Protein AF-A0A0C4WKM5-F1 (afdb_monomer_lite)

pLDDT: mean 71.56, std 21.21, range [22.45, 91.19]

Structure (mmCIF, N/CA/C/O backbone):
data_AF-A0A0C4WKM5-F1
#
_entry.id   AF-A0A0C4WKM5-F1
#
loop_
_atom_site.group_PDB
_atom_site.id
_atom_site.type_symbol
_atom_site.label_atom_id
_atom_site.label_alt_id
_atom_site.label_comp_id
_atom_site.label_asym_id
_atom_site.label_entity_id
_atom_site.label_seq_id
_atom_site.pdbx_PDB_ins_code
_atom_site.Cartn_x
_atom_site.Cartn_y
_atom_site.Cartn_z
_atom_site.occupancy
_atom_site.B_iso_or_equiv
_atom_site.auth_seq_id
_atom_site.auth_comp_id
_atom_site.auth_asym_id
_atom_site.auth_atom_id
_atom_site.pdbx_PDB_model_num
ATOM 1 N N . MET A 1 1 ? 6.259 -16.535 16.739 1.00 43.22 1 MET A N 1
ATOM 2 C CA . MET A 1 1 ? 6.650 -16.629 15.315 1.00 43.22 1 MET A CA 1
ATOM 3 C C . MET A 1 1 ? 5.533 -16.035 14.476 1.00 43.22 1 MET A C 1
ATOM 5 O O . MET A 1 1 ? 4.386 -16.295 14.822 1.00 43.22 1 MET A O 1
ATOM 9 N N . PRO A 1 2 ? 5.825 -15.222 13.447 1.00 55.59 2 PRO A N 1
ATOM 10 C CA . PRO A 1 2 ? 4.783 -14.664 12.586 1.00 55.59 2 PRO A CA 1
ATOM 11 C C . PRO A 1 2 ? 3.968 -15.802 11.952 1.00 55.59 2 PRO A C 1
ATOM 13 O O . PRO A 1 2 ? 4.537 -16.761 11.431 1.00 55.59 2 PRO A O 1
ATOM 16 N N . GLY A 1 3 ? 2.640 -15.733 12.070 1.00 69.12 3 GLY A N 1
ATOM 17 C CA . GLY A 1 3 ? 1.724 -16.774 11.598 1.00 69.12 3 GLY A CA 1
ATOM 18 C C . GLY A 1 3 ? 1.672 -16.887 10.070 1.00 69.12 3 GLY A C 1
ATOM 19 O O . GLY A 1 3 ? 2.142 -16.012 9.343 1.00 69.12 3 GLY A O 1
ATOM 20 N N . ARG A 1 4 ? 1.041 -17.956 9.561 1.00 62.34 4 ARG A N 1
ATOM 21 C CA . ARG A 1 4 ? 0.904 -18.250 8.115 1.00 62.34 4 ARG A CA 1
ATOM 22 C C . ARG A 1 4 ? 0.235 -17.133 7.290 1.00 62.34 4 ARG A C 1
ATOM 24 O O . ARG A 1 4 ? 0.400 -17.107 6.075 1.00 62.34 4 ARG A O 1
ATOM 31 N N . HIS A 1 5 ? -0.487 -16.210 7.929 1.00 66.88 5 HIS A N 1
ATOM 32 C CA . HIS A 1 5 ? -1.155 -15.070 7.284 1.00 66.88 5 HIS A CA 1
ATOM 33 C C . HIS A 1 5 ? -0.556 -13.712 7.659 1.00 66.88 5 HIS A C 1
ATOM 35 O O . HIS A 1 5 ? -1.217 -12.687 7.508 1.00 66.88 5 HIS A O 1
ATOM 41 N N . SER A 1 6 ? 0.697 -13.702 8.117 1.00 82.62 6 SER A N 1
ATOM 42 C CA . SER A 1 6 ? 1.334 -12.480 8.582 1.00 82.62 6 SER A CA 1
ATOM 43 C C . SER A 1 6 ? 1.462 -11.429 7.478 1.00 82.62 6 SER A C 1
ATOM 45 O O . SER A 1 6 ? 2.020 -11.672 6.400 1.00 82.62 6 SER A O 1
ATOM 47 N N . LEU A 1 7 ? 0.972 -10.230 7.773 1.00 84.12 7 LEU A N 1
ATOM 48 C CA . LEU A 1 7 ? 1.109 -9.023 6.972 1.00 84.12 7 LEU A CA 1
ATOM 49 C C . LEU A 1 7 ? 2.581 -8.713 6.713 1.00 84.12 7 LEU A C 1
ATOM 51 O O . LEU A 1 7 ? 2.908 -8.255 5.623 1.00 84.12 7 LEU A O 1
ATOM 55 N N . PHE A 1 8 ? 3.475 -9.052 7.647 1.00 84.25 8 PHE A N 1
ATOM 56 C CA . PHE A 1 8 ? 4.918 -8.927 7.458 1.00 84.25 8 PHE A CA 1
ATOM 57 C C . PHE A 1 8 ? 5.405 -9.696 6.226 1.00 84.25 8 PHE A C 1
ATOM 59 O O . PHE A 1 8 ? 6.053 -9.111 5.364 1.00 84.25 8 PHE A O 1
ATOM 66 N N . TRP A 1 9 ? 5.056 -10.980 6.094 1.00 85.31 9 TRP A N 1
ATOM 67 C CA . TRP A 1 9 ? 5.493 -11.794 4.953 1.00 85.31 9 TRP A CA 1
ATOM 68 C C . TRP A 1 9 ? 4.874 -11.329 3.638 1.00 85.31 9 TRP A C 1
ATOM 70 O O . TRP A 1 9 ? 5.554 -11.324 2.614 1.00 85.31 9 TRP A O 1
ATOM 80 N N . ARG A 1 10 ? 3.614 -10.878 3.659 1.00 85.88 10 ARG A N 1
ATOM 81 C CA . ARG A 1 10 ? 2.981 -10.270 2.480 1.00 85.88 10 ARG A CA 1
ATOM 82 C C . ARG A 1 10 ? 3.701 -8.995 2.054 1.00 85.88 10 ARG A C 1
ATOM 84 O O . ARG A 1 10 ? 3.981 -8.841 0.871 1.00 85.88 10 ARG A O 1
ATOM 91 N N . LEU A 1 11 ? 4.033 -8.112 2.994 1.00 87.69 11 LEU A N 1
ATOM 92 C CA . LEU A 1 11 ? 4.773 -6.883 2.708 1.00 87.69 11 LEU A CA 1
ATOM 93 C C . LEU A 1 11 ? 6.205 -7.155 2.259 1.00 87.69 11 LEU A C 1
ATOM 95 O O . LEU A 1 11 ? 6.661 -6.521 1.316 1.00 87.69 11 LEU A O 1
ATOM 99 N N . ALA A 1 12 ? 6.898 -8.100 2.892 1.00 87.38 12 ALA A N 1
ATOM 100 C CA . ALA A 1 12 ? 8.246 -8.496 2.509 1.00 87.38 12 ALA A CA 1
ATOM 101 C C . ALA A 1 12 ? 8.258 -9.080 1.091 1.00 87.38 12 ALA A C 1
ATOM 103 O O . ALA A 1 12 ? 9.070 -8.666 0.269 1.00 87.38 12 ALA A O 1
ATOM 104 N N . ALA A 1 13 ? 7.314 -9.969 0.766 1.00 88.62 13 ALA A N 1
ATOM 105 C CA . ALA A 1 13 ? 7.159 -10.495 -0.586 1.00 88.62 13 ALA A CA 1
ATOM 106 C C . ALA A 1 13 ? 6.837 -9.383 -1.596 1.00 88.62 13 ALA A C 1
ATOM 108 O O . ALA A 1 13 ? 7.428 -9.353 -2.674 1.00 88.62 13 ALA A O 1
ATOM 109 N N . LEU A 1 14 ? 5.955 -8.439 -1.246 1.00 89.38 14 LEU A N 1
ATOM 110 C CA . LEU A 1 14 ? 5.605 -7.297 -2.097 1.00 89.38 14 LEU A CA 1
ATOM 111 C C . LEU A 1 14 ? 6.823 -6.390 -2.326 1.00 89.38 14 LEU A C 1
ATOM 113 O O . LEU A 1 14 ? 7.091 -6.020 -3.464 1.00 89.38 14 LEU A O 1
ATOM 117 N N . LEU A 1 15 ? 7.605 -6.102 -1.282 1.00 89.00 15 LEU A N 1
ATOM 118 C CA . LEU A 1 15 ? 8.838 -5.318 -1.358 1.00 89.00 15 LEU A CA 1
ATOM 119 C C . LEU A 1 15 ? 9.900 -6.011 -2.213 1.00 89.00 15 LEU A C 1
ATOM 121 O O . LEU A 1 15 ? 10.475 -5.381 -3.091 1.00 89.00 15 LEU A O 1
ATOM 125 N N . VAL A 1 16 ? 10.146 -7.305 -1.998 1.00 91.19 16 VAL A N 1
ATOM 126 C CA . VAL A 1 16 ? 11.119 -8.070 -2.792 1.00 91.19 16 VAL A CA 1
ATOM 127 C C . VAL A 1 16 ? 10.690 -8.119 -4.254 1.00 91.19 16 VAL A C 1
ATOM 129 O O . VAL A 1 16 ? 11.499 -7.839 -5.133 1.00 91.19 16 VAL A O 1
ATOM 132 N N . THR A 1 17 ? 9.413 -8.398 -4.522 1.00 91.06 17 THR A N 1
ATOM 133 C CA . THR A 1 17 ? 8.866 -8.405 -5.887 1.00 91.06 17 THR A CA 1
ATOM 134 C C . THR A 1 17 ? 8.995 -7.027 -6.532 1.00 91.06 17 THR A C 1
ATOM 136 O O . THR A 1 17 ? 9.400 -6.928 -7.685 1.00 91.06 17 THR A O 1
ATOM 139 N N . PHE A 1 18 ? 8.716 -5.958 -5.784 1.00 90.88 18 PHE A N 1
ATOM 140 C CA . PHE A 1 18 ? 8.884 -4.582 -6.238 1.00 90.88 18 PHE A CA 1
ATOM 141 C C . PHE A 1 18 ? 10.348 -4.257 -6.562 1.00 90.88 18 PHE A C 1
ATOM 143 O O . PHE A 1 18 ? 10.632 -3.761 -7.649 1.00 90.88 18 PHE A O 1
ATOM 150 N N . CYS A 1 19 ? 11.287 -4.591 -5.675 1.00 87.56 19 CYS A N 1
ATOM 151 C CA . CYS A 1 19 ? 12.718 -4.388 -5.902 1.00 87.56 19 CYS A CA 1
ATOM 152 C C . CYS A 1 19 ? 13.210 -5.164 -7.129 1.00 87.56 19 CYS A C 1
ATOM 154 O O . CYS A 1 19 ? 13.899 -4.599 -7.977 1.00 87.56 19 CYS A O 1
ATOM 156 N N . LEU A 1 20 ? 12.820 -6.436 -7.261 1.00 90.56 20 LEU A N 1
ATOM 157 C CA . LEU A 1 20 ? 13.152 -7.259 -8.426 1.00 90.56 20 LEU A CA 1
ATOM 158 C C . LEU A 1 20 ? 12.563 -6.675 -9.711 1.00 90.56 20 LEU A C 1
ATOM 160 O O . LEU A 1 20 ? 13.254 -6.638 -10.726 1.00 90.56 20 LEU A O 1
ATOM 164 N N . LEU A 1 21 ? 11.326 -6.174 -9.665 1.00 87.88 21 LEU A N 1
ATOM 165 C CA . LEU A 1 21 ? 10.684 -5.525 -10.802 1.00 87.88 21 LEU A CA 1
ATOM 166 C C . LEU A 1 21 ? 11.424 -4.246 -11.190 1.00 87.88 21 LEU A C 1
ATOM 168 O O . LEU A 1 21 ? 11.733 -4.082 -12.361 1.00 87.88 21 LEU A O 1
ATOM 172 N N . VAL A 1 22 ? 11.774 -3.374 -10.241 1.00 86.88 22 VAL A N 1
ATOM 173 C CA . VAL A 1 22 ? 12.530 -2.140 -10.523 1.00 86.88 22 VAL A CA 1
ATOM 174 C C . VAL A 1 22 ? 13.902 -2.452 -11.122 1.00 86.88 22 VAL A C 1
ATOM 176 O O . VAL A 1 22 ? 14.280 -1.840 -12.120 1.00 86.88 22 VAL A O 1
ATOM 179 N N . ILE A 1 23 ? 14.635 -3.418 -10.561 1.00 85.12 23 ILE A N 1
ATOM 180 C CA . ILE A 1 23 ? 15.949 -3.837 -11.075 1.00 85.12 23 ILE A CA 1
ATOM 181 C C . ILE A 1 23 ? 15.812 -4.427 -12.485 1.00 85.12 23 ILE A C 1
ATOM 183 O O . ILE A 1 23 ? 16.554 -4.043 -13.391 1.00 85.12 23 ILE A O 1
ATOM 187 N N . SER A 1 24 ? 14.844 -5.326 -12.684 1.00 85.31 24 SER A N 1
ATOM 188 C CA . SER A 1 24 ? 14.581 -5.967 -13.974 1.00 85.31 24 SER A CA 1
ATOM 189 C C . SER A 1 24 ? 14.177 -4.948 -15.037 1.00 85.31 24 SER A C 1
ATOM 191 O O . SER A 1 24 ? 14.743 -4.951 -16.129 1.00 85.31 24 SER A O 1
ATOM 193 N N . LEU A 1 25 ? 13.259 -4.035 -14.707 1.00 82.56 25 LEU A N 1
ATOM 194 C CA . LEU A 1 25 ? 12.780 -3.004 -15.621 1.00 82.56 25 LEU A CA 1
ATOM 195 C C . LEU A 1 25 ? 13.912 -2.035 -15.975 1.00 82.56 25 LEU A C 1
ATOM 197 O O . LEU A 1 25 ? 14.130 -1.770 -17.148 1.00 82.56 25 LEU A O 1
ATOM 201 N N . SER A 1 26 ? 14.683 -1.571 -14.988 1.00 79.69 26 SER A N 1
ATOM 202 C CA . SER A 1 26 ? 15.831 -0.683 -15.205 1.00 79.69 26 SER A CA 1
ATOM 203 C C . SER A 1 26 ? 16.875 -1.305 -16.143 1.00 79.69 26 SER A C 1
ATOM 205 O O . SER A 1 26 ? 17.282 -0.686 -17.131 1.00 79.69 26 SER A O 1
ATOM 207 N N . GLY A 1 27 ? 17.251 -2.567 -15.899 1.00 76.88 27 GLY A N 1
ATOM 208 C CA . GLY A 1 27 ? 18.200 -3.291 -16.747 1.00 76.88 27 GLY A CA 1
ATOM 209 C C . GLY A 1 27 ? 17.659 -3.555 -18.154 1.00 76.88 27 GLY A C 1
ATOM 210 O O . GLY A 1 27 ? 18.321 -3.245 -19.145 1.00 76.88 27 GLY A O 1
ATOM 211 N N . SER A 1 28 ? 16.431 -4.072 -18.247 1.00 80.06 28 SER A N 1
ATOM 212 C CA . SER A 1 28 ? 15.769 -4.381 -19.520 1.00 80.06 28 SER A CA 1
ATOM 213 C C . SER A 1 28 ? 15.627 -3.138 -20.396 1.00 80.06 28 SER A C 1
ATOM 215 O O . SER A 1 28 ? 15.920 -3.176 -21.592 1.00 80.06 28 SER A O 1
ATOM 217 N N . TRP A 1 29 ? 15.250 -2.008 -19.801 1.00 76.00 29 TRP A N 1
ATOM 218 C CA . TRP A 1 29 ? 15.015 -0.776 -20.539 1.00 76.00 29 TRP A CA 1
ATOM 219 C C . TRP A 1 29 ? 16.315 -0.114 -20.998 1.00 76.00 29 TRP A C 1
ATOM 221 O O . TRP A 1 29 ? 16.389 0.366 -22.128 1.00 76.00 29 TRP A O 1
ATOM 231 N N . GLY A 1 30 ? 17.376 -0.181 -20.187 1.00 72.62 30 GLY A N 1
ATOM 232 C CA . GLY A 1 30 ? 18.718 0.231 -20.599 1.00 72.62 30 GLY A CA 1
ATOM 233 C C . GLY A 1 30 ? 19.214 -0.537 -21.829 1.00 72.62 30 GLY A C 1
ATOM 234 O O . GLY A 1 30 ? 19.680 0.079 -22.793 1.00 72.62 30 GLY A O 1
ATOM 235 N N . SER A 1 31 ? 19.052 -1.864 -21.835 1.00 71.38 31 SER A N 1
ATOM 236 C CA . SER A 1 31 ? 19.404 -2.722 -22.976 1.00 71.38 31 SER A CA 1
ATOM 237 C C . SER A 1 31 ? 18.503 -2.493 -24.192 1.00 71.38 31 SER A C 1
ATOM 239 O O . SER A 1 31 ? 18.983 -2.487 -25.325 1.00 71.38 31 SER A O 1
ATOM 241 N N . TRP A 1 32 ? 17.207 -2.262 -23.981 1.00 74.19 32 TRP A N 1
ATOM 242 C CA . TRP A 1 32 ? 16.256 -2.002 -25.060 1.00 74.19 32 TRP A CA 1
ATOM 243 C C . TRP A 1 32 ? 16.530 -0.668 -25.763 1.00 74.19 32 TRP A C 1
ATOM 245 O O . TRP A 1 32 ? 16.598 -0.623 -26.993 1.00 74.19 32 TRP A O 1
ATOM 255 N N . ILE A 1 33 ? 16.777 0.401 -24.992 1.00 71.06 33 ILE A N 1
ATOM 256 C CA . ILE A 1 33 ? 17.215 1.693 -25.532 1.00 71.06 33 ILE A CA 1
ATOM 257 C C . ILE A 1 33 ? 18.532 1.507 -26.286 1.00 71.06 33 ILE A C 1
ATOM 259 O O . ILE A 1 33 ? 18.680 2.061 -27.371 1.00 71.06 33 ILE A O 1
ATOM 263 N N . ASP A 1 34 ? 19.479 0.716 -25.768 1.00 68.38 34 ASP A N 1
ATOM 264 C CA . ASP A 1 34 ? 20.749 0.458 -26.456 1.00 68.38 34 ASP A CA 1
ATOM 265 C C . ASP A 1 34 ? 20.539 -0.151 -27.846 1.00 68.38 34 ASP A C 1
ATOM 267 O O . ASP A 1 34 ? 21.033 0.385 -28.836 1.00 68.38 34 ASP A O 1
ATOM 271 N N . LEU A 1 35 ? 19.730 -1.209 -27.934 1.00 69.44 35 LEU A N 1
ATOM 272 C CA . LEU A 1 35 ? 19.425 -1.887 -29.192 1.00 69.44 35 LEU A CA 1
ATOM 273 C C . LEU A 1 35 ? 18.731 -0.956 -30.185 1.00 69.44 35 LEU A C 1
ATOM 275 O O . LEU A 1 35 ? 19.224 -0.786 -31.298 1.00 69.44 35 LEU A O 1
ATOM 279 N N . GLN A 1 36 ? 17.635 -0.314 -29.773 1.00 67.94 36 GLN A N 1
ATOM 280 C CA . GLN A 1 36 ? 16.828 0.562 -30.633 1.00 67.94 36 GLN A CA 1
ATOM 281 C C . GLN A 1 36 ? 17.634 1.723 -31.184 1.00 67.94 36 GLN A C 1
ATOM 283 O O . GLN A 1 36 ? 17.512 2.113 -32.342 1.00 67.94 36 GLN A O 1
ATOM 288 N N . THR A 1 37 ? 18.481 2.283 -30.335 1.00 67.75 37 THR A N 1
ATOM 289 C CA . THR A 1 37 ? 19.197 3.473 -30.713 1.00 67.75 37 THR A CA 1
ATOM 290 C C . THR A 1 37 ? 20.495 3.099 -31.447 1.00 67.75 37 THR A C 1
ATOM 292 O O . THR A 1 37 ? 20.931 3.839 -32.312 1.00 67.75 37 THR A O 1
ATOM 295 N N . SER A 1 38 ? 21.131 1.946 -31.230 1.00 71.62 38 SER A N 1
ATOM 296 C CA . SER A 1 38 ? 22.409 1.583 -31.885 1.00 71.62 38 SER A CA 1
ATOM 297 C C . SER A 1 38 ? 22.450 1.663 -33.427 1.00 71.62 38 SER A C 1
ATOM 299 O O . SER A 1 38 ? 23.544 1.747 -33.984 1.00 71.62 38 SER A O 1
ATOM 301 N N . TYR A 1 39 ? 21.310 1.711 -34.115 1.00 78.81 39 TYR A N 1
ATOM 302 C CA . TYR A 1 39 ? 21.212 1.856 -35.569 1.00 78.81 39 TYR A CA 1
ATOM 303 C C . TYR A 1 39 ? 21.228 3.322 -36.041 1.00 78.81 39 TYR A C 1
ATOM 305 O O . TYR A 1 39 ? 20.840 4.242 -35.316 1.00 78.81 39 TYR A O 1
ATOM 313 N N . LEU A 1 40 ? 21.675 3.553 -37.282 1.00 79.00 40 LEU A N 1
ATOM 314 C CA . LEU A 1 40 ? 21.488 4.849 -37.943 1.00 79.00 40 LEU A CA 1
ATOM 315 C C . LEU A 1 40 ? 19.996 5.120 -38.182 1.00 79.00 40 LEU A C 1
ATOM 317 O O . LEU A 1 40 ? 19.230 4.202 -38.476 1.00 79.00 40 LEU A O 1
ATOM 321 N N . SER A 1 41 ? 19.592 6.391 -38.121 1.00 81.19 41 SER A N 1
ATOM 322 C CA . SER A 1 41 ? 18.237 6.789 -38.508 1.00 81.19 41 SER A CA 1
ATOM 323 C C . SER A 1 41 ? 17.987 6.512 -39.998 1.00 81.19 41 SER A C 1
ATOM 325 O O . SER A 1 41 ? 18.903 6.568 -40.821 1.00 81.19 41 SER A O 1
ATOM 327 N N . GLY A 1 42 ? 16.730 6.251 -40.372 1.00 82.38 42 GLY A N 1
ATOM 328 C CA . GLY A 1 42 ? 16.361 6.014 -41.775 1.00 82.38 42 GLY A CA 1
ATOM 329 C C . GLY A 1 42 ? 16.644 7.209 -42.696 1.00 82.38 42 GLY A C 1
ATOM 330 O O . GLY A 1 42 ? 16.863 7.038 -43.891 1.00 82.38 42 GLY A O 1
ATOM 331 N N . GLU A 1 43 ? 16.678 8.426 -42.154 1.00 84.38 43 GLU A N 1
ATOM 332 C CA . GLU A 1 43 ? 17.112 9.625 -42.877 1.00 84.38 43 GLU A CA 1
ATOM 333 C C . GLU A 1 43 ? 18.619 9.611 -43.156 1.00 84.38 43 GLU A C 1
ATOM 335 O O . GLU A 1 43 ? 19.021 9.759 -44.307 1.00 84.38 43 GLU A O 1
ATOM 340 N N . ALA A 1 44 ? 19.448 9.331 -42.143 1.00 84.56 44 ALA A N 1
ATOM 341 C CA . ALA A 1 44 ? 20.895 9.219 -42.315 1.00 84.56 44 ALA A CA 1
ATOM 342 C C . ALA A 1 44 ? 21.257 8.112 -43.314 1.00 84.56 44 ALA A C 1
ATOM 344 O O . ALA A 1 44 ? 22.125 8.299 -44.162 1.00 84.56 44 ALA A O 1
ATOM 345 N N . ARG A 1 45 ? 20.548 6.976 -43.251 1.00 86.50 45 ARG A N 1
ATOM 346 C CA . ARG A 1 45 ? 20.717 5.866 -44.194 1.00 86.50 45 ARG A CA 1
ATOM 347 C C . ARG A 1 45 ? 20.458 6.304 -45.638 1.00 86.50 45 ARG A C 1
ATOM 349 O O . ARG A 1 45 ? 21.278 6.008 -46.498 1.00 86.50 45 ARG A O 1
ATOM 356 N N . ARG A 1 46 ? 19.360 7.028 -45.884 1.00 87.88 46 ARG A N 1
ATOM 357 C CA . ARG A 1 46 ? 18.994 7.526 -47.221 1.00 87.88 46 ARG A CA 1
ATOM 358 C C . ARG A 1 46 ? 20.004 8.530 -47.769 1.00 87.88 46 ARG A C 1
ATOM 360 O O . ARG A 1 46 ? 20.387 8.414 -48.923 1.00 87.88 46 ARG A O 1
ATOM 367 N N . VAL A 1 47 ? 20.459 9.477 -46.948 1.00 88.88 47 VAL A N 1
ATOM 368 C CA . VAL A 1 47 ? 21.457 10.477 -47.370 1.00 88.88 47 VAL A CA 1
ATOM 369 C C . VAL A 1 47 ? 22.786 9.809 -47.725 1.00 88.88 47 VAL A C 1
ATOM 371 O O . VAL A 1 47 ? 23.344 10.065 -48.786 1.00 88.88 47 VAL A O 1
ATOM 374 N N . LEU A 1 48 ? 23.262 8.896 -46.873 1.00 88.62 48 LEU A N 1
ATOM 375 C CA . LEU A 1 48 ? 24.506 8.162 -47.108 1.00 88.62 48 LEU A CA 1
ATOM 376 C C . LEU A 1 48 ? 24.426 7.248 -48.342 1.00 88.62 48 LEU A C 1
ATOM 378 O O . LEU A 1 48 ? 25.404 7.135 -49.077 1.00 88.62 48 LEU A O 1
ATOM 382 N N . GLN A 1 49 ? 23.271 6.624 -48.589 1.00 89.12 49 GLN A N 1
ATOM 383 C CA . GLN A 1 49 ? 23.020 5.876 -49.825 1.00 89.12 49 GLN A CA 1
ATOM 384 C C . GLN A 1 49 ? 23.034 6.792 -51.053 1.00 89.12 49 GLN A C 1
ATOM 386 O O . GLN A 1 49 ? 23.703 6.462 -52.022 1.00 89.12 49 GLN A O 1
ATOM 391 N N . GLY A 1 50 ? 22.420 7.977 -50.977 1.00 90.06 50 GLY A N 1
ATOM 392 C CA . GLY A 1 50 ? 22.455 8.957 -52.066 1.00 90.06 50 GLY A CA 1
ATOM 393 C C . GLY A 1 50 ? 23.876 9.373 -52.465 1.00 90.06 50 GLY A C 1
ATOM 394 O O . GLY A 1 50 ? 24.165 9.486 -53.654 1.00 90.06 50 GLY A O 1
ATOM 395 N N . TYR A 1 51 ? 24.794 9.516 -51.501 1.00 90.06 51 TYR A N 1
ATOM 396 C CA . TYR A 1 51 ? 26.210 9.763 -51.807 1.00 90.06 51 TYR A CA 1
ATOM 397 C C . TYR A 1 51 ? 26.891 8.575 -52.496 1.00 90.06 51 TYR A C 1
ATOM 399 O O . TYR A 1 51 ? 27.737 8.780 -53.361 1.00 90.06 51 TYR A O 1
ATOM 407 N N . ALA A 1 52 ? 26.538 7.338 -52.135 1.00 89.31 52 ALA A N 1
ATOM 408 C CA . ALA A 1 52 ? 27.068 6.145 -52.796 1.00 89.31 52 ALA A CA 1
ATOM 409 C C . ALA A 1 52 ? 26.525 5.979 -54.224 1.00 89.31 52 ALA A C 1
ATOM 411 O O . ALA A 1 52 ? 27.262 5.542 -55.106 1.00 89.31 52 ALA A O 1
ATOM 412 N N . ASP A 1 53 ? 25.275 6.377 -54.465 1.00 89.81 53 ASP A N 1
ATOM 413 C CA . ASP A 1 53 ? 24.671 6.393 -55.799 1.00 89.81 53 ASP A CA 1
ATOM 414 C C . ASP A 1 53 ? 25.330 7.453 -56.697 1.00 89.81 53 ASP A C 1
ATOM 416 O O . ASP A 1 53 ? 25.610 7.205 -57.871 1.00 89.81 53 ASP A O 1
ATOM 420 N N . GLU A 1 54 ? 25.637 8.631 -56.143 1.00 89.81 54 GLU A N 1
ATOM 421 C CA . GLU A 1 54 ? 26.397 9.673 -56.839 1.00 89.81 54 GLU A CA 1
ATOM 422 C C . GLU A 1 54 ? 27.827 9.216 -57.147 1.00 89.81 54 GLU A C 1
ATOM 424 O O . GLU A 1 54 ? 28.255 9.297 -58.299 1.00 89.81 54 GLU A O 1
ATOM 429 N N . ALA A 1 55 ? 28.508 8.631 -56.157 1.00 88.06 55 ALA A N 1
ATOM 430 C CA . ALA A 1 55 ? 29.830 8.036 -56.316 1.00 88.06 55 ALA A CA 1
ATOM 431 C C . ALA A 1 55 ? 29.843 6.938 -57.393 1.00 88.06 55 ALA A C 1
ATOM 433 O O . ALA A 1 55 ? 30.795 6.854 -58.162 1.00 88.06 55 ALA A O 1
ATOM 434 N N . GLY A 1 56 ? 28.789 6.114 -57.478 1.00 86.94 56 GLY A N 1
ATOM 435 C CA . GLY A 1 56 ? 28.676 4.999 -58.431 1.00 86.94 56 GLY A CA 1
ATOM 436 C C . GLY A 1 56 ? 28.765 5.427 -59.887 1.00 86.94 56 GLY A C 1
ATOM 437 O O . GLY A 1 56 ? 29.354 4.717 -60.698 1.00 86.94 56 GLY A O 1
ATOM 438 N N . ARG A 1 57 ? 28.233 6.612 -60.200 1.00 87.06 57 ARG A N 1
ATOM 439 C CA . ARG A 1 57 ? 28.256 7.174 -61.556 1.00 87.06 57 ARG A CA 1
ATOM 440 C C . ARG A 1 57 ? 29.653 7.637 -61.967 1.00 87.06 57 ARG A C 1
ATOM 442 O O . ARG A 1 57 ? 30.030 7.448 -63.112 1.00 87.06 57 ARG A O 1
ATOM 449 N N . ILE A 1 58 ? 30.415 8.184 -61.020 1.00 87.44 58 ILE A N 1
ATOM 450 C CA . ILE A 1 58 ? 31.711 8.836 -61.272 1.00 87.44 58 ILE A CA 1
ATOM 451 C C . ILE A 1 58 ? 32.891 7.863 -61.080 1.00 87.44 58 ILE A C 1
ATOM 453 O O . ILE A 1 58 ? 33.959 8.050 -61.657 1.00 87.44 58 ILE A O 1
ATOM 457 N N . ALA A 1 59 ? 32.704 6.787 -60.305 1.00 82.88 59 ALA A N 1
ATOM 458 C CA . ALA A 1 59 ? 33.758 5.857 -59.880 1.00 82.88 59 ALA A CA 1
ATOM 459 C C . ALA A 1 59 ? 34.619 5.275 -61.017 1.00 82.88 59 ALA A C 1
ATOM 461 O O . ALA A 1 59 ? 35.774 4.925 -60.780 1.00 82.88 59 ALA A O 1
ATOM 462 N N . TRP A 1 60 ? 34.069 5.174 -62.231 1.00 83.31 60 TRP A N 1
ATOM 463 C CA . TRP A 1 60 ? 34.723 4.560 -63.392 1.00 83.31 60 TRP A CA 1
ATOM 464 C C . TRP A 1 60 ? 35.046 5.546 -64.522 1.00 83.31 60 TRP A C 1
ATOM 466 O O . TRP A 1 60 ? 35.505 5.123 -65.580 1.00 83.31 60 TRP A O 1
ATOM 476 N N . GLU A 1 61 ? 34.841 6.848 -64.309 1.00 86.12 61 GLU A N 1
ATOM 477 C CA . GLU A 1 61 ? 35.174 7.898 -65.286 1.00 86.12 61 GLU A CA 1
ATOM 478 C C . GLU A 1 61 ? 36.673 8.258 -65.276 1.00 86.12 61 GLU A C 1
ATOM 480 O O . GLU A 1 61 ? 37.174 8.875 -66.214 1.00 86.12 61 GLU A O 1
ATOM 485 N N . GLY A 1 62 ? 37.406 7.830 -64.240 1.00 85.25 62 GLY A N 1
ATOM 486 C CA . GLY A 1 62 ? 38.854 7.998 -64.099 1.00 85.25 62 GLY A CA 1
ATOM 487 C C . GLY A 1 62 ? 39.270 8.552 -62.728 1.00 85.25 62 GLY A C 1
ATOM 488 O O . GLY A 1 62 ? 38.437 9.073 -61.983 1.00 85.25 62 GLY A O 1
ATOM 489 N N . PRO A 1 63 ? 40.566 8.473 -62.375 1.00 86.81 63 PRO A N 1
ATOM 490 C CA . PRO A 1 63 ? 41.055 8.849 -61.045 1.00 86.81 63 PRO A CA 1
ATOM 491 C C . PRO A 1 63 ? 40.918 10.352 -60.745 1.00 86.81 63 PRO A C 1
ATOM 493 O O . PRO A 1 63 ? 40.682 10.724 -59.596 1.00 86.81 63 PRO A O 1
ATOM 496 N N . GLU A 1 64 ? 40.987 11.215 -61.764 1.00 87.94 64 GLU A N 1
ATOM 497 C CA . GLU A 1 64 ? 40.778 12.664 -61.616 1.00 87.94 64 GLU A CA 1
ATOM 498 C C . GLU A 1 64 ? 39.318 13.013 -61.289 1.00 87.94 64 GLU A C 1
ATOM 500 O O . GLU A 1 64 ? 39.059 13.880 -60.454 1.00 87.94 64 GLU A O 1
ATOM 505 N N . ALA A 1 65 ? 38.358 12.301 -61.890 1.00 87.62 65 ALA A N 1
ATOM 506 C CA . ALA A 1 65 ? 36.932 12.482 -61.621 1.00 87.62 65 ALA A CA 1
ATOM 507 C C . ALA A 1 65 ? 36.572 12.030 -60.194 1.00 87.62 65 ALA A C 1
ATOM 509 O O . ALA A 1 65 ? 35.831 12.711 -59.481 1.00 87.62 65 ALA A O 1
ATOM 510 N N . VAL A 1 66 ? 37.174 10.924 -59.739 1.00 88.06 66 VAL A N 1
ATOM 511 C CA . VAL A 1 66 ? 37.062 10.441 -58.355 1.00 88.06 66 VAL A CA 1
ATOM 512 C C . VAL A 1 66 ? 37.655 11.443 -57.363 1.00 88.06 66 VAL A C 1
ATOM 514 O O . VAL A 1 66 ? 37.052 11.698 -56.319 1.00 88.06 66 VAL A O 1
ATOM 517 N N . ASP A 1 67 ? 38.810 12.036 -57.677 1.00 88.94 67 ASP A N 1
ATOM 518 C CA . ASP A 1 67 ? 39.432 13.056 -56.832 1.00 88.94 67 ASP A CA 1
ATOM 519 C C . ASP A 1 67 ? 38.563 14.326 -56.737 1.00 88.94 67 ASP A C 1
ATOM 521 O O . ASP A 1 67 ? 38.348 14.828 -55.633 1.00 88.94 67 ASP A O 1
ATOM 525 N N . ALA A 1 68 ? 37.987 14.790 -57.853 1.00 89.44 68 ALA A N 1
ATOM 526 C CA . ALA A 1 68 ? 37.087 15.947 -57.883 1.00 89.44 68 ALA A CA 1
ATOM 527 C C . ALA A 1 68 ? 35.792 15.714 -57.083 1.00 89.44 68 ALA A C 1
ATOM 529 O O . ALA A 1 68 ? 35.381 16.575 -56.302 1.00 89.44 68 ALA A O 1
ATOM 530 N N . PHE A 1 69 ? 35.174 14.534 -57.220 1.00 89.75 69 PHE A N 1
ATOM 531 C CA . PHE A 1 69 ? 34.011 14.150 -56.412 1.00 89.75 69 PHE A CA 1
ATOM 532 C C . PHE A 1 69 ? 34.353 14.088 -54.921 1.00 89.75 69 PHE A C 1
ATOM 534 O O . PHE A 1 69 ? 33.585 14.562 -54.081 1.00 89.75 69 PHE A O 1
ATOM 541 N N . ARG A 1 70 ? 35.521 13.529 -54.574 1.00 89.75 70 ARG A N 1
ATOM 542 C CA . ARG A 1 70 ? 35.982 13.469 -53.182 1.00 89.75 70 ARG A CA 1
ATOM 543 C C . ARG A 1 70 ? 36.107 14.870 -52.590 1.00 89.75 70 ARG A C 1
ATOM 545 O O . ARG A 1 70 ? 35.683 15.076 -51.455 1.00 89.75 70 ARG A O 1
ATOM 552 N N . ASP A 1 71 ? 36.670 15.814 -53.339 1.00 89.44 71 ASP A N 1
ATOM 553 C CA . ASP A 1 71 ? 36.850 17.192 -52.884 1.00 89.44 71 ASP A CA 1
ATOM 554 C C . ASP A 1 71 ? 35.507 17.930 -52.718 1.00 89.44 71 ASP A C 1
ATOM 556 O O . ASP A 1 71 ? 35.320 18.600 -51.699 1.00 89.44 71 ASP A O 1
ATOM 560 N N . ASP A 1 72 ? 34.540 17.752 -53.630 1.00 90.75 72 ASP A N 1
ATOM 561 C CA . ASP A 1 72 ? 33.171 18.290 -53.486 1.00 90.75 72 ASP A CA 1
ATOM 562 C C . ASP A 1 72 ? 32.450 17.695 -52.265 1.00 90.75 72 ASP A C 1
ATOM 564 O O . ASP A 1 72 ? 31.928 18.424 -51.413 1.00 90.75 72 ASP A O 1
ATOM 568 N N . LEU A 1 73 ? 32.483 16.370 -52.102 1.00 87.50 73 LEU A N 1
ATOM 569 C CA . LEU A 1 73 ? 31.810 15.716 -50.983 1.00 87.50 73 LEU A CA 1
ATOM 570 C C . LEU A 1 73 ? 32.477 16.053 -49.641 1.00 87.50 73 LEU A C 1
ATOM 572 O O . LEU A 1 73 ? 31.780 16.183 -48.637 1.00 87.50 73 LEU A O 1
ATOM 576 N N . LYS A 1 74 ? 33.795 16.284 -49.609 1.00 87.88 74 LYS A N 1
ATOM 577 C CA . LYS A 1 74 ? 34.522 16.729 -48.409 1.00 87.88 74 LYS A CA 1
ATOM 578 C C . LYS A 1 74 ? 34.157 18.155 -47.983 1.00 87.88 74 LYS A C 1
ATOM 580 O O . LYS A 1 74 ? 34.232 18.455 -46.791 1.00 87.88 74 LYS A O 1
ATOM 585 N N . GLN A 1 75 ? 33.738 19.022 -48.912 1.00 88.00 75 GLN A N 1
ATOM 586 C CA . GLN A 1 75 ? 33.190 20.344 -48.571 1.00 88.00 75 GLN A CA 1
ATOM 587 C C . GLN A 1 75 ? 31.820 20.236 -47.888 1.00 88.00 75 GLN A C 1
ATOM 589 O O . GLN A 1 75 ? 31.522 21.016 -46.984 1.00 88.00 75 GLN A O 1
ATOM 594 N N . ARG A 1 76 ? 30.998 19.257 -48.289 1.00 86.81 76 ARG A N 1
ATOM 595 C CA . ARG A 1 76 ? 29.671 18.999 -47.698 1.00 86.81 76 ARG A CA 1
ATOM 596 C C . ARG A 1 76 ? 29.772 18.236 -46.372 1.00 86.81 76 ARG A C 1
ATOM 598 O O . ARG A 1 76 ? 29.099 18.577 -45.400 1.00 86.81 76 ARG A O 1
ATOM 605 N N . GLU A 1 77 ? 30.642 17.230 -46.326 1.00 86.00 77 GLU A N 1
ATOM 606 C CA . GLU A 1 77 ? 30.867 16.321 -45.201 1.00 86.00 77 GLU A CA 1
ATOM 607 C C . GLU A 1 77 ? 32.345 16.318 -44.780 1.00 86.00 77 GLU A C 1
ATOM 609 O O . GLU A 1 77 ? 33.144 15.535 -45.304 1.00 86.00 77 GLU A O 1
ATOM 614 N N . PRO A 1 78 ? 32.744 17.144 -43.798 1.00 79.81 78 PRO A N 1
ATOM 615 C CA . PRO A 1 78 ? 34.113 17.130 -43.304 1.00 79.81 78 PRO A CA 1
ATOM 616 C C . PRO A 1 78 ? 34.405 15.800 -42.590 1.00 79.81 78 PRO A C 1
ATOM 618 O O . PRO A 1 78 ? 33.899 15.527 -41.500 1.00 79.81 78 PRO A O 1
ATOM 621 N N . GLY A 1 79 ? 35.230 14.954 -43.207 1.00 83.69 79 GLY A N 1
ATOM 622 C CA . GLY A 1 79 ? 35.599 13.642 -42.677 1.00 83.69 79 GLY A CA 1
ATOM 623 C C . GLY A 1 79 ? 36.531 12.866 -43.605 1.00 83.69 79 GLY A C 1
ATOM 624 O O . GLY A 1 79 ? 36.857 13.312 -44.704 1.00 83.69 79 GLY A O 1
ATOM 625 N N . ALA A 1 80 ? 36.991 11.700 -43.147 1.00 84.25 80 ALA A N 1
ATOM 626 C CA . ALA A 1 80 ? 37.747 10.782 -43.995 1.00 84.25 80 ALA A CA 1
ATOM 627 C C . ALA A 1 80 ? 36.807 10.099 -45.006 1.00 84.25 80 ALA A C 1
ATOM 629 O O . ALA A 1 80 ? 35.807 9.500 -44.602 1.00 84.25 80 ALA A O 1
ATOM 630 N N . LEU A 1 81 ? 37.140 10.191 -46.294 1.00 89.00 81 LEU A N 1
ATOM 631 C CA . LEU A 1 81 ? 36.319 9.725 -47.410 1.00 89.00 81 LEU A CA 1
ATOM 632 C C . LEU A 1 81 ? 37.211 9.092 -48.480 1.00 89.00 81 LEU A C 1
ATOM 634 O O . LEU A 1 81 ? 38.196 9.707 -48.881 1.00 89.00 81 LEU A O 1
ATOM 638 N N . ASP A 1 82 ? 36.856 7.908 -48.969 1.00 89.12 82 ASP A N 1
ATOM 639 C CA . ASP A 1 82 ? 37.543 7.277 -50.098 1.00 89.12 82 ASP A CA 1
ATOM 640 C C . ASP A 1 82 ? 36.584 6.422 -50.936 1.00 89.12 82 ASP A C 1
ATOM 642 O O . ASP A 1 82 ? 35.619 5.861 -50.409 1.00 89.12 82 ASP A O 1
ATOM 646 N N . LEU A 1 83 ? 36.856 6.323 -52.237 1.00 89.75 83 LEU A N 1
ATOM 647 C CA . LEU A 1 83 ? 36.152 5.418 -53.146 1.00 89.75 83 LEU A CA 1
ATOM 648 C C . LEU A 1 83 ? 37.057 4.226 -53.400 1.00 89.75 83 LEU A C 1
ATOM 650 O O . LEU A 1 83 ? 38.203 4.399 -53.811 1.00 89.75 83 LEU A O 1
ATOM 654 N N . LEU A 1 84 ? 36.539 3.030 -53.150 1.00 90.25 84 LEU A N 1
ATOM 655 C CA . LEU A 1 84 ? 37.314 1.803 -53.186 1.00 90.25 84 LEU A CA 1
ATOM 656 C C . LEU A 1 84 ? 36.768 0.831 -54.219 1.00 90.25 84 LEU A C 1
ATOM 658 O O . LEU A 1 84 ? 35.555 0.734 -54.409 1.00 90.25 84 LEU A O 1
ATOM 662 N N . ASP A 1 85 ? 37.658 0.059 -54.822 1.00 87.25 85 ASP A N 1
ATOM 663 C CA . ASP A 1 85 ? 37.297 -1.079 -55.659 1.00 87.25 85 ASP A CA 1
ATOM 664 C C . ASP A 1 85 ? 36.888 -2.314 -54.820 1.00 87.25 85 ASP A C 1
ATOM 666 O O . ASP A 1 85 ? 36.793 -2.282 -53.585 1.00 87.25 85 ASP A O 1
ATOM 670 N N . ALA A 1 86 ? 36.647 -3.442 -55.493 1.00 85.50 86 ALA A N 1
ATOM 671 C CA . ALA A 1 86 ? 36.329 -4.715 -54.843 1.00 85.50 86 ALA A CA 1
ATOM 672 C C . ALA A 1 86 ? 37.468 -5.272 -53.954 1.00 85.50 86 ALA A C 1
ATOM 674 O O . ALA A 1 86 ? 37.205 -6.099 -53.077 1.00 85.50 86 ALA A O 1
ATOM 675 N N . HIS A 1 87 ? 38.709 -4.818 -54.151 1.00 85.31 87 HIS A N 1
ATOM 676 C CA . HIS A 1 87 ? 39.909 -5.217 -53.412 1.00 85.31 87 HIS A CA 1
ATOM 677 C C . HIS A 1 87 ? 40.305 -4.216 -52.312 1.00 85.31 87 HIS A C 1
ATOM 679 O O . HIS A 1 87 ? 41.377 -4.356 -51.716 1.00 85.31 87 HIS A O 1
ATOM 685 N N . LEU A 1 88 ? 39.436 -3.243 -52.004 1.00 83.56 88 LEU A N 1
ATOM 686 C CA . LEU A 1 88 ? 39.669 -2.171 -51.030 1.00 83.56 88 LEU A CA 1
ATOM 687 C C . LEU A 1 88 ? 40.850 -1.252 -51.394 1.00 83.56 88 LEU A C 1
ATOM 689 O O . LEU A 1 88 ? 41.463 -0.662 -50.504 1.00 83.56 88 LEU A O 1
ATOM 693 N N . GLN A 1 89 ? 41.168 -1.123 -52.682 1.00 85.94 89 GLN A N 1
ATOM 694 C CA . GLN A 1 89 ? 42.140 -0.157 -53.195 1.00 85.94 89 GLN A CA 1
ATOM 695 C C . GLN A 1 89 ? 41.436 1.142 -53.584 1.00 85.94 89 GLN A C 1
ATOM 697 O O . GLN A 1 89 ? 40.314 1.107 -54.087 1.00 85.94 89 GLN A O 1
ATOM 702 N N . SER A 1 90 ? 42.081 2.289 -53.347 1.00 87.81 90 SER A N 1
ATOM 703 C CA . SER A 1 90 ? 41.525 3.592 -53.734 1.00 87.81 90 SER A CA 1
ATOM 704 C C . SER A 1 90 ? 41.451 3.714 -55.257 1.00 87.81 90 SER A C 1
ATOM 706 O O . SER A 1 90 ? 42.426 3.441 -55.953 1.00 87.81 90 SER A O 1
ATOM 708 N N . LEU A 1 91 ? 40.288 4.129 -55.759 1.00 86.00 91 LEU A N 1
ATOM 709 C CA . LEU A 1 91 ? 40.035 4.400 -57.179 1.00 86.00 91 LEU A CA 1
ATOM 710 C C . LEU A 1 91 ? 40.561 5.776 -57.621 1.00 86.00 91 LEU A C 1
ATOM 712 O O . LEU A 1 91 ? 40.642 6.048 -58.816 1.00 86.00 91 LEU A O 1
ATOM 716 N N . GLY A 1 92 ? 40.895 6.653 -56.671 1.00 84.69 92 GLY A N 1
ATOM 717 C CA . GLY A 1 92 ? 41.462 7.967 -56.962 1.00 84.69 92 GLY A CA 1
ATOM 718 C C . GLY A 1 92 ? 42.986 7.981 -56.892 1.00 84.69 92 GLY A C 1
ATOM 719 O O . GLY A 1 92 ? 43.624 7.053 -56.399 1.00 84.69 92 GLY A O 1
ATOM 720 N N . SER A 1 93 ? 43.584 9.082 -57.339 1.00 82.81 93 SER A N 1
ATOM 721 C CA . SER A 1 93 ? 45.046 9.230 -57.408 1.00 82.81 93 SER A CA 1
ATOM 722 C C . SER A 1 93 ? 45.700 9.382 -56.028 1.00 82.81 93 SER A C 1
ATOM 724 O O . SER A 1 93 ? 46.915 9.241 -55.889 1.00 82.81 93 SER A O 1
ATOM 726 N N . ARG A 1 94 ? 44.908 9.731 -55.004 1.00 82.69 94 ARG A N 1
ATOM 727 C CA . ARG A 1 94 ? 45.370 10.043 -53.645 1.00 82.69 94 ARG A CA 1
ATOM 728 C C . ARG A 1 94 ? 44.563 9.251 -52.608 1.00 82.69 94 ARG A C 1
ATOM 730 O O . ARG A 1 94 ? 43.438 9.654 -52.307 1.00 82.69 94 ARG A O 1
ATOM 737 N N . PRO A 1 95 ? 45.116 8.173 -52.019 1.00 81.88 95 PRO A N 1
ATOM 738 C CA . PRO A 1 95 ? 44.422 7.436 -50.968 1.00 81.88 95 PRO A CA 1
ATOM 739 C C . PRO A 1 95 ? 44.237 8.337 -49.743 1.00 81.88 95 PRO A C 1
ATOM 741 O O . PRO A 1 95 ? 45.192 8.933 -49.243 1.00 81.88 95 PRO A O 1
ATOM 744 N N . SER A 1 96 ? 43.000 8.451 -49.257 1.00 80.19 96 SER A N 1
ATOM 745 C CA . SER A 1 96 ? 42.671 9.345 -48.137 1.00 80.19 96 SER A CA 1
ATOM 746 C C . SER A 1 96 ? 42.534 8.605 -46.806 1.00 80.19 96 SER A C 1
ATOM 748 O O . SER A 1 96 ? 42.463 9.250 -45.753 1.00 80.19 96 SER A O 1
ATOM 750 N N . ILE A 1 97 ? 42.443 7.274 -46.827 1.00 83.56 97 ILE A N 1
ATOM 751 C CA . ILE A 1 97 ? 42.194 6.453 -45.642 1.00 83.56 97 ILE A CA 1
ATOM 752 C C . ILE A 1 97 ? 43.289 5.397 -45.484 1.00 83.56 97 ILE A C 1
ATOM 754 O O . ILE A 1 97 ? 43.561 4.615 -46.386 1.00 83.56 97 ILE A O 1
ATOM 758 N N . GLU A 1 98 ? 43.862 5.333 -44.281 1.00 84.06 98 GLU A N 1
ATOM 759 C CA . GLU A 1 98 ? 44.863 4.333 -43.906 1.00 84.06 98 GLU A CA 1
ATOM 760 C C . GLU A 1 98 ? 44.325 2.890 -44.064 1.00 84.06 98 GLU A C 1
ATOM 762 O O . GLU A 1 98 ? 43.241 2.596 -43.535 1.00 84.06 98 GLU A O 1
ATOM 767 N N . PRO A 1 99 ? 45.085 1.945 -44.655 1.00 82.31 99 PRO A N 1
ATOM 768 C CA . PRO A 1 99 ? 44.654 0.554 -44.845 1.00 82.31 99 PRO A CA 1
ATOM 769 C C . PRO A 1 99 ? 44.162 -0.145 -43.564 1.00 82.31 99 PRO A C 1
ATOM 771 O O . PRO A 1 99 ? 43.190 -0.902 -43.580 1.00 82.31 99 PRO A O 1
ATOM 774 N N . SER A 1 100 ? 44.761 0.172 -42.410 1.00 83.38 100 SER A N 1
ATOM 775 C CA . SER A 1 100 ? 44.366 -0.363 -41.093 1.00 83.38 100 SER A CA 1
ATOM 776 C C . SER A 1 100 ? 42.979 0.096 -40.605 1.00 83.38 100 SER A C 1
ATOM 778 O O . SER A 1 100 ? 42.404 -0.477 -39.670 1.00 83.38 100 SER A O 1
ATOM 780 N N . ARG A 1 101 ? 42.425 1.160 -41.199 1.00 81.25 101 ARG A N 1
ATOM 781 C CA . ARG A 1 101 ? 41.051 1.621 -40.957 1.00 81.25 101 ARG A CA 1
ATOM 782 C C . ARG A 1 101 ? 40.063 0.976 -41.924 1.00 81.25 101 ARG A C 1
ATOM 784 O O . ARG A 1 101 ? 38.907 0.809 -41.537 1.00 81.25 101 ARG A O 1
ATOM 791 N N . LEU A 1 102 ? 40.515 0.568 -43.113 1.00 82.00 102 LEU A N 1
ATOM 792 C CA . LEU A 1 102 ? 39.686 -0.106 -44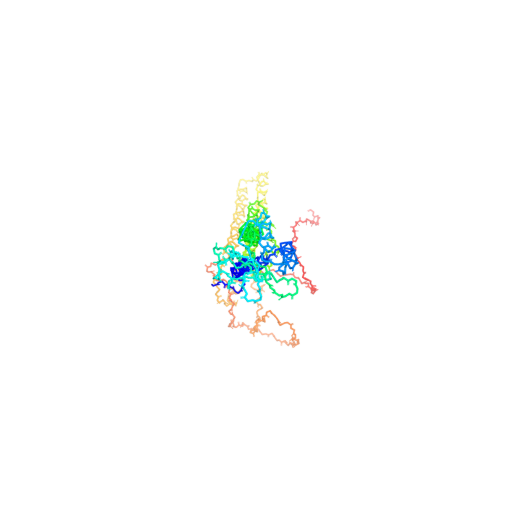.116 1.00 82.00 102 LEU A CA 1
ATOM 793 C C . LEU A 1 102 ? 39.195 -1.475 -43.623 1.00 82.00 102 LEU A C 1
ATOM 795 O O . LEU A 1 102 ? 38.030 -1.823 -43.784 1.00 82.00 102 LEU A O 1
ATOM 799 N N . THR A 1 103 ? 40.041 -2.211 -42.901 1.00 81.31 103 THR A N 1
ATOM 800 C CA . THR A 1 103 ? 39.678 -3.506 -42.292 1.00 81.31 103 THR A CA 1
ATOM 801 C C . THR A 1 103 ? 38.630 -3.396 -41.181 1.00 81.31 103 THR A C 1
ATOM 803 O O . THR A 1 103 ? 37.970 -4.378 -40.849 1.00 81.31 103 THR A O 1
ATOM 806 N N . ARG A 1 104 ? 38.452 -2.201 -40.602 1.00 80.62 104 ARG A N 1
ATOM 807 C CA . ARG A 1 104 ? 37.476 -1.911 -39.536 1.00 80.62 104 ARG A CA 1
ATOM 808 C C . ARG A 1 104 ? 36.240 -1.173 -40.045 1.00 80.62 104 ARG A C 1
ATOM 810 O O . ARG A 1 104 ? 35.493 -0.610 -39.239 1.00 80.62 104 ARG A O 1
ATOM 817 N N . MET A 1 105 ? 36.021 -1.162 -41.359 1.00 83.25 105 MET A N 1
ATOM 818 C CA . MET A 1 105 ? 34.796 -0.627 -41.931 1.00 83.25 105 MET A CA 1
ATOM 819 C C . MET A 1 105 ? 33.576 -1.371 -41.421 1.00 83.25 105 MET A C 1
ATOM 821 O O . MET A 1 105 ? 33.568 -2.590 -41.248 1.00 83.25 105 MET A O 1
ATOM 825 N N . ARG A 1 106 ? 32.513 -0.609 -41.215 1.00 83.69 106 ARG A N 1
ATOM 826 C CA . ARG A 1 106 ? 31.237 -1.123 -40.763 1.00 83.69 106 ARG A CA 1
ATOM 827 C C . ARG A 1 106 ? 30.204 -0.931 -41.855 1.00 83.69 106 ARG A C 1
ATOM 829 O O . ARG A 1 106 ? 30.088 0.152 -42.411 1.00 83.69 106 ARG A O 1
ATOM 836 N N . ARG A 1 107 ? 29.417 -1.963 -42.137 1.00 84.31 107 ARG A N 1
ATOM 837 C CA . ARG A 1 107 ? 28.297 -1.817 -43.068 1.00 84.31 107 ARG A CA 1
ATOM 838 C C . ARG A 1 107 ? 27.229 -0.912 -42.460 1.00 84.31 107 ARG A C 1
ATOM 840 O O . ARG A 1 107 ? 27.029 -0.911 -41.245 1.00 84.31 107 ARG A O 1
ATOM 847 N N . LEU A 1 108 ? 26.499 -0.219 -43.327 1.00 80.25 108 LEU A N 1
ATOM 848 C CA . LEU A 1 108 ? 25.426 0.715 -42.970 1.00 80.25 108 LEU A CA 1
ATOM 849 C C . LEU A 1 108 ? 24.316 0.101 -42.087 1.00 80.25 108 LEU A C 1
ATOM 851 O O . LEU A 1 108 ? 23.644 0.814 -41.350 1.00 80.25 108 LEU A O 1
ATOM 855 N N . GLU A 1 109 ? 24.131 -1.220 -42.146 1.00 78.56 109 GLU A N 1
ATOM 856 C CA . GLU A 1 109 ? 23.088 -1.955 -41.411 1.00 78.56 109 GLU A CA 1
ATOM 857 C C . GLU A 1 109 ? 23.506 -2.407 -40.007 1.00 78.56 109 GLU A C 1
ATOM 859 O O . GLU A 1 109 ? 22.678 -2.870 -39.226 1.00 78.56 109 GLU A O 1
ATOM 864 N N . TRP A 1 110 ? 24.794 -2.316 -39.678 1.00 79.00 110 TRP A N 1
ATOM 865 C CA . TRP A 1 110 ? 25.309 -2.856 -38.425 1.00 79.00 110 TRP A CA 1
ATOM 866 C C . TRP A 1 110 ? 25.156 -1.849 -37.278 1.00 79.00 110 TRP A C 1
ATOM 868 O O . TRP A 1 110 ? 25.342 -0.650 -37.484 1.00 79.00 110 TRP A O 1
ATOM 878 N N . PRO A 1 111 ? 24.922 -2.319 -36.038 1.00 76.06 111 PRO A N 1
ATOM 879 C CA . PRO A 1 111 ? 24.775 -1.437 -34.884 1.00 76.06 111 PRO A CA 1
ATOM 880 C C . PRO A 1 111 ? 26.085 -0.696 -34.607 1.00 76.06 111 PRO A C 1
ATOM 882 O O . PRO A 1 111 ? 27.136 -1.321 -34.499 1.00 76.06 111 PRO A O 1
ATOM 885 N N . MET A 1 112 ? 26.052 0.623 -34.449 1.00 77.69 112 MET A N 1
ATOM 886 C CA . MET A 1 112 ? 27.219 1.450 -34.135 1.00 77.69 112 MET A CA 1
ATOM 887 C C . MET A 1 112 ? 27.759 1.115 -32.733 1.00 77.69 112 MET A C 1
ATOM 889 O O . MET A 1 112 ? 27.166 1.479 -31.718 1.00 77.69 112 MET A O 1
ATOM 893 N N . SER A 1 113 ? 28.902 0.417 -32.668 1.00 64.81 113 SER A N 1
ATOM 894 C CA . SER A 1 113 ? 29.547 0.035 -31.400 1.00 64.81 113 SER A CA 1
ATOM 895 C C . SER A 1 113 ? 29.984 1.254 -30.592 1.00 64.81 113 SER A C 1
ATOM 897 O O . SER A 1 113 ? 30.655 2.146 -31.108 1.00 64.81 113 SER A O 1
ATOM 899 N N . ARG A 1 114 ? 29.679 1.222 -29.291 1.00 57.22 114 ARG A N 1
ATOM 900 C CA . ARG A 1 114 ? 30.054 2.242 -28.301 1.00 57.22 114 ARG A CA 1
ATOM 901 C C . ARG A 1 114 ? 31.523 2.203 -27.866 1.00 57.22 114 ARG A C 1
ATOM 903 O O . ARG A 1 114 ? 31.979 3.130 -27.212 1.00 57.22 114 ARG A O 1
ATOM 910 N N . ARG A 1 115 ? 32.254 1.119 -28.155 1.00 58.00 115 ARG A N 1
ATOM 911 C CA . ARG A 1 115 ? 33.617 0.905 -27.625 1.00 58.00 115 ARG A CA 1
ATOM 912 C C . ARG A 1 115 ? 34.722 1.611 -28.419 1.00 58.00 115 ARG A C 1
ATOM 914 O O . ARG A 1 115 ? 35.862 1.623 -27.969 1.00 58.00 115 ARG A O 1
ATOM 921 N N . SER A 1 116 ? 34.411 2.181 -29.585 1.00 60.38 116 SER A N 1
ATOM 922 C CA . SER A 1 116 ? 35.404 2.876 -30.411 1.00 60.38 116 SER A CA 1
ATOM 923 C C . SER A 1 116 ? 35.503 4.347 -30.012 1.00 60.38 116 SER A C 1
ATOM 925 O O . SER A 1 116 ? 34.509 5.065 -30.069 1.00 60.38 116 SER A O 1
ATOM 927 N N . GLN A 1 117 ? 36.704 4.801 -29.649 1.00 59.31 117 GLN A N 1
ATOM 928 C CA . GLN A 1 117 ? 36.988 6.216 -29.362 1.00 59.31 117 GLN A CA 1
ATOM 929 C C . GLN A 1 117 ? 36.969 7.089 -30.631 1.00 59.31 117 GLN A C 1
ATOM 931 O O . GLN A 1 117 ? 36.827 8.305 -30.546 1.00 59.31 117 GLN A O 1
ATOM 936 N N . THR A 1 118 ? 37.076 6.479 -31.815 1.00 68.44 118 THR A N 1
ATOM 937 C CA . THR A 1 118 ? 37.038 7.163 -33.113 1.00 68.44 118 THR A CA 1
ATOM 938 C C . THR A 1 118 ? 35.715 6.918 -33.834 1.00 68.44 118 THR A C 1
ATOM 940 O O . THR A 1 118 ? 35.117 5.843 -33.699 1.00 68.44 118 THR A O 1
ATOM 943 N N . LEU A 1 119 ? 35.265 7.906 -34.624 1.00 74.62 119 LEU A N 1
ATOM 944 C CA . LEU A 1 119 ? 34.066 7.745 -35.450 1.00 74.62 119 LEU A CA 1
ATOM 945 C C . LEU A 1 119 ? 34.257 6.564 -36.416 1.00 74.62 119 LEU A C 1
ATOM 947 O O . LEU A 1 119 ? 35.293 6.500 -37.092 1.00 74.62 119 LEU A O 1
ATOM 951 N N . PRO A 1 120 ? 33.283 5.640 -36.478 1.00 81.81 120 PRO A N 1
ATOM 952 C CA . PRO A 1 120 ? 33.380 4.462 -37.321 1.00 81.81 120 PRO A CA 1
ATOM 953 C C . PRO A 1 120 ? 33.411 4.867 -38.793 1.00 81.81 120 PRO A C 1
ATOM 955 O O . PRO A 1 120 ? 32.726 5.801 -39.216 1.00 81.81 120 PRO A O 1
ATOM 958 N N . LEU A 1 121 ? 34.215 4.135 -39.556 1.00 85.25 121 LEU A N 1
ATOM 959 C CA . LEU A 1 121 ? 34.228 4.225 -41.005 1.00 85.25 121 LEU A CA 1
ATOM 960 C C . LEU A 1 121 ? 33.119 3.326 -41.548 1.00 85.25 121 LEU A C 1
ATOM 962 O O . LEU A 1 121 ? 33.041 2.159 -41.161 1.00 85.25 121 LEU A O 1
ATOM 966 N N . ILE A 1 122 ? 32.247 3.868 -42.389 1.00 88.75 122 ILE A N 1
ATOM 967 C CA . ILE A 1 122 ? 31.108 3.147 -42.949 1.00 88.75 122 ILE A CA 1
ATOM 968 C C . ILE A 1 122 ? 31.446 2.739 -44.373 1.00 88.75 122 ILE A C 1
ATOM 970 O O . ILE A 1 122 ? 31.850 3.590 -45.160 1.00 88.75 122 ILE A O 1
ATOM 974 N N . SER A 1 123 ? 31.259 1.460 -44.694 1.00 88.69 123 SER A N 1
ATOM 975 C CA . SER A 1 123 ? 31.271 0.979 -46.072 1.00 88.69 123 SER A CA 1
ATOM 976 C C . SER A 1 123 ? 29.853 0.927 -46.624 1.00 88.69 123 SER A C 1
ATOM 978 O O . SER A 1 123 ? 28.942 0.338 -46.024 1.00 88.69 123 SER A O 1
ATOM 980 N N . ILE A 1 124 ? 29.672 1.550 -47.782 1.00 90.50 124 ILE A N 1
ATOM 981 C CA . ILE A 1 124 ? 28.413 1.583 -48.518 1.00 90.50 124 ILE A CA 1
ATOM 982 C C . ILE A 1 124 ? 28.709 1.027 -49.914 1.00 90.50 124 ILE A C 1
ATOM 984 O O . ILE A 1 124 ? 29.590 1.558 -50.584 1.00 90.50 124 ILE A O 1
ATOM 988 N N . PRO A 1 125 ? 28.064 -0.066 -50.348 1.00 89.62 125 PRO A N 1
ATOM 989 C CA . PRO A 1 125 ? 28.306 -0.614 -51.681 1.00 89.62 125 PRO A CA 1
ATOM 990 C C . PRO A 1 125 ? 27.841 0.383 -52.751 1.00 89.62 125 PRO A C 1
ATOM 992 O O . PRO A 1 125 ? 26.773 0.975 -52.598 1.00 89.62 125 PRO A O 1
ATOM 995 N N . LEU A 1 126 ? 28.627 0.561 -53.817 1.00 88.12 126 LEU A N 1
ATOM 996 C CA . LEU A 1 126 ? 28.197 1.360 -54.970 1.00 88.12 126 LEU A CA 1
ATOM 997 C C . LEU A 1 126 ? 27.168 0.573 -55.794 1.00 88.12 126 LEU A C 1
ATOM 999 O O . LEU A 1 126 ? 27.123 -0.664 -55.758 1.00 88.12 126 LEU A O 1
ATOM 1003 N N . VAL A 1 127 ? 26.361 1.301 -56.565 1.00 75.06 127 VAL A N 1
ATOM 1004 C CA . VAL A 1 127 ? 25.459 0.727 -57.572 1.00 75.06 127 VAL A CA 1
ATOM 1005 C C . VAL A 1 127 ? 26.288 -0.165 -58.509 1.00 75.06 127 VAL A C 1
ATOM 1007 O O . VAL A 1 127 ? 27.404 0.191 -58.874 1.00 75.06 127 VAL A O 1
ATOM 1010 N N . GLU A 1 128 ? 25.777 -1.360 -58.828 1.00 71.50 128 GLU A N 1
ATOM 1011 C CA . GLU A 1 128 ? 26.457 -2.442 -59.580 1.00 71.50 128 GLU A CA 1
ATOM 1012 C C . GLU A 1 128 ? 27.478 -3.303 -58.809 1.00 71.50 128 GLU A C 1
ATOM 1014 O O . GLU A 1 128 ? 27.987 -4.280 -59.357 1.00 71.50 128 GLU A O 1
ATOM 1019 N N . GLY A 1 129 ? 27.760 -3.014 -57.533 1.00 69.69 129 GLY A N 1
ATOM 1020 C CA . GLY A 1 129 ? 28.543 -3.905 -56.662 1.00 69.69 129 GLY A CA 1
ATOM 1021 C C . GLY A 1 129 ? 30.039 -4.003 -56.986 1.00 69.69 129 GLY A C 1
ATOM 1022 O O . GLY A 1 129 ? 30.720 -4.886 -56.468 1.00 69.69 129 GLY A O 1
ATOM 1023 N N . ARG A 1 130 ? 30.566 -3.100 -57.821 1.00 79.25 130 ARG A N 1
ATOM 1024 C CA . ARG A 1 130 ? 31.975 -3.096 -58.257 1.00 79.25 130 ARG A CA 1
ATOM 1025 C C . ARG A 1 130 ? 32.933 -2.355 -57.307 1.00 79.25 130 ARG A C 1
ATOM 1027 O O . ARG A 1 130 ? 34.115 -2.240 -57.610 1.00 79.25 130 ARG A O 1
ATOM 1034 N N . GLY A 1 131 ? 32.454 -1.882 -56.155 1.00 86.62 131 GLY A N 1
ATOM 1035 C CA . GLY A 1 131 ? 33.271 -1.163 -55.177 1.00 86.62 131 GLY A CA 1
ATOM 1036 C C . GLY A 1 131 ? 32.510 -0.732 -53.922 1.00 86.62 131 GLY A C 1
ATOM 1037 O O . GLY A 1 131 ? 31.319 -1.029 -53.764 1.00 86.62 131 GLY A O 1
ATOM 1038 N N . TYR A 1 132 ? 33.194 0.013 -53.049 1.00 89.25 132 TYR A N 1
ATOM 1039 C CA . TYR A 1 132 ? 32.650 0.559 -51.802 1.00 89.25 132 TYR A CA 1
ATOM 1040 C C . TYR A 1 132 ? 32.970 2.049 -51.629 1.00 89.25 132 TYR A C 1
ATOM 1042 O O . TYR A 1 132 ? 34.111 2.473 -51.786 1.00 89.25 132 TYR A O 1
ATOM 1050 N N . LEU A 1 133 ? 31.973 2.840 -51.232 1.00 89.94 133 LEU A N 1
ATOM 1051 C CA . LEU A 1 133 ? 32.177 4.181 -50.702 1.00 89.94 133 LEU A CA 1
ATOM 1052 C C . LEU A 1 133 ? 32.498 4.056 -49.214 1.00 89.94 133 LEU A C 1
ATOM 1054 O O . LEU A 1 133 ? 31.689 3.550 -48.429 1.00 89.94 133 LEU A O 1
ATOM 1058 N N . ALA A 1 134 ? 33.684 4.513 -48.835 1.00 89.94 134 ALA A N 1
ATOM 1059 C CA . ALA A 1 134 ? 34.150 4.532 -47.465 1.00 89.94 134 ALA A CA 1
ATOM 1060 C C . ALA A 1 134 ? 34.029 5.946 -46.905 1.00 89.94 134 ALA A C 1
ATOM 1062 O O . ALA A 1 134 ? 34.793 6.825 -47.284 1.00 89.94 134 ALA A O 1
ATOM 1063 N N . ILE A 1 135 ? 33.091 6.169 -45.986 1.00 88.56 135 ILE A N 1
ATOM 1064 C CA . ILE A 1 135 ? 32.842 7.492 -45.400 1.00 88.56 135 ILE A CA 1
ATOM 1065 C C . ILE A 1 135 ? 32.858 7.434 -43.876 1.00 88.56 135 ILE A C 1
ATOM 1067 O O . ILE A 1 135 ? 32.257 6.558 -43.248 1.00 88.56 135 ILE A O 1
ATOM 1071 N N . GLN A 1 136 ? 33.577 8.357 -43.246 1.00 87.88 136 GLN A N 1
ATOM 1072 C CA . GLN A 1 136 ? 33.547 8.517 -41.798 1.00 87.88 136 GLN A CA 1
ATOM 1073 C C . GLN A 1 136 ? 32.189 9.083 -41.382 1.00 87.88 136 GLN A C 1
ATOM 1075 O O . GLN A 1 136 ? 31.760 10.100 -41.916 1.00 87.88 136 GLN A O 1
ATOM 1080 N N . LEU A 1 137 ? 31.515 8.436 -40.423 1.00 85.00 137 LEU A N 1
ATOM 1081 C CA . LEU A 1 137 ? 30.175 8.852 -39.997 1.00 85.00 137 LEU A CA 1
ATOM 1082 C C . LEU A 1 137 ? 30.158 10.343 -39.587 1.00 85.00 137 LEU A C 1
ATOM 1084 O O . LEU A 1 137 ? 30.855 10.682 -38.633 1.00 85.00 137 LEU A O 1
ATOM 1088 N N . PRO A 1 138 ? 29.341 11.211 -40.212 1.00 81.75 138 PRO A N 1
ATOM 1089 C CA . PRO A 1 138 ? 29.245 12.619 -39.824 1.00 81.75 138 PRO A CA 1
ATOM 1090 C C . PRO A 1 138 ? 28.724 12.809 -38.391 1.00 81.75 138 PRO A C 1
ATOM 1092 O O . PRO A 1 138 ? 27.828 12.087 -37.938 1.00 81.75 138 PRO A O 1
ATOM 1095 N N . GLU A 1 139 ? 29.223 13.821 -37.670 1.00 75.94 139 GLU A N 1
ATOM 1096 C CA . GLU A 1 139 ? 28.866 14.043 -36.257 1.00 75.94 139 GLU A CA 1
ATOM 1097 C C . GLU A 1 139 ? 27.372 14.303 -36.028 1.00 75.94 139 GLU A C 1
ATOM 1099 O O . GLU A 1 139 ? 26.822 13.891 -35.005 1.00 75.94 139 GLU A O 1
ATOM 1104 N N . ARG A 1 140 ? 26.689 14.918 -37.000 1.00 76.38 140 ARG A N 1
ATOM 1105 C CA . ARG A 1 140 ? 25.243 15.195 -36.941 1.00 76.38 140 ARG A CA 1
ATOM 1106 C C . ARG A 1 140 ? 24.381 13.933 -36.898 1.00 76.38 140 ARG A C 1
ATOM 1108 O O . ARG A 1 140 ? 23.303 13.951 -36.312 1.00 76.38 140 ARG A O 1
ATOM 1115 N N . TYR A 1 141 ? 24.873 12.832 -37.464 1.00 75.62 141 TYR A N 1
ATOM 1116 C CA . TYR A 1 141 ? 24.193 11.539 -37.454 1.00 75.62 141 TYR A CA 1
ATOM 1117 C C . TYR A 1 141 ? 24.617 10.669 -36.275 1.00 75.62 141 TYR A C 1
ATOM 1119 O O . TYR A 1 141 ? 24.250 9.495 -36.230 1.00 75.62 141 TYR A O 1
ATOM 1127 N N . ARG A 1 142 ? 25.364 11.217 -35.298 1.00 71.31 142 ARG A N 1
ATOM 1128 C CA . ARG A 1 142 ? 25.682 10.497 -34.065 1.00 71.31 142 ARG A CA 1
ATOM 1129 C C . ARG A 1 142 ? 24.394 10.192 -33.330 1.00 71.31 142 ARG A C 1
ATOM 1131 O O . ARG A 1 142 ? 23.785 11.081 -32.727 1.00 71.31 142 ARG A O 1
ATOM 1138 N N . PRO A 1 143 ? 24.007 8.917 -33.272 1.00 66.19 143 PRO A N 1
ATOM 1139 C CA . PRO A 1 143 ? 22.676 8.615 -32.816 1.00 66.19 143 PRO A CA 1
ATOM 1140 C C . PRO A 1 143 ? 22.645 8.700 -31.261 1.00 66.19 143 PRO A C 1
ATOM 1142 O O . PRO A 1 143 ? 21.566 8.722 -30.672 1.00 66.19 143 PRO A O 1
ATOM 1145 N N . TRP A 1 144 ? 23.811 8.830 -30.591 1.00 66.50 144 TRP A N 1
ATOM 1146 C CA . TRP A 1 144 ? 24.018 8.945 -29.134 1.00 66.50 144 TRP A CA 1
ATOM 1147 C C . TRP A 1 144 ? 23.729 10.323 -28.499 1.00 66.50 144 TRP A C 1
ATOM 1149 O O . TRP A 1 144 ? 23.715 10.402 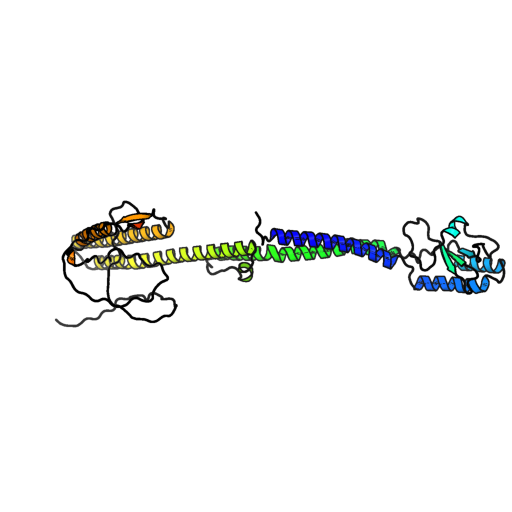-27.272 1.00 66.50 144 TRP A O 1
ATOM 1159 N N . ARG A 1 145 ? 23.466 11.396 -29.266 1.00 68.44 145 ARG A N 1
ATOM 1160 C CA . ARG A 1 145 ? 23.440 12.783 -28.734 1.00 68.44 145 ARG A CA 1
ATOM 1161 C C . ARG A 1 145 ? 22.437 13.024 -27.594 1.00 68.44 145 ARG A C 1
ATOM 1163 O O . ARG A 1 145 ? 22.793 13.638 -26.598 1.00 68.44 145 ARG A O 1
ATOM 1170 N N . TYR A 1 146 ? 21.213 12.509 -27.708 1.00 67.62 146 TYR A N 1
ATOM 1171 C CA . TYR A 1 146 ? 20.167 12.667 -26.681 1.00 67.62 146 TYR A CA 1
ATOM 1172 C C . TYR A 1 146 ? 20.023 11.450 -25.759 1.00 67.62 146 TYR A C 1
ATOM 1174 O O . TYR A 1 146 ? 19.177 11.430 -24.867 1.00 67.62 146 TYR A O 1
ATOM 1182 N N . ARG A 1 147 ? 20.843 10.411 -25.951 1.00 68.25 147 ARG A N 1
ATOM 1183 C CA . ARG A 1 147 ? 20.674 9.142 -25.233 1.00 68.25 147 ARG A CA 1
ATOM 1184 C C . ARG A 1 147 ? 21.131 9.177 -23.800 1.00 68.25 147 ARG A C 1
ATOM 1186 O O . ARG A 1 147 ? 20.497 8.517 -22.997 1.00 68.25 147 ARG A O 1
ATOM 1193 N N . ALA A 1 148 ? 22.191 9.917 -23.476 1.00 71.19 148 ALA A N 1
ATOM 1194 C CA . ALA A 1 148 ? 22.619 10.055 -22.086 1.00 71.19 148 ALA A CA 1
ATOM 1195 C C . ALA A 1 148 ? 21.493 10.668 -21.239 1.00 71.19 148 ALA A C 1
ATOM 1197 O O . ALA A 1 148 ? 21.201 10.181 -20.152 1.00 71.19 148 ALA A O 1
ATOM 1198 N N . LEU A 1 149 ? 20.791 11.662 -21.796 1.00 75.06 149 LEU A N 1
ATOM 1199 C CA . LEU A 1 149 ? 19.620 12.269 -21.170 1.00 75.06 149 LEU A CA 1
ATOM 1200 C C . LEU A 1 149 ? 18.445 11.286 -21.086 1.00 75.06 149 LEU A C 1
ATOM 1202 O O . LEU A 1 149 ? 17.898 11.102 -20.006 1.00 75.06 149 LEU A O 1
ATOM 1206 N N . LEU A 1 150 ? 18.077 10.617 -22.186 1.00 74.25 150 LEU A N 1
ATOM 1207 C CA . LEU A 1 150 ? 16.981 9.636 -22.183 1.00 74.25 150 LEU A CA 1
ATOM 1208 C C . LEU A 1 150 ? 17.258 8.446 -21.251 1.00 74.25 150 LEU A C 1
ATOM 1210 O O . LEU A 1 150 ? 16.348 7.988 -20.572 1.00 74.25 150 LEU A O 1
ATOM 1214 N N . GLN A 1 151 ? 18.505 7.973 -21.175 1.00 73.50 151 GLN A N 1
ATOM 1215 C CA . GLN A 1 151 ? 18.933 6.922 -20.249 1.00 73.50 151 GLN A CA 1
ATOM 1216 C C . GLN A 1 151 ? 18.901 7.404 -18.805 1.00 73.50 151 GLN A C 1
ATOM 1218 O O . GLN A 1 151 ? 18.408 6.671 -17.959 1.00 73.50 151 GLN A O 1
ATOM 1223 N N . ALA A 1 152 ? 19.363 8.623 -18.516 1.00 76.69 152 ALA A N 1
ATOM 1224 C CA . ALA A 1 152 ? 19.260 9.193 -17.178 1.00 76.69 152 ALA A CA 1
ATOM 1225 C C . ALA A 1 152 ? 17.788 9.338 -16.759 1.00 76.69 152 ALA A C 1
ATOM 1227 O O . ALA A 1 152 ? 17.396 8.857 -15.702 1.00 76.69 152 ALA A O 1
ATOM 1228 N N . VAL A 1 153 ? 16.938 9.914 -17.613 1.00 79.31 153 VAL A N 1
ATOM 1229 C CA . VAL A 1 153 ? 15.499 10.034 -17.336 1.00 79.31 153 VAL A CA 1
ATOM 1230 C C . VAL A 1 153 ? 14.876 8.656 -17.120 1.00 79.31 153 VAL A C 1
ATOM 1232 O O . VAL A 1 153 ? 14.179 8.459 -16.134 1.00 79.31 153 VAL A O 1
ATOM 1235 N N . ALA A 1 154 ? 15.165 7.678 -17.975 1.00 78.69 154 ALA A N 1
ATOM 1236 C CA . ALA A 1 154 ? 14.649 6.324 -17.824 1.00 78.69 154 ALA A CA 1
ATOM 1237 C C . ALA A 1 154 ? 15.124 5.640 -16.526 1.00 78.69 154 ALA A C 1
ATOM 1239 O O . ALA A 1 154 ? 14.332 4.994 -15.841 1.00 78.69 154 ALA A O 1
ATOM 1240 N N . LEU A 1 155 ? 16.398 5.817 -16.169 1.00 79.50 155 LEU A N 1
ATOM 1241 C CA . LEU A 1 155 ? 17.033 5.216 -14.997 1.00 79.50 155 LEU A CA 1
ATOM 1242 C C . LEU A 1 155 ? 16.572 5.848 -13.680 1.00 79.50 155 LEU A C 1
ATOM 1244 O O . LEU A 1 155 ? 16.531 5.160 -12.666 1.00 79.50 155 LEU A O 1
ATOM 1248 N N . TYR A 1 156 ? 16.231 7.137 -13.674 1.00 82.50 156 TYR A N 1
ATOM 1249 C CA . TYR A 1 156 ? 15.861 7.846 -12.448 1.00 82.50 156 TYR A CA 1
ATOM 1250 C C . TYR A 1 156 ? 14.352 8.073 -12.324 1.00 82.50 156 TYR A C 1
ATOM 1252 O O . TYR A 1 156 ? 13.783 7.814 -11.265 1.00 82.50 156 TYR A O 1
ATOM 1260 N N . LEU A 1 157 ? 13.674 8.509 -13.390 1.00 84.25 157 LEU A N 1
ATOM 1261 C CA . LEU A 1 157 ? 12.267 8.916 -13.332 1.00 84.25 157 LEU A CA 1
ATOM 1262 C C . LEU A 1 157 ? 11.323 7.724 -13.146 1.00 84.25 157 LEU A C 1
ATOM 1264 O O . LEU A 1 157 ? 10.394 7.802 -12.343 1.00 84.25 157 LEU A O 1
ATOM 1268 N N . ILE A 1 158 ? 11.561 6.612 -13.850 1.00 81.88 158 ILE A N 1
ATOM 1269 C CA . ILE A 1 158 ? 10.704 5.426 -13.726 1.00 81.88 158 ILE A CA 1
ATOM 1270 C C . ILE A 1 158 ? 10.829 4.767 -12.352 1.00 81.88 158 ILE A C 1
ATOM 1272 O O . ILE A 1 158 ? 9.791 4.560 -11.718 1.00 81.88 158 ILE A O 1
ATOM 1276 N N . PRO A 1 159 ? 12.038 4.482 -11.834 1.00 84.88 159 PRO A N 1
ATOM 1277 C CA . PRO A 1 159 ? 12.174 3.958 -10.480 1.00 84.88 159 PRO A CA 1
ATOM 1278 C C . PRO A 1 159 ? 11.620 4.909 -9.421 1.00 84.88 159 PRO A C 1
ATOM 1280 O O . PRO A 1 159 ? 10.969 4.446 -8.485 1.00 84.88 159 PRO A O 1
ATOM 1283 N N . ALA A 1 160 ? 11.795 6.227 -9.583 1.00 86.06 160 ALA A N 1
ATOM 1284 C CA . ALA A 1 160 ? 11.202 7.211 -8.680 1.00 86.06 160 ALA A CA 1
ATOM 1285 C C . ALA A 1 160 ? 9.664 7.144 -8.687 1.00 86.06 160 ALA A C 1
ATOM 1287 O O . ALA A 1 160 ? 9.050 7.069 -7.622 1.00 86.06 160 ALA A O 1
ATOM 1288 N N . GLY A 1 161 ? 9.037 7.095 -9.867 1.00 88.69 161 GLY A N 1
ATOM 1289 C CA . GLY A 1 161 ? 7.582 6.970 -10.000 1.00 88.69 161 GLY A CA 1
ATOM 1290 C C . GLY A 1 161 ? 7.038 5.656 -9.431 1.00 88.69 161 GLY A C 1
ATOM 1291 O O . GLY A 1 161 ? 6.049 5.656 -8.698 1.00 88.69 161 GLY A O 1
ATOM 1292 N N . LEU A 1 162 ? 7.719 4.540 -9.699 1.00 87.19 162 LEU A N 1
ATOM 1293 C CA . LEU A 1 162 ? 7.393 3.226 -9.137 1.00 87.19 162 LEU A CA 1
ATOM 1294 C C . LEU A 1 162 ? 7.503 3.221 -7.608 1.00 87.19 162 LEU A C 1
ATOM 1296 O O . LEU A 1 162 ? 6.614 2.707 -6.930 1.00 87.19 162 LEU A O 1
ATOM 1300 N N . THR A 1 163 ? 8.556 3.831 -7.060 1.00 89.31 163 THR A N 1
ATOM 1301 C CA . THR A 1 163 ? 8.769 3.925 -5.607 1.00 89.31 163 THR A CA 1
ATOM 1302 C C . THR A 1 163 ? 7.684 4.770 -4.957 1.00 89.31 163 THR A C 1
ATOM 1304 O O . THR A 1 163 ? 7.130 4.379 -3.933 1.00 89.31 163 THR A O 1
ATOM 1307 N N . LEU A 1 164 ? 7.309 5.888 -5.583 1.00 91.19 164 LEU A N 1
ATOM 1308 C CA . LEU A 1 164 ? 6.201 6.715 -5.116 1.00 91.19 164 LEU A CA 1
ATOM 1309 C C . LEU A 1 164 ? 4.884 5.922 -5.090 1.00 91.19 164 LEU A C 1
ATOM 1311 O O . LEU A 1 164 ? 4.175 5.950 -4.084 1.00 91.19 164 LEU A O 1
ATOM 1315 N N . LEU A 1 165 ? 4.582 5.169 -6.152 1.00 90.12 165 LEU A N 1
ATOM 1316 C CA . LEU A 1 165 ? 3.382 4.330 -6.224 1.00 90.12 165 LEU A CA 1
ATOM 1317 C C . LEU A 1 165 ? 3.378 3.240 -5.141 1.00 90.12 165 LEU A C 1
ATOM 1319 O O . LEU A 1 165 ? 2.358 3.026 -4.482 1.00 90.12 165 LEU A O 1
ATOM 1323 N N . PHE A 1 166 ? 4.522 2.589 -4.917 1.00 90.31 166 PHE A N 1
ATOM 1324 C CA . PHE A 1 166 ? 4.697 1.598 -3.858 1.00 90.31 166 PHE A CA 1
ATOM 1325 C C . PHE A 1 166 ? 4.468 2.208 -2.468 1.00 90.31 166 PHE A C 1
ATOM 1327 O O . PHE A 1 166 ? 3.703 1.656 -1.677 1.00 90.31 166 PHE A O 1
ATOM 1334 N N . CYS A 1 167 ? 5.048 3.379 -2.188 1.00 89.62 167 CYS A N 1
ATOM 1335 C CA . CYS A 1 167 ? 4.845 4.104 -0.932 1.00 89.62 167 CYS A CA 1
ATOM 1336 C C . CYS A 1 167 ? 3.374 4.489 -0.710 1.00 89.62 167 CYS A C 1
ATOM 1338 O O . CYS A 1 167 ? 2.856 4.315 0.393 1.00 89.62 167 CYS A O 1
ATOM 1340 N N . ILE A 1 168 ? 2.675 4.956 -1.750 1.00 90.94 168 ILE A N 1
ATOM 1341 C CA . ILE A 1 168 ? 1.237 5.269 -1.681 1.00 90.94 168 ILE A CA 1
ATOM 1342 C C . ILE A 1 168 ? 0.420 4.002 -1.382 1.00 90.94 168 ILE A C 1
ATOM 1344 O O . ILE A 1 168 ? -0.480 4.028 -0.536 1.00 90.94 168 ILE A O 1
ATOM 1348 N N . GLY A 1 169 ? 0.743 2.883 -2.036 1.00 89.00 169 GLY A N 1
ATOM 1349 C CA . GLY A 1 169 ? 0.123 1.586 -1.766 1.00 89.00 169 GLY A CA 1
ATOM 1350 C C . GLY A 1 169 ? 0.336 1.138 -0.319 1.00 89.00 169 GLY A C 1
ATOM 1351 O O . GLY A 1 169 ? -0.623 0.786 0.370 1.00 89.00 169 GLY A O 1
ATOM 1352 N N . LEU A 1 170 ? 1.570 1.235 0.180 1.00 88.50 170 LEU A N 1
ATOM 1353 C CA . LEU A 1 170 ? 1.922 0.883 1.555 1.00 88.50 170 LEU A CA 1
ATOM 1354 C C . LEU A 1 170 ? 1.178 1.758 2.574 1.00 88.50 170 LEU A C 1
ATOM 1356 O O . LEU A 1 170 ? 0.597 1.243 3.530 1.00 88.50 170 LEU A O 1
ATOM 1360 N N . TYR A 1 171 ? 1.113 3.069 2.327 1.00 88.50 171 TYR A N 1
ATOM 1361 C CA . TYR A 1 171 ? 0.352 4.013 3.145 1.00 88.50 171 TYR A CA 1
ATOM 1362 C C . TYR A 1 171 ? -1.131 3.626 3.225 1.00 88.50 171 TYR A C 1
ATOM 1364 O O . TYR A 1 171 ? -1.716 3.585 4.309 1.00 88.50 171 TYR A O 1
ATOM 1372 N N . ARG A 1 172 ? -1.750 3.283 2.089 1.00 87.19 172 ARG A N 1
ATOM 1373 C CA . ARG A 1 172 ? -3.158 2.855 2.032 1.00 87.19 172 ARG A CA 1
ATOM 1374 C C . ARG A 1 172 ? -3.405 1.540 2.776 1.00 87.19 172 ARG A C 1
ATOM 1376 O O . ARG A 1 172 ? -4.471 1.383 3.365 1.00 87.19 172 ARG A O 1
ATOM 1383 N N . VAL A 1 173 ? -2.452 0.608 2.753 1.00 85.06 173 VAL A N 1
ATOM 1384 C CA . VAL A 1 173 ? -2.606 -0.720 3.369 1.00 85.06 173 VAL A CA 1
ATOM 1385 C C . VAL A 1 173 ? -2.353 -0.704 4.879 1.00 85.06 173 VAL A C 1
ATOM 1387 O O . VAL A 1 173 ? -3.046 -1.438 5.589 1.00 85.06 173 VAL A O 1
ATOM 1390 N N . LEU A 1 174 ? -1.400 0.108 5.361 1.00 85.50 174 LEU A N 1
ATOM 1391 C CA . LEU A 1 174 ? -0.971 0.144 6.768 1.00 85.50 174 LEU A CA 1
ATOM 1392 C C . LEU A 1 174 ? -1.478 1.374 7.518 1.00 85.50 174 LEU A C 1
ATOM 1394 O O . LEU A 1 174 ? -2.096 1.244 8.571 1.00 85.50 174 LEU A O 1
ATOM 1398 N N . ILE A 1 175 ? -1.210 2.568 6.992 1.00 87.50 175 ILE A N 1
ATOM 1399 C CA . ILE A 1 175 ? -1.412 3.815 7.737 1.00 87.50 175 ILE A CA 1
ATOM 1400 C C . ILE A 1 175 ? -2.892 4.197 7.762 1.00 87.50 175 ILE A C 1
ATOM 1402 O O . ILE A 1 175 ? -3.395 4.593 8.809 1.00 87.50 175 ILE A O 1
ATOM 1406 N N . ALA A 1 176 ? -3.623 4.027 6.656 1.00 85.31 176 ALA A N 1
ATOM 1407 C CA . ALA A 1 176 ? -5.043 4.385 6.616 1.00 85.31 176 ALA A CA 1
ATOM 1408 C C . ALA A 1 176 ? -5.919 3.576 7.605 1.00 85.31 176 ALA A C 1
ATOM 1410 O O . ALA A 1 176 ? -6.727 4.195 8.300 1.00 85.31 176 ALA A O 1
ATOM 1411 N N . PRO A 1 177 ? -5.777 2.240 7.747 1.00 83.56 177 PRO A N 1
ATOM 1412 C CA . PRO A 1 177 ? -6.502 1.489 8.777 1.00 83.56 177 PRO A CA 1
ATOM 1413 C C . PRO A 1 177 ? -6.109 1.881 10.205 1.00 83.56 177 PRO A C 1
ATOM 1415 O O . PRO A 1 177 ? -6.982 1.990 11.061 1.00 83.56 177 PRO A O 1
ATOM 1418 N N . LEU A 1 178 ? -4.821 2.138 10.459 1.00 87.06 178 LEU A N 1
ATOM 1419 C CA . LEU A 1 178 ? -4.347 2.582 11.774 1.00 87.06 178 LEU A CA 1
ATOM 1420 C C . LEU A 1 178 ? -4.885 3.969 12.141 1.00 87.06 178 LEU A C 1
ATOM 1422 O O . LEU A 1 178 ? -5.304 4.182 13.275 1.00 87.06 178 LEU A O 1
ATOM 1426 N N . ALA A 1 179 ? -4.927 4.898 11.184 1.00 86.62 179 ALA A N 1
ATOM 1427 C CA . ALA A 1 179 ? -5.504 6.223 11.388 1.00 86.62 179 ALA A CA 1
ATOM 1428 C C . ALA A 1 179 ? -6.991 6.138 11.762 1.00 86.62 179 ALA A C 1
ATOM 1430 O O . ALA A 1 179 ? -7.413 6.802 12.704 1.00 86.62 179 ALA A O 1
ATOM 1431 N N . ARG A 1 180 ? -7.752 5.254 11.101 1.00 84.69 180 ARG A N 1
ATOM 1432 C CA . ARG A 1 180 ? -9.161 4.992 11.440 1.00 84.69 180 ARG A CA 1
ATOM 1433 C C . ARG A 1 180 ? -9.329 4.382 12.829 1.00 84.69 180 ARG A C 1
ATOM 1435 O O . ARG A 1 180 ? -10.193 4.820 13.574 1.00 84.69 180 ARG A O 1
ATOM 1442 N N . LEU A 1 181 ? -8.503 3.398 13.198 1.00 85.25 181 LEU A N 1
ATOM 1443 C CA . LEU A 1 181 ? -8.525 2.829 14.553 1.00 85.25 181 LEU A CA 1
ATOM 1444 C C . LEU A 1 181 ? -8.202 3.890 15.612 1.00 85.25 181 LEU A C 1
ATOM 1446 O O . LEU A 1 181 ? -8.849 3.931 16.652 1.00 85.25 181 LEU A O 1
ATOM 1450 N N . ARG A 1 182 ? -7.253 4.791 15.332 1.00 85.88 182 ARG A N 1
ATOM 1451 C CA . ARG A 1 182 ? -6.932 5.925 16.208 1.00 85.88 182 ARG A CA 1
ATOM 1452 C C . ARG A 1 182 ? -8.109 6.892 16.352 1.00 85.88 182 ARG A C 1
ATOM 1454 O O . ARG A 1 182 ? -8.386 7.349 17.454 1.00 85.88 182 ARG A O 1
ATOM 1461 N N . GLU A 1 183 ? -8.798 7.208 15.259 1.00 85.00 183 GLU A N 1
ATOM 1462 C CA . GLU A 1 183 ? -10.002 8.048 15.291 1.00 85.00 183 GLU A CA 1
ATOM 1463 C C . GLU A 1 183 ? -11.121 7.398 16.113 1.00 85.00 183 GLU A C 1
ATOM 1465 O O . GLU A 1 183 ? -11.724 8.069 16.945 1.00 85.00 183 GLU A O 1
ATOM 1470 N N . LEU A 1 184 ? -11.341 6.089 15.953 1.00 82.44 184 LEU A N 1
ATOM 1471 C CA . LEU A 1 184 ? -12.303 5.331 16.759 1.00 82.44 184 LEU A CA 1
ATOM 1472 C C . LEU A 1 184 ? -11.919 5.304 18.244 1.00 82.44 184 LEU A C 1
ATOM 1474 O O . LEU A 1 184 ? -12.779 5.499 19.097 1.00 82.44 184 LEU A O 1
ATOM 1478 N N . ALA A 1 185 ? -10.636 5.122 18.563 1.00 83.62 185 ALA A N 1
ATOM 1479 C CA . ALA A 1 185 ? -10.140 5.181 19.938 1.00 83.62 185 ALA A CA 1
ATOM 1480 C C . ALA A 1 185 ? -10.376 6.559 20.575 1.00 83.62 185 ALA A C 1
ATOM 1482 O O . ALA A 1 185 ? -10.806 6.648 21.722 1.00 83.62 185 ALA A O 1
ATOM 1483 N N . ASN A 1 186 ? -10.164 7.636 19.814 1.00 82.75 186 ASN A N 1
ATOM 1484 C CA . ASN A 1 186 ? -10.469 8.990 20.272 1.00 82.75 186 ASN A CA 1
ATOM 1485 C C . ASN A 1 186 ? -11.983 9.216 20.433 1.00 82.75 186 ASN A C 1
ATOM 1487 O O . ASN A 1 186 ? -12.398 9.904 21.360 1.00 82.75 186 ASN A O 1
ATOM 1491 N N . ALA A 1 187 ? -12.811 8.627 19.564 1.00 80.25 187 ALA A N 1
ATOM 1492 C CA . ALA A 1 187 ? -14.269 8.723 19.651 1.00 80.25 187 ALA A CA 1
ATOM 1493 C C . ALA A 1 187 ? -14.845 7.972 20.864 1.00 80.25 187 ALA A C 1
ATOM 1495 O O . ALA A 1 187 ? -15.778 8.473 21.490 1.00 80.25 187 ALA A O 1
ATOM 1496 N N . LEU A 1 188 ? -14.258 6.829 21.248 1.00 75.69 188 LEU A N 1
ATOM 1497 C CA . LEU A 1 188 ? -14.604 6.125 22.492 1.00 75.69 188 LEU A CA 1
ATOM 1498 C C . LEU A 1 188 ? -14.391 7.004 23.731 1.00 75.69 188 LEU A C 1
ATOM 1500 O O . LEU A 1 188 ? -15.138 6.894 24.698 1.00 75.69 188 LEU A O 1
ATOM 1504 N N . HIS A 1 189 ? -13.400 7.898 23.699 1.00 68.19 189 HIS A N 1
ATOM 1505 C CA . HIS A 1 189 ? -13.143 8.837 24.791 1.00 68.19 189 HIS A CA 1
ATOM 1506 C C . HIS A 1 189 ? -14.225 9.927 24.914 1.00 68.19 189 HIS A C 1
ATOM 1508 O O . HIS A 1 189 ? -14.384 10.518 25.976 1.00 68.19 189 HIS A O 1
ATOM 1514 N N . ALA A 1 190 ? -14.983 10.186 23.843 1.00 62.78 190 ALA A N 1
ATOM 1515 C CA . ALA A 1 190 ? -15.973 11.259 23.747 1.00 62.78 190 ALA A CA 1
ATOM 1516 C C . ALA A 1 190 ? -17.424 10.793 24.015 1.00 62.78 190 ALA A C 1
ATOM 1518 O O . ALA A 1 190 ? -18.359 11.360 23.456 1.00 62.78 190 ALA A O 1
ATOM 1519 N N . ASP A 1 191 ? -17.611 9.760 24.849 1.00 65.19 191 ASP A N 1
ATOM 1520 C CA . ASP A 1 191 ? -18.916 9.176 25.238 1.00 65.19 191 ASP A CA 1
ATOM 1521 C C . ASP A 1 191 ? -19.685 8.479 24.089 1.00 65.19 191 ASP A C 1
ATOM 1523 O O . ASP A 1 191 ? -20.856 8.125 24.222 1.00 65.19 191 ASP A O 1
ATOM 1527 N N . ASN A 1 192 ? -19.023 8.208 22.954 1.00 68.00 192 ASN A N 1
ATOM 1528 C CA . ASN A 1 192 ? -19.591 7.444 21.839 1.00 68.00 192 ASN A CA 1
ATOM 1529 C C . ASN A 1 192 ? -19.114 5.981 21.849 1.00 68.00 192 ASN A C 1
ATOM 1531 O O . ASN A 1 192 ? -18.330 5.542 21.004 1.00 68.00 192 ASN A O 1
ATOM 1535 N N . LEU A 1 193 ? -19.619 5.212 22.816 1.00 64.69 193 LEU A N 1
ATOM 1536 C CA . LEU A 1 193 ? -19.303 3.787 23.010 1.00 64.69 193 LEU A CA 1
ATOM 1537 C C . LEU A 1 193 ? -19.871 2.869 21.911 1.00 64.69 193 LEU A C 1
ATOM 1539 O O . LEU A 1 193 ? -19.483 1.705 21.806 1.00 64.69 193 LEU A O 1
ATOM 1543 N N . GLY A 1 194 ? -20.755 3.392 21.056 1.00 63.34 194 GLY A N 1
ATOM 1544 C CA . GLY A 1 194 ? -21.325 2.680 19.909 1.00 63.34 194 GLY A CA 1
ATOM 1545 C C . GLY A 1 194 ? -20.428 2.664 18.667 1.00 63.34 194 GLY A C 1
ATOM 1546 O O . GLY A 1 194 ? -20.758 1.995 17.687 1.00 63.34 194 GLY A O 1
ATOM 1547 N N . ALA A 1 195 ? -19.301 3.382 18.675 1.00 67.25 195 ALA A N 1
ATOM 1548 C CA . ALA A 1 195 ? -18.360 3.374 17.564 1.00 67.25 195 ALA A CA 1
ATOM 1549 C C . ALA A 1 195 ? -17.712 1.982 17.430 1.00 67.25 195 ALA A C 1
ATOM 1551 O O . ALA A 1 195 ? -17.050 1.492 18.345 1.00 67.25 195 ALA A O 1
ATOM 1552 N N . ARG A 1 196 ? -17.929 1.325 16.287 1.00 73.12 196 ARG A N 1
ATOM 1553 C CA . ARG A 1 196 ? -17.392 -0.008 15.968 1.00 73.12 196 ARG A CA 1
ATOM 1554 C C . ARG A 1 196 ? -16.392 0.082 14.823 1.00 73.12 196 ARG A C 1
ATOM 1556 O O . ARG A 1 196 ? -16.470 0.984 13.983 1.00 73.12 196 ARG A O 1
ATOM 1563 N N . VAL A 1 197 ? -15.456 -0.859 14.779 1.00 78.38 197 VAL A N 1
ATOM 1564 C CA . VAL A 1 197 ? -14.472 -0.953 13.701 1.00 78.38 197 VAL A CA 1
ATOM 1565 C C . VAL A 1 197 ? -15.169 -1.264 12.375 1.00 78.38 197 VAL A C 1
ATOM 1567 O O . VAL A 1 197 ? -16.117 -2.044 12.298 1.00 78.38 197 VAL A O 1
ATOM 1570 N N . ASP A 1 198 ? -14.689 -0.637 11.297 1.00 76.62 198 ASP A N 1
ATOM 1571 C CA . ASP A 1 198 ? -15.189 -0.870 9.940 1.00 76.62 198 ASP A CA 1
ATOM 1572 C C . ASP A 1 198 ? -15.139 -2.384 9.616 1.00 76.62 198 ASP A C 1
ATOM 1574 O O . ASP A 1 198 ? -14.064 -2.995 9.718 1.00 76.62 198 ASP A O 1
ATOM 1578 N N . PRO A 1 199 ? -16.252 -3.008 9.171 1.00 74.62 199 PRO A N 1
ATOM 1579 C CA . PRO A 1 199 ? -16.308 -4.433 8.841 1.00 74.62 199 PRO A CA 1
ATOM 1580 C C . PRO A 1 199 ? -15.229 -4.879 7.848 1.00 74.62 199 PRO A C 1
ATOM 1582 O O . PRO A 1 199 ? -14.828 -6.045 7.838 1.00 74.62 199 PRO A O 1
ATOM 1585 N N . ARG A 1 200 ? -14.734 -3.965 7.003 1.00 75.25 200 ARG A N 1
ATOM 1586 C CA . ARG A 1 200 ? -13.636 -4.237 6.065 1.00 75.25 200 ARG A CA 1
ATOM 1587 C C . ARG A 1 200 ? -12.316 -4.520 6.774 1.00 75.25 200 ARG A C 1
ATOM 1589 O O . ARG A 1 200 ? -11.538 -5.316 6.263 1.00 75.25 200 ARG A O 1
ATOM 1596 N N . VAL A 1 201 ? -12.062 -3.890 7.922 1.00 76.00 201 VAL A N 1
ATOM 1597 C CA . VAL A 1 201 ? -10.878 -4.151 8.754 1.00 76.00 201 VAL A CA 1
ATOM 1598 C C . VAL A 1 201 ? -11.087 -5.437 9.550 1.00 76.00 201 VAL A C 1
ATOM 1600 O O . VAL A 1 201 ? -10.222 -6.307 9.520 1.00 76.00 201 VAL A O 1
ATOM 1603 N N . ALA A 1 202 ? -12.266 -5.624 10.153 1.00 75.00 202 ALA A N 1
ATOM 1604 C CA . ALA A 1 202 ? -12.583 -6.814 10.948 1.00 75.00 202 ALA A CA 1
ATOM 1605 C C . ALA A 1 202 ? -12.552 -8.130 10.141 1.00 75.00 202 ALA A C 1
ATOM 1607 O O . ALA A 1 202 ? -12.222 -9.181 10.690 1.00 75.00 202 ALA A O 1
ATOM 1608 N N . ARG A 1 203 ? -12.846 -8.088 8.831 1.00 81.00 203 ARG A N 1
ATOM 1609 C CA . ARG A 1 203 ? -12.755 -9.248 7.920 1.00 81.00 203 ARG A CA 1
ATOM 1610 C C . ARG A 1 203 ? -11.333 -9.590 7.476 1.00 81.00 203 ARG A C 1
ATOM 1612 O O . ARG A 1 203 ? -11.138 -10.636 6.856 1.00 81.00 203 ARG A O 1
ATOM 1619 N N . ARG A 1 204 ? -10.338 -8.739 7.748 1.00 81.00 204 ARG A N 1
ATOM 1620 C CA . ARG A 1 204 ? -8.952 -9.054 7.388 1.00 81.00 204 ARG A CA 1
ATOM 1621 C C . ARG A 1 204 ? -8.458 -10.216 8.247 1.00 81.00 204 ARG A C 1
ATOM 1623 O O . ARG A 1 204 ? -8.657 -10.257 9.461 1.00 81.00 204 ARG A O 1
ATOM 1630 N N . SER A 1 205 ? -7.799 -11.167 7.600 1.00 82.19 205 SER A N 1
ATOM 1631 C CA . SER A 1 205 ? -7.167 -12.326 8.238 1.00 82.19 205 SER A CA 1
ATOM 1632 C C . SER A 1 205 ? -5.706 -12.049 8.619 1.00 82.19 205 SER A C 1
ATOM 1634 O O . SER A 1 205 ? -4.891 -12.965 8.615 1.00 82.19 205 SER A O 1
ATOM 1636 N N . ASP A 1 206 ? -5.361 -10.779 8.818 1.00 85.50 206 ASP A N 1
ATOM 1637 C CA . ASP A 1 206 ? -4.020 -10.314 9.157 1.00 85.50 206 ASP A CA 1
ATOM 1638 C C . ASP A 1 206 ? -4.012 -9.649 10.540 1.00 85.50 206 ASP A C 1
ATOM 1640 O O . ASP A 1 206 ? -5.056 -9.497 11.178 1.00 85.50 206 ASP A O 1
ATOM 1644 N N . GLU A 1 207 ? -2.832 -9.247 11.003 1.00 87.06 207 GLU A N 1
ATOM 1645 C CA . GLU A 1 207 ? -2.603 -8.664 12.328 1.00 87.06 207 GLU A CA 1
ATOM 1646 C C . GLU A 1 207 ? -3.394 -7.366 12.537 1.00 87.06 207 GLU A C 1
ATOM 1648 O O . GLU A 1 207 ? -3.808 -7.068 13.654 1.00 87.06 207 GLU A O 1
ATOM 1653 N N . LEU A 1 208 ? -3.655 -6.600 11.470 1.00 86.81 208 LEU A N 1
ATOM 1654 C CA . LEU A 1 208 ? -4.502 -5.406 11.549 1.00 86.81 208 LEU A CA 1
ATOM 1655 C C . LEU A 1 208 ? -5.972 -5.779 11.770 1.00 86.81 208 LEU A C 1
ATOM 1657 O O . LEU A 1 208 ? -6.673 -5.094 12.512 1.00 86.81 208 LEU A O 1
ATOM 1661 N N . GLY A 1 209 ? -6.444 -6.862 11.149 1.00 86.88 209 GLY A N 1
ATOM 1662 C CA . GLY A 1 209 ? -7.773 -7.406 11.416 1.00 86.88 209 GLY A CA 1
ATOM 1663 C C . GLY A 1 209 ? -7.905 -8.005 12.815 1.00 86.88 209 GLY A C 1
ATOM 1664 O O . GLY A 1 209 ? -8.930 -7.809 13.464 1.00 86.88 209 GLY A O 1
ATOM 1665 N N . GLU A 1 210 ? -6.870 -8.691 13.310 1.00 87.56 210 GLU A N 1
ATOM 1666 C CA . GLU A 1 210 ? -6.811 -9.157 14.704 1.00 87.56 210 GLU A CA 1
ATOM 1667 C C . GLU A 1 210 ? -6.866 -7.991 15.692 1.00 87.56 210 GLU A C 1
ATOM 1669 O O . GLU A 1 210 ? -7.675 -8.026 16.618 1.00 87.56 210 GLU A O 1
ATOM 1674 N N . LEU A 1 211 ? -6.091 -6.929 15.451 1.00 88.44 211 LEU A N 1
ATOM 1675 C CA . LEU A 1 211 ? -6.123 -5.709 16.257 1.00 88.44 211 LEU A CA 1
ATOM 1676 C C . LEU A 1 211 ? -7.508 -5.049 16.241 1.00 88.44 211 LEU A C 1
ATOM 1678 O O . LEU A 1 211 ? -8.010 -4.664 17.293 1.00 88.44 211 LEU A O 1
ATOM 1682 N N . GLY A 1 212 ? -8.144 -4.951 15.069 1.00 88.31 212 GLY A N 1
ATOM 1683 C CA . GLY A 1 212 ? -9.497 -4.408 14.943 1.00 88.31 212 GLY A CA 1
ATOM 1684 C C . GLY A 1 212 ? -10.529 -5.204 15.747 1.00 88.31 212 GLY A C 1
ATOM 1685 O O . GLY A 1 212 ? -11.300 -4.618 16.500 1.00 88.31 212 GLY A O 1
ATOM 1686 N N . ARG A 1 213 ? -10.497 -6.541 15.665 1.00 88.31 213 ARG A N 1
ATOM 1687 C CA . ARG A 1 213 ? -11.392 -7.409 16.453 1.00 88.31 213 ARG A CA 1
ATOM 1688 C C . ARG A 1 213 ? -11.129 -7.315 17.957 1.00 88.31 213 ARG A C 1
ATOM 1690 O O . ARG A 1 213 ? -12.074 -7.308 18.738 1.00 88.31 213 ARG A O 1
ATOM 1697 N N . ALA A 1 214 ? -9.864 -7.238 18.370 1.00 87.62 214 ALA A N 1
ATOM 1698 C CA . ALA A 1 214 ? -9.504 -7.063 19.776 1.00 87.62 214 ALA A CA 1
ATOM 1699 C C . ALA A 1 214 ? -9.993 -5.712 20.325 1.00 87.62 214 ALA A C 1
ATOM 1701 O O . ALA A 1 214 ? -10.479 -5.646 21.453 1.00 87.62 214 ALA A O 1
ATOM 1702 N N . PHE A 1 215 ? -9.908 -4.653 19.517 1.00 87.44 215 PHE A N 1
ATOM 1703 C CA . PHE A 1 215 ? -10.437 -3.336 19.858 1.00 87.44 215 PHE A CA 1
ATOM 1704 C C . PHE A 1 215 ? -11.965 -3.346 19.991 1.00 87.44 215 PHE A C 1
ATOM 1706 O O . PHE A 1 215 ? -12.478 -2.855 20.992 1.00 87.44 215 PHE A O 1
ATOM 1713 N N . ASP A 1 216 ? -12.690 -3.951 19.043 1.00 87.44 216 ASP A N 1
ATOM 1714 C CA . ASP A 1 216 ? -14.151 -4.101 19.141 1.00 87.44 216 ASP A CA 1
ATOM 1715 C C . ASP A 1 216 ? -14.555 -4.849 20.417 1.00 87.44 216 ASP A C 1
ATOM 1717 O O . ASP A 1 216 ? -15.462 -4.415 21.124 1.00 87.44 216 ASP A O 1
ATOM 1721 N N . HIS A 1 217 ? -13.849 -5.934 20.753 1.00 87.44 217 HIS A N 1
ATOM 1722 C CA . HIS A 1 217 ? -14.128 -6.686 21.976 1.00 87.44 217 HIS A CA 1
ATOM 1723 C C . HIS A 1 217 ? -13.887 -5.853 23.242 1.00 87.44 217 HIS A C 1
ATOM 1725 O O . HIS A 1 217 ? -14.651 -5.938 24.201 1.00 87.44 217 HIS A O 1
ATOM 1731 N N . MET A 1 218 ? -12.839 -5.026 23.254 1.00 86.62 218 MET A N 1
ATOM 1732 C CA . MET A 1 218 ? -12.574 -4.099 24.354 1.00 86.62 218 MET A CA 1
ATOM 1733 C C . MET A 1 218 ? -13.684 -3.048 24.480 1.00 86.62 218 MET A C 1
ATOM 1735 O O . MET A 1 218 ? -14.144 -2.787 25.590 1.00 86.62 218 MET A O 1
ATOM 1739 N N . ALA A 1 219 ? -14.129 -2.474 23.359 1.00 86.50 219 ALA A N 1
ATOM 1740 C CA . ALA A 1 219 ? -15.204 -1.488 23.334 1.00 86.50 219 ALA A CA 1
ATOM 1741 C C . ALA A 1 219 ? -16.532 -2.077 23.835 1.00 86.50 219 ALA A C 1
ATOM 1743 O O . ALA A 1 219 ? -17.218 -1.443 24.630 1.00 86.50 219 ALA A O 1
ATOM 1744 N N . GLU A 1 220 ? -16.863 -3.304 23.429 1.00 86.12 220 GLU A N 1
ATOM 1745 C CA . GLU A 1 220 ? -18.052 -4.027 23.895 1.00 86.12 220 GLU A CA 1
ATOM 1746 C C . GLU A 1 220 ? -18.008 -4.283 25.407 1.00 86.12 220 GLU A C 1
ATOM 1748 O O . GLU A 1 220 ? -18.956 -3.961 26.117 1.00 86.12 220 GLU A O 1
ATOM 1753 N N . ARG A 1 221 ? -16.873 -4.761 25.931 1.00 84.31 221 ARG A N 1
ATOM 1754 C CA . ARG A 1 221 ? -16.686 -4.971 27.378 1.00 84.31 221 ARG A CA 1
ATOM 1755 C C . ARG A 1 221 ? -16.805 -3.684 28.187 1.00 84.31 221 ARG A C 1
ATOM 1757 O O . ARG A 1 221 ? -17.332 -3.705 29.299 1.00 84.31 221 ARG A O 1
ATOM 1764 N N . LEU A 1 222 ? -16.291 -2.580 27.651 1.00 85.44 222 LEU A N 1
ATOM 1765 C CA . LEU A 1 222 ? -16.387 -1.272 28.289 1.00 85.44 222 LEU A CA 1
ATOM 1766 C C . LEU A 1 222 ? -17.843 -0.781 28.324 1.00 85.44 222 LEU A C 1
ATOM 1768 O O . LEU A 1 222 ? -18.298 -0.306 29.362 1.00 85.44 222 LEU A O 1
ATOM 1772 N N . ASP A 1 223 ? -18.569 -0.931 27.215 1.00 84.75 223 ASP A N 1
ATOM 1773 C CA . ASP A 1 223 ? -19.978 -0.543 27.095 1.00 84.75 223 ASP A CA 1
ATOM 1774 C C . ASP A 1 223 ? -20.876 -1.358 28.041 1.00 84.75 223 ASP A C 1
ATOM 1776 O O . ASP A 1 223 ? -21.684 -0.788 28.775 1.00 84.75 223 ASP A O 1
ATOM 1780 N N . GLU A 1 224 ? -20.662 -2.677 28.127 1.00 84.56 224 GLU A N 1
ATOM 1781 C CA . GLU A 1 224 ? -21.341 -3.551 29.095 1.00 84.56 224 GLU A CA 1
ATOM 1782 C C . GLU A 1 224 ? -21.094 -3.102 30.544 1.00 84.56 224 GLU A C 1
ATOM 1784 O O . GLU A 1 224 ? -22.040 -2.954 31.321 1.00 84.56 224 GLU A O 1
ATOM 1789 N N . SER A 1 225 ? -19.835 -2.839 30.912 1.00 83.38 225 SER A N 1
ATOM 1790 C CA . SER A 1 225 ? -19.470 -2.430 32.275 1.00 83.38 225 SER A CA 1
ATOM 1791 C C . SER A 1 225 ? -20.071 -1.073 32.656 1.00 83.38 225 SER A C 1
ATOM 1793 O O . SER A 1 225 ? -20.643 -0.927 33.739 1.00 83.38 225 SER A O 1
ATOM 1795 N N . LEU A 1 226 ? -20.006 -0.087 31.757 1.00 83.94 226 LEU A N 1
ATOM 1796 C CA . LEU A 1 226 ? -20.609 1.228 31.984 1.00 83.94 226 LEU A CA 1
ATOM 1797 C C . LEU A 1 226 ? -22.140 1.151 32.020 1.00 83.94 226 LEU A C 1
ATOM 1799 O O . LEU A 1 226 ? -22.773 1.858 32.808 1.00 83.94 226 LEU A O 1
ATOM 1803 N N . GLY A 1 227 ? -22.744 0.282 31.207 1.00 84.69 227 GLY A N 1
ATOM 1804 C CA . GLY A 1 2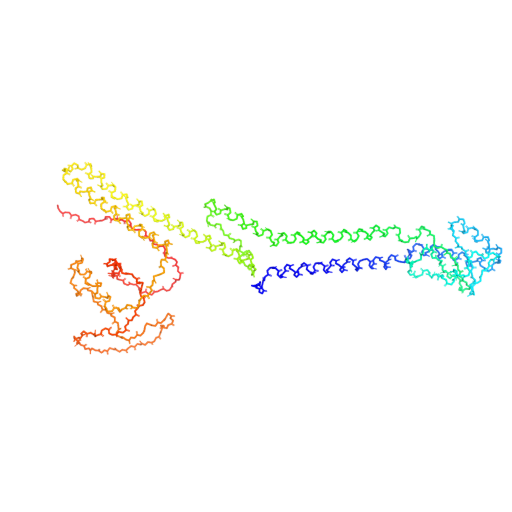27 ? -24.176 -0.009 31.240 1.00 84.69 227 GLY A CA 1
ATOM 1805 C C . GLY A 1 227 ? -24.627 -0.537 32.603 1.00 84.69 227 GLY A C 1
ATOM 1806 O O . GLY A 1 227 ? -25.578 -0.004 33.180 1.00 84.69 227 GLY A O 1
ATOM 1807 N N . LEU A 1 228 ? -23.899 -1.513 33.153 1.00 83.94 228 LEU A N 1
ATOM 1808 C CA . LEU A 1 228 ? -24.170 -2.093 34.472 1.00 83.94 228 LEU A CA 1
ATOM 1809 C C . LEU A 1 228 ? -24.019 -1.060 35.593 1.00 83.94 228 LEU A C 1
ATOM 1811 O O . LEU A 1 228 ? -24.920 -0.922 36.417 1.00 83.94 228 LEU A O 1
ATOM 1815 N N . GLN A 1 229 ? -22.951 -0.257 35.584 1.00 84.06 229 GLN A N 1
ATOM 1816 C CA . GLN A 1 229 ? -22.768 0.825 36.562 1.00 84.06 229 GLN A CA 1
ATOM 1817 C C . GLN A 1 229 ? -23.906 1.855 36.514 1.00 84.06 229 GLN A C 1
ATOM 1819 O O . GLN A 1 229 ? -24.449 2.231 37.553 1.00 84.06 229 GLN A O 1
ATOM 1824 N N . ARG A 1 230 ? -24.308 2.296 35.313 1.00 86.62 230 ARG A N 1
ATOM 1825 C CA . ARG A 1 230 ? -25.420 3.248 35.129 1.00 86.62 230 ARG A CA 1
ATOM 1826 C C . ARG A 1 230 ? -26.744 2.671 35.623 1.00 86.62 230 ARG A C 1
ATOM 1828 O O . ARG A 1 230 ? -27.539 3.402 36.212 1.00 86.62 230 ARG A O 1
ATOM 1835 N N . GLN A 1 231 ? -26.989 1.385 35.378 1.00 86.25 231 GLN A N 1
ATOM 1836 C CA . GLN A 1 231 ? -28.188 0.706 35.855 1.00 86.25 231 GLN A CA 1
ATOM 1837 C C . GLN A 1 231 ? -28.189 0.580 37.380 1.00 86.25 231 GLN A C 1
ATOM 1839 O O . GLN A 1 231 ? -29.156 1.004 38.004 1.00 86.25 231 GLN A O 1
ATOM 1844 N N . LEU A 1 232 ? -27.083 0.130 37.979 1.00 86.00 232 LEU A N 1
ATOM 1845 C CA . LEU A 1 232 ? -26.932 0.047 39.433 1.00 86.00 232 LEU A CA 1
ATOM 1846 C C . LEU A 1 232 ? -27.178 1.400 40.101 1.00 86.00 232 LEU A C 1
ATOM 1848 O O . LEU A 1 232 ? -27.979 1.479 41.022 1.00 86.00 232 LEU A O 1
ATOM 1852 N N . LEU A 1 233 ? -26.557 2.480 39.615 1.00 87.00 233 LEU A N 1
ATOM 1853 C CA . LEU A 1 233 ? -26.757 3.826 40.165 1.00 87.00 233 LEU A CA 1
ATOM 1854 C C . LEU A 1 233 ? -28.211 4.300 40.053 1.00 87.00 233 LEU A C 1
ATOM 1856 O O . LEU A 1 233 ? -28.715 4.969 40.962 1.00 87.00 233 LEU A O 1
ATOM 1860 N N . ARG A 1 234 ? -28.892 3.964 38.952 1.00 88.12 234 ARG A N 1
ATOM 1861 C CA . ARG A 1 234 ? -30.308 4.291 38.753 1.00 88.12 234 ARG A CA 1
ATOM 1862 C C . ARG A 1 234 ? -31.181 3.546 39.759 1.00 88.12 234 ARG A C 1
ATOM 1864 O O . ARG A 1 234 ? -32.012 4.176 40.411 1.00 88.12 234 ARG A O 1
ATOM 1871 N N . ASP A 1 235 ? -30.960 2.246 39.907 1.00 86.31 235 ASP A N 1
ATOM 1872 C CA . ASP A 1 235 ? -31.728 1.386 40.805 1.00 86.31 235 ASP A CA 1
ATOM 1873 C C . ASP A 1 235 ? -31.505 1.804 42.268 1.00 86.31 235 ASP A C 1
ATOM 1875 O O . ASP A 1 235 ? -32.467 2.032 42.998 1.00 86.31 235 ASP A O 1
ATOM 1879 N N . LEU A 1 236 ? -30.252 2.065 42.661 1.00 88.06 236 LEU A N 1
ATOM 1880 C CA . LEU A 1 236 ? -29.888 2.588 43.986 1.00 88.06 236 LEU A CA 1
ATOM 1881 C C . LEU A 1 236 ? -30.594 3.924 44.273 1.00 88.06 236 LEU A C 1
ATOM 1883 O O . LEU A 1 236 ? -31.153 4.126 45.350 1.00 88.06 236 LEU A O 1
ATOM 1887 N N . SER A 1 237 ? -30.622 4.832 43.292 1.00 87.81 237 SER A N 1
ATOM 1888 C CA . SER A 1 237 ? -31.297 6.130 43.426 1.00 87.81 237 SER A CA 1
ATOM 1889 C C . SER A 1 237 ? -32.814 5.987 43.596 1.00 87.81 237 SER A C 1
ATOM 1891 O O . SER A 1 237 ? -33.417 6.734 44.369 1.00 87.81 237 SER A O 1
ATOM 1893 N N . HIS A 1 238 ? -33.447 5.041 42.895 1.00 89.69 238 HIS A N 1
ATOM 1894 C CA . HIS A 1 238 ? -34.877 4.766 43.047 1.00 89.69 238 HIS A CA 1
ATOM 1895 C C . HIS A 1 238 ? -35.198 4.157 44.411 1.00 89.69 238 HIS A C 1
ATOM 1897 O O . HIS A 1 238 ? -36.103 4.641 45.098 1.00 89.69 238 HIS A O 1
ATOM 1903 N N . GLU A 1 239 ? -34.430 3.152 44.824 1.00 89.38 239 GLU A N 1
ATOM 1904 C CA . GLU A 1 239 ? -34.645 2.446 46.086 1.00 89.38 239 GLU A CA 1
ATOM 1905 C C . GLU A 1 239 ? -34.346 3.324 47.306 1.00 89.38 239 GLU A C 1
ATOM 1907 O O . GLU A 1 239 ? -35.029 3.184 48.313 1.00 89.38 239 GLU A O 1
ATOM 1912 N N . LEU A 1 240 ? -33.419 4.291 47.221 1.00 90.81 240 LEU A N 1
ATOM 1913 C CA . LEU A 1 240 ? -33.174 5.278 48.288 1.00 90.81 240 LEU A CA 1
ATOM 1914 C C . LEU A 1 240 ? -34.218 6.401 48.351 1.00 90.81 240 LEU A C 1
ATOM 1916 O O . LEU A 1 240 ? -34.396 7.030 49.397 1.00 90.81 240 LEU A O 1
ATOM 1920 N N . ARG A 1 241 ? -34.940 6.677 47.262 1.00 87.38 241 ARG A N 1
ATOM 1921 C CA . ARG A 1 241 ? -35.964 7.732 47.260 1.00 87.38 241 ARG A CA 1
ATOM 1922 C C . ARG A 1 241 ? -37.168 7.358 48.123 1.00 87.38 241 ARG A C 1
ATOM 1924 O O . ARG A 1 241 ? -37.703 8.210 48.825 1.00 87.38 241 ARG A O 1
ATOM 1931 N N . THR A 1 242 ? -37.561 6.088 48.103 1.00 90.88 242 THR A N 1
ATOM 1932 C CA . THR A 1 242 ? -38.657 5.542 48.919 1.00 90.88 242 THR A CA 1
ATOM 1933 C C . THR A 1 242 ? -38.460 5.771 50.429 1.00 90.88 242 THR A C 1
ATOM 1935 O O . THR A 1 242 ? -39.363 6.346 51.048 1.00 90.88 242 THR A O 1
ATOM 1938 N N . PRO A 1 243 ? -37.315 5.398 51.040 1.00 87.06 243 PRO A N 1
ATOM 1939 C CA . PRO A 1 243 ? -37.036 5.671 52.441 1.00 87.06 243 PRO A CA 1
ATOM 1940 C C . PRO A 1 243 ? -36.958 7.164 52.755 1.00 87.06 243 PRO A C 1
ATOM 1942 O O . PRO A 1 243 ? -37.533 7.609 53.748 1.00 87.06 243 PRO A O 1
ATOM 1945 N N . LEU A 1 244 ? -36.353 7.974 51.877 1.00 87.62 244 LEU A N 1
ATOM 1946 C CA . LEU A 1 244 ? -36.328 9.433 52.049 1.00 87.62 244 LEU A CA 1
ATOM 1947 C C . LEU A 1 244 ? -37.735 10.037 52.121 1.00 87.62 244 LEU A C 1
ATOM 1949 O O . LEU A 1 244 ? -38.017 10.838 53.010 1.00 87.62 244 LEU A O 1
ATOM 1953 N N . SER A 1 245 ? -38.636 9.633 51.224 1.00 88.19 245 SER A N 1
ATOM 1954 C CA . SER A 1 245 ? -40.021 10.111 51.243 1.00 88.19 245 SER A CA 1
ATOM 1955 C C . SER A 1 245 ? -40.769 9.663 52.501 1.00 88.19 245 SER A C 1
ATOM 1957 O O . SER A 1 245 ? -41.560 10.426 53.049 1.00 88.19 245 SER A O 1
ATOM 1959 N N . ARG A 1 246 ? -40.503 8.452 53.007 1.00 87.31 246 ARG A N 1
ATOM 1960 C CA . ARG A 1 246 ? -41.096 7.966 54.265 1.00 87.31 246 ARG A CA 1
ATOM 1961 C C . ARG A 1 246 ? -40.606 8.748 55.479 1.00 87.31 246 ARG A C 1
ATOM 1963 O O . ARG A 1 246 ? -41.416 9.031 56.359 1.00 87.31 246 ARG A O 1
ATOM 1970 N N . LEU A 1 247 ? -39.326 9.119 55.513 1.00 87.50 247 LEU A N 1
ATOM 1971 C CA . LEU A 1 247 ? -38.760 9.982 56.553 1.00 87.50 247 LEU A CA 1
ATOM 1972 C C . LEU A 1 247 ? -39.369 11.387 56.522 1.00 87.50 247 LEU A C 1
ATOM 1974 O O . LEU A 1 247 ? -39.729 11.906 57.576 1.00 87.50 247 LEU A O 1
ATOM 1978 N N . GLN A 1 248 ? -39.547 11.973 55.333 1.00 85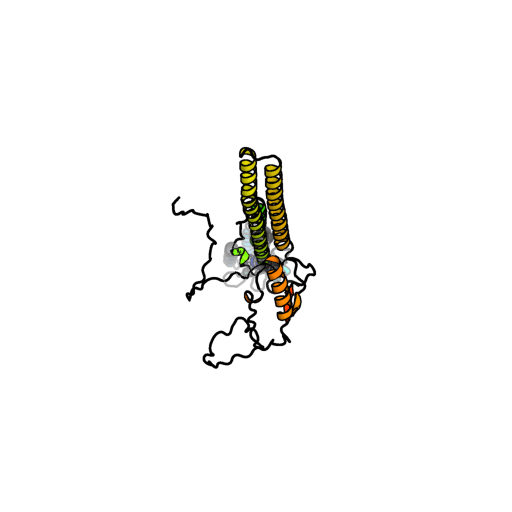.69 248 GLN A N 1
ATOM 1979 C CA . GLN A 1 248 ? -40.217 13.272 55.181 1.00 85.69 248 GLN A CA 1
ATOM 1980 C C . GLN A 1 248 ? -41.648 13.234 55.729 1.00 85.69 248 GLN A C 1
ATOM 1982 O O . GLN A 1 248 ? -41.996 14.039 56.588 1.00 85.69 248 GLN A O 1
ATOM 1987 N N . VAL A 1 249 ? -42.443 12.238 55.326 1.00 86.94 249 VAL A N 1
ATOM 1988 C CA . VAL A 1 249 ? -43.818 12.073 55.825 1.00 86.94 249 VAL A CA 1
ATOM 1989 C C . VAL A 1 249 ? -43.844 11.847 57.340 1.00 86.94 249 VAL A C 1
ATOM 1991 O O . VAL A 1 249 ? -44.695 12.404 58.026 1.00 86.94 249 VAL A O 1
ATOM 1994 N N . ALA A 1 250 ? -42.914 11.057 57.886 1.00 83.00 250 ALA A N 1
ATOM 1995 C CA . ALA A 1 250 ? -42.829 10.825 59.327 1.00 83.00 250 ALA A CA 1
ATOM 1996 C C . ALA A 1 250 ? -42.503 12.108 60.111 1.00 83.00 250 ALA A C 1
ATOM 1998 O O . ALA A 1 250 ? -43.059 12.314 61.188 1.00 83.00 250 ALA A O 1
ATOM 1999 N N . SER A 1 251 ? -41.652 12.979 59.558 1.00 83.88 251 SER A N 1
ATOM 2000 C CA . SER A 1 251 ? -41.327 14.279 60.154 1.00 83.88 251 SER A CA 1
ATOM 2001 C C . SER A 1 251 ? -42.518 15.243 60.158 1.00 83.88 251 SER A C 1
ATOM 2003 O O . SER A 1 251 ? -42.628 16.065 61.062 1.00 83.88 251 SER A O 1
ATOM 2005 N N . GLU A 1 252 ? -43.399 15.161 59.160 1.00 86.25 252 GLU A N 1
ATOM 2006 C CA . GLU A 1 252 ? -44.581 16.025 59.029 1.00 86.25 252 GLU A CA 1
ATOM 2007 C C . GLU A 1 252 ? -45.801 15.499 59.808 1.00 86.25 252 GLU A C 1
ATOM 2009 O O . GLU A 1 252 ? -46.717 16.256 60.117 1.00 86.25 252 GLU A O 1
ATOM 2014 N N . ALA A 1 253 ? -45.813 14.211 60.166 1.00 82.56 253 ALA A N 1
ATOM 2015 C CA . ALA A 1 253 ? -46.959 13.532 60.776 1.00 82.56 253 ALA A CA 1
ATOM 2016 C C . ALA A 1 253 ? -47.201 13.853 62.267 1.00 82.56 253 ALA A C 1
ATOM 2018 O O . ALA A 1 253 ? -48.154 13.329 62.844 1.00 82.56 253 ALA A O 1
ATOM 2019 N N . GLY A 1 254 ? -46.369 14.685 62.906 1.00 79.25 254 GLY A N 1
ATOM 2020 C CA . GLY A 1 254 ? -46.550 15.074 64.313 1.00 79.25 254 GLY A CA 1
ATOM 2021 C C . GLY A 1 254 ? -46.418 13.913 65.310 1.00 79.25 254 GLY A C 1
ATOM 2022 O O . GLY A 1 254 ? -47.106 13.898 66.328 1.00 79.25 254 GLY A O 1
ATOM 2023 N N . LEU A 1 255 ? -45.567 12.927 65.000 1.00 83.06 255 LEU A N 1
ATOM 2024 C CA . LEU A 1 255 ? -45.299 11.758 65.847 1.00 83.06 255 LEU A CA 1
ATOM 2025 C C . LEU A 1 255 ? -44.674 12.156 67.194 1.00 83.06 255 LEU A C 1
ATOM 2027 O O . LEU A 1 255 ? -43.964 13.161 67.288 1.00 83.06 255 LEU A O 1
ATOM 2031 N N . SER A 1 256 ? -44.884 11.340 68.233 1.00 83.38 256 SER A N 1
ATOM 2032 C CA . SER A 1 256 ? -44.165 11.523 69.499 1.00 83.38 256 SER A CA 1
ATOM 2033 C C . SER A 1 256 ? -42.656 11.301 69.308 1.00 83.38 256 SER A C 1
ATOM 2035 O O . SER A 1 256 ? -42.235 10.564 68.415 1.00 83.38 256 SER A O 1
ATOM 2037 N N . GLY A 1 257 ? -41.817 11.919 70.151 1.00 81.88 257 GLY A N 1
ATOM 2038 C CA . GLY A 1 257 ? -40.353 11.855 69.999 1.00 81.88 257 GLY A CA 1
ATOM 2039 C C . GLY A 1 257 ? -39.796 10.426 69.925 1.00 81.88 257 GLY A C 1
ATOM 2040 O O . GLY A 1 257 ? -38.943 10.149 69.088 1.00 81.88 257 GLY A O 1
ATOM 2041 N N . ALA A 1 258 ? -40.345 9.505 70.724 1.00 83.81 258 ALA A N 1
ATOM 2042 C CA . ALA A 1 258 ? -39.943 8.097 70.723 1.00 83.81 258 ALA A CA 1
ATOM 2043 C C . ALA A 1 258 ? -40.391 7.341 69.454 1.00 83.81 258 ALA A C 1
ATOM 2045 O O . ALA A 1 258 ? -39.656 6.502 68.935 1.00 83.81 258 ALA A O 1
ATOM 2046 N N . GLU A 1 259 ? -41.581 7.642 68.925 1.00 81.00 259 GLU A N 1
ATOM 2047 C CA . GLU A 1 259 ? -42.082 7.031 67.687 1.00 81.00 259 GLU A CA 1
ATOM 2048 C C . GLU A 1 259 ? -41.318 7.529 66.458 1.00 81.00 259 GLU A C 1
ATOM 2050 O O . GLU A 1 259 ? -41.025 6.742 65.555 1.00 81.00 259 GLU A O 1
ATOM 2055 N N . LEU A 1 260 ? -40.970 8.819 66.428 1.00 85.06 260 LEU A N 1
ATOM 2056 C CA . LEU A 1 260 ? -40.157 9.406 65.368 1.00 85.06 260 LEU A CA 1
ATOM 2057 C C . LEU A 1 260 ? -38.745 8.808 65.363 1.00 85.06 260 LEU A C 1
ATOM 2059 O O . LEU A 1 260 ? -38.259 8.428 64.302 1.00 85.06 260 LEU A O 1
ATOM 2063 N N . GLU A 1 261 ? -38.110 8.671 66.530 1.00 87.06 261 GLU A N 1
ATOM 2064 C CA . GLU A 1 261 ? -36.770 8.087 66.661 1.00 87.06 261 GLU A CA 1
ATOM 2065 C C . GLU A 1 261 ? -36.722 6.637 66.152 1.00 87.06 261 GLU A C 1
ATOM 2067 O O . GLU A 1 261 ? -35.867 6.291 65.335 1.00 87.06 261 GLU A O 1
ATOM 2072 N N . GLU A 1 262 ? -37.684 5.800 66.547 1.00 87.06 262 GLU A N 1
ATOM 2073 C CA . GLU A 1 262 ? -37.767 4.410 66.081 1.00 87.06 262 GLU A CA 1
ATOM 2074 C C . GLU A 1 262 ? -38.064 4.325 64.571 1.00 87.06 262 GLU A C 1
ATOM 2076 O O . GLU A 1 262 ? -37.524 3.462 63.871 1.00 87.06 262 GLU A O 1
ATOM 2081 N N . ARG A 1 263 ? -38.874 5.247 64.028 1.00 84.56 263 ARG A N 1
ATOM 2082 C CA . ARG A 1 263 ? -39.139 5.337 62.583 1.00 84.56 263 ARG A CA 1
ATOM 2083 C C . ARG A 1 263 ? -37.886 5.739 61.803 1.00 84.56 263 ARG A C 1
ATOM 2085 O O . ARG A 1 263 ? -37.593 5.123 60.780 1.00 84.56 263 ARG A O 1
ATOM 2092 N N . VAL A 1 264 ? -37.151 6.735 62.298 1.00 86.94 264 VAL A N 1
ATOM 2093 C CA . VAL A 1 264 ? -35.890 7.202 61.712 1.00 86.94 264 VAL A CA 1
ATOM 2094 C C . VAL A 1 264 ? -34.858 6.083 61.724 1.00 86.94 264 VAL A C 1
ATOM 2096 O O . VAL A 1 264 ? -34.274 5.786 60.683 1.00 86.94 264 VAL A O 1
ATOM 2099 N N . ARG A 1 265 ? -34.682 5.412 62.867 1.00 89.25 265 ARG A N 1
ATOM 2100 C CA . ARG A 1 265 ? -33.730 4.307 63.013 1.00 89.25 265 ARG A CA 1
ATOM 2101 C C . ARG A 1 265 ? -34.007 3.186 62.017 1.00 89.25 265 ARG A C 1
ATOM 2103 O O . ARG A 1 265 ? -33.099 2.752 61.316 1.00 89.25 265 ARG A O 1
ATOM 2110 N N . ARG A 1 266 ? -35.273 2.781 61.892 1.00 88.44 266 ARG A N 1
ATOM 2111 C CA . ARG A 1 266 ? -35.682 1.734 60.950 1.00 88.44 266 ARG A CA 1
ATOM 2112 C C . ARG A 1 266 ? -35.381 2.101 59.502 1.00 88.44 266 ARG A C 1
ATOM 2114 O O . ARG A 1 266 ? -34.879 1.265 58.759 1.00 88.44 266 ARG A O 1
ATOM 2121 N N . GLU A 1 267 ? -35.696 3.323 59.085 1.00 89.12 267 GLU A N 1
ATOM 2122 C CA . GLU A 1 267 ? -35.487 3.711 57.691 1.00 89.12 267 GLU A CA 1
ATOM 2123 C C . GLU A 1 267 ? -33.993 3.888 57.363 1.00 89.12 267 GLU A C 1
ATOM 2125 O O . GLU A 1 267 ? -33.554 3.514 56.276 1.00 89.12 267 GLU A O 1
ATOM 2130 N N . VAL A 1 268 ? -33.187 4.358 58.324 1.00 90.38 268 VAL A N 1
ATOM 2131 C CA . VAL A 1 268 ? -31.719 4.384 58.211 1.00 90.38 268 VAL A CA 1
ATOM 2132 C C . VAL A 1 268 ? -31.145 2.967 58.088 1.00 90.38 268 VAL A C 1
ATOM 2134 O O . VAL A 1 268 ? -30.284 2.740 57.237 1.00 90.38 268 VAL A O 1
ATOM 2137 N N . ASP A 1 269 ? -31.640 1.998 58.864 1.00 89.44 269 ASP A N 1
ATOM 2138 C CA . ASP A 1 269 ? -31.220 0.591 58.758 1.00 89.44 269 ASP A CA 1
ATOM 2139 C C . ASP A 1 269 ? -31.576 -0.019 57.392 1.00 89.44 269 ASP A C 1
ATOM 2141 O O . ASP A 1 269 ? -30.775 -0.756 56.804 1.00 89.44 269 ASP A O 1
ATOM 2145 N N . VAL A 1 270 ? -32.744 0.326 56.838 1.00 88.56 270 VAL A N 1
ATOM 2146 C CA . VAL A 1 270 ? -33.143 -0.074 55.477 1.00 88.56 270 VAL A CA 1
ATOM 2147 C C . VAL A 1 270 ? -32.180 0.507 54.442 1.00 88.56 270 VAL A C 1
ATOM 2149 O O . VAL A 1 270 ? -31.654 -0.236 53.613 1.00 88.56 270 VAL A O 1
ATOM 2152 N N . MET A 1 271 ? -31.894 1.810 54.506 1.00 89.69 271 MET A N 1
ATOM 2153 C CA . MET A 1 271 ? -30.944 2.461 53.598 1.00 89.69 271 MET A CA 1
ATOM 2154 C C . MET A 1 271 ? -29.545 1.851 53.692 1.00 89.69 271 MET A C 1
ATOM 2156 O O . MET A 1 271 ? -28.917 1.599 52.666 1.00 89.69 271 MET A O 1
ATOM 2160 N N . ARG A 1 272 ? -29.065 1.569 54.908 1.00 89.88 272 ARG A N 1
ATOM 2161 C CA . ARG A 1 272 ? -27.769 0.921 55.133 1.00 89.88 272 ARG A CA 1
ATOM 2162 C C . ARG A 1 272 ? -27.718 -0.463 54.493 1.00 89.88 272 ARG A C 1
ATOM 2164 O O . ARG A 1 272 ? -26.780 -0.760 53.764 1.00 89.88 272 ARG A O 1
ATOM 2171 N N . THR A 1 273 ? -28.763 -1.264 54.692 1.00 89.50 273 THR A N 1
ATOM 2172 C CA . THR A 1 273 ? -28.874 -2.601 54.091 1.00 89.50 273 THR A CA 1
ATOM 2173 C C . THR A 1 273 ? -28.882 -2.536 52.560 1.00 89.50 273 THR A C 1
ATOM 2175 O O . THR A 1 273 ? -28.240 -3.361 51.908 1.00 89.50 273 THR A O 1
ATOM 2178 N N . LEU A 1 274 ? -29.570 -1.550 51.971 1.00 88.50 274 LEU A N 1
ATOM 2179 C CA . LEU A 1 274 ? -29.591 -1.329 50.521 1.00 88.50 274 LEU A CA 1
ATOM 2180 C C . LEU A 1 274 ? -28.207 -0.954 49.974 1.00 88.50 274 LEU A C 1
ATOM 2182 O O . LEU A 1 274 ? -27.782 -1.507 48.958 1.00 88.50 274 LEU A O 1
ATOM 2186 N N . VAL A 1 275 ? -27.487 -0.054 50.650 1.00 88.88 275 VAL A N 1
ATOM 2187 C CA . VAL A 1 275 ? -26.120 0.336 50.267 1.00 88.88 275 VAL A CA 1
ATOM 2188 C C . VAL A 1 275 ? -25.174 -0.859 50.355 1.00 88.88 275 VAL A C 1
ATOM 2190 O O . VAL A 1 275 ? -24.475 -1.141 49.383 1.00 88.88 275 VAL A O 1
ATOM 2193 N N . ASP A 1 276 ? -25.203 -1.598 51.466 1.00 87.19 276 ASP A N 1
ATOM 2194 C CA . ASP A 1 276 ? -24.358 -2.778 51.673 1.00 87.19 276 ASP A CA 1
ATOM 2195 C C . ASP A 1 276 ? -24.623 -3.843 50.596 1.00 87.19 276 ASP A C 1
ATOM 2197 O O . ASP A 1 276 ? -23.688 -4.346 49.975 1.00 87.19 276 ASP A O 1
ATOM 2201 N N . SER A 1 277 ? -25.897 -4.126 50.301 1.00 85.12 277 SER A N 1
ATOM 2202 C CA . SER A 1 277 ? -26.289 -5.108 49.277 1.00 85.12 277 SER A CA 1
ATOM 2203 C C . SER A 1 277 ? -25.878 -4.679 47.865 1.00 85.12 277 SER A C 1
ATOM 2205 O O . SER A 1 277 ? -25.478 -5.511 47.052 1.00 85.12 277 SER A O 1
ATOM 2207 N N . THR A 1 278 ? -25.949 -3.379 47.559 1.00 85.81 278 THR A N 1
ATOM 2208 C CA . THR A 1 278 ? -25.572 -2.863 46.234 1.00 85.81 278 THR A CA 1
ATOM 2209 C C . THR A 1 278 ? -24.056 -2.841 46.046 1.00 85.81 278 THR A C 1
ATOM 2211 O O . THR A 1 278 ? -23.569 -3.161 44.962 1.00 85.81 278 THR A O 1
ATOM 2214 N N . LEU A 1 279 ? -23.298 -2.519 47.099 1.00 82.38 279 LEU A N 1
ATOM 2215 C CA . LEU A 1 279 ? -21.838 -2.630 47.093 1.00 82.38 279 LEU A CA 1
ATOM 2216 C C . LEU A 1 279 ? -21.396 -4.085 46.926 1.00 82.38 279 LEU A C 1
ATOM 2218 O O . LEU A 1 279 ? -20.510 -4.356 46.120 1.00 82.38 279 LEU A O 1
ATOM 2222 N N . GLU A 1 280 ? -22.042 -5.021 47.621 1.00 83.75 280 GLU A N 1
ATOM 2223 C CA . GLU A 1 280 ? -21.777 -6.457 47.486 1.00 83.75 280 GLU A CA 1
ATOM 2224 C C . GLU A 1 280 ? -22.025 -6.934 46.044 1.00 83.75 280 GLU A C 1
ATOM 2226 O O . GLU A 1 280 ? -21.196 -7.640 45.466 1.00 83.75 280 GLU A O 1
ATOM 2231 N N . LEU A 1 281 ? -23.114 -6.476 45.417 1.00 82.56 281 LEU A N 1
ATOM 2232 C CA . LEU A 1 281 ? -23.418 -6.765 44.015 1.00 82.56 281 LEU A CA 1
ATOM 2233 C C . LEU A 1 281 ? -22.383 -6.168 43.045 1.00 82.56 281 LEU A C 1
ATOM 2235 O O . LEU A 1 281 ? -21.919 -6.866 42.143 1.00 82.56 281 LEU A O 1
ATOM 2239 N N . ALA A 1 282 ? -21.983 -4.909 43.244 1.00 79.06 282 ALA A N 1
ATOM 2240 C CA . ALA A 1 282 ? -20.970 -4.248 42.418 1.00 79.06 282 ALA A CA 1
ATOM 2241 C C . ALA A 1 282 ? -19.593 -4.932 42.519 1.00 79.06 282 ALA A C 1
ATOM 2243 O O . ALA A 1 282 ? -18.884 -5.061 41.518 1.00 79.06 282 ALA A O 1
ATOM 2244 N N . TRP A 1 283 ? -19.223 -5.415 43.710 1.00 76.19 283 TRP A N 1
ATOM 2245 C CA . TRP A 1 283 ? -18.000 -6.195 43.921 1.00 76.19 283 TRP A CA 1
ATOM 2246 C C . TRP A 1 283 ? -18.040 -7.534 43.178 1.00 76.19 283 TRP A C 1
ATOM 2248 O O . TRP A 1 283 ? -17.078 -7.883 42.492 1.00 76.19 283 TRP A O 1
ATOM 2258 N N . MET A 1 284 ? -19.162 -8.259 43.257 1.00 76.81 284 MET A N 1
ATOM 2259 C CA . MET A 1 284 ? -19.335 -9.539 42.559 1.00 76.81 284 MET A CA 1
ATOM 2260 C C . MET A 1 284 ? -19.207 -9.407 41.035 1.00 76.81 284 MET A C 1
ATOM 2262 O O . MET A 1 284 ? -18.639 -10.296 40.394 1.00 76.81 284 MET A O 1
ATOM 2266 N N . ASP A 1 285 ? -19.689 -8.304 40.459 1.00 73.19 285 ASP A N 1
ATOM 2267 C CA . ASP A 1 285 ? -19.614 -8.058 39.017 1.00 73.19 285 ASP A CA 1
ATOM 2268 C C . ASP A 1 285 ? -18.217 -7.596 38.557 1.00 73.19 285 ASP A C 1
ATOM 2270 O O . ASP A 1 285 ? -17.729 -8.031 37.510 1.00 73.19 285 ASP A O 1
ATOM 2274 N N . THR A 1 286 ? -17.530 -6.780 39.368 1.00 68.00 286 THR A N 1
ATOM 2275 C CA . THR A 1 286 ? -16.209 -6.222 39.022 1.00 68.00 286 THR A CA 1
ATOM 2276 C C . THR A 1 286 ? -15.089 -7.253 39.150 1.00 68.00 286 THR A C 1
ATOM 2278 O O . THR A 1 286 ? -14.253 -7.376 38.255 1.00 68.00 286 THR A O 1
ATOM 2281 N N . GLU A 1 287 ? -15.053 -8.014 40.248 1.00 64.56 287 GLU A N 1
ATOM 2282 C CA . GLU A 1 287 ? -13.943 -8.937 40.513 1.00 64.56 287 GLU A CA 1
ATOM 2283 C C . GLU A 1 287 ? -14.127 -10.311 39.866 1.00 64.56 287 GLU A C 1
ATOM 2285 O O . GLU A 1 287 ? -13.154 -11.063 39.802 1.00 64.56 287 GLU A O 1
ATOM 2290 N N . ARG A 1 288 ? -15.343 -10.647 39.385 1.00 59.88 288 ARG A N 1
ATOM 2291 C CA . ARG A 1 288 ? -15.729 -11.986 38.885 1.00 59.88 288 ARG A CA 1
ATOM 2292 C C . ARG A 1 288 ? -14.915 -13.095 39.565 1.00 59.88 288 ARG A C 1
ATOM 2294 O O . ARG A 1 288 ? -14.188 -13.819 38.872 1.00 59.88 288 ARG A O 1
ATOM 2301 N N . PRO A 1 289 ? -14.947 -13.185 40.908 1.00 57.50 289 PRO A N 1
ATOM 2302 C CA . PRO A 1 289 ? -14.045 -14.058 41.639 1.00 57.50 289 PRO A CA 1
ATOM 2303 C C . PRO A 1 289 ? -14.233 -15.468 41.097 1.00 57.50 289 PRO A C 1
ATOM 2305 O O . PRO A 1 289 ? -15.337 -15.995 41.177 1.00 57.50 289 PRO A O 1
ATOM 2308 N N . GLN A 1 290 ? -13.195 -16.052 40.485 1.00 57.16 290 GLN A N 1
ATOM 2309 C CA . GLN A 1 290 ? -13.238 -17.446 40.048 1.00 57.16 290 GLN A CA 1
ATOM 2310 C C . GLN A 1 290 ? -13.326 -18.279 41.319 1.00 57.16 290 GLN A C 1
ATOM 2312 O O . GLN A 1 290 ? -12.324 -18.411 42.029 1.00 57.16 290 GLN A O 1
ATOM 2317 N N . PRO A 1 291 ? -14.514 -18.777 41.676 1.00 61.81 291 PRO A N 1
ATOM 2318 C CA . PRO A 1 291 ? -14.660 -19.388 42.968 1.00 61.81 291 PRO A CA 1
ATOM 2319 C C . PRO A 1 291 ? -13.956 -20.739 42.910 1.00 61.81 291 PRO A C 1
ATOM 2321 O O . PRO A 1 291 ? -14.104 -21.492 41.942 1.00 61.81 291 PRO A O 1
ATOM 2324 N N . VAL A 1 292 ? -13.168 -21.046 43.938 1.00 63.31 292 VAL A N 1
ATOM 2325 C CA . VAL A 1 292 ? -12.547 -22.364 44.056 1.00 63.31 292 VAL A CA 1
ATOM 2326 C C . VAL A 1 292 ? -13.682 -23.371 44.177 1.00 63.31 292 VAL A C 1
ATOM 2328 O O . VAL A 1 292 ? -14.458 -23.341 45.127 1.00 63.31 292 VAL A O 1
ATOM 2331 N N . LEU A 1 293 ? -13.847 -24.203 43.152 1.00 71.19 293 LEU A N 1
ATOM 2332 C CA . LEU A 1 293 ? -14.930 -25.173 43.107 1.00 71.19 293 LEU A CA 1
ATOM 2333 C C . LEU A 1 293 ? -14.588 -26.352 44.013 1.00 71.19 293 LEU A C 1
ATOM 2335 O O . LEU A 1 293 ? -13.696 -27.140 43.694 1.00 71.19 293 LEU A O 1
ATOM 2339 N N . GLU A 1 294 ? -15.338 -26.505 45.098 1.00 69.94 294 GLU A N 1
ATOM 2340 C CA . GLU A 1 294 ? -15.185 -27.622 46.022 1.00 69.94 294 GLU A CA 1
ATOM 2341 C C . GLU A 1 294 ? -16.288 -28.667 45.787 1.00 69.94 294 GLU A C 1
ATOM 2343 O O . GLU A 1 294 ? -17.436 -28.323 45.479 1.00 69.94 294 GLU A O 1
ATOM 2348 N N . PRO A 1 295 ? -15.960 -29.968 45.864 1.00 65.12 295 PRO A N 1
ATOM 2349 C CA . PRO A 1 295 ? -16.951 -31.025 45.741 1.00 65.12 295 PRO A CA 1
ATOM 2350 C C . PRO A 1 295 ? -17.812 -31.117 47.009 1.00 65.12 295 PRO A C 1
ATOM 2352 O O . PRO A 1 295 ? -17.398 -31.725 47.997 1.00 65.12 295 PRO A O 1
ATOM 2355 N N . VAL A 1 296 ? -19.034 -30.586 46.945 1.00 76.19 296 VAL A N 1
ATOM 2356 C CA . VAL A 1 296 ? -20.003 -30.584 48.053 1.00 76.19 296 VAL A CA 1
ATOM 2357 C C . VAL A 1 296 ? -21.046 -31.685 47.854 1.00 76.19 296 VAL A C 1
ATOM 2359 O O . VAL A 1 296 ? -21.523 -31.915 46.738 1.00 76.19 296 VAL A O 1
ATOM 2362 N N . GLU A 1 297 ? -21.398 -32.385 48.935 1.00 77.50 297 GLU A N 1
ATOM 2363 C CA . GLU A 1 297 ? -22.490 -33.361 48.941 1.00 77.50 297 GLU A CA 1
ATOM 2364 C C . GLU A 1 297 ? -23.844 -32.641 48.978 1.00 77.50 297 GLU A C 1
ATOM 2366 O O . GLU A 1 297 ? -24.146 -31.886 49.900 1.00 77.50 297 GLU A O 1
ATOM 2371 N N . VAL A 1 298 ? -24.669 -32.873 47.957 1.00 75.06 298 VAL A N 1
ATOM 2372 C CA . VAL A 1 298 ? -25.933 -32.141 47.758 1.00 75.06 298 VAL A CA 1
ATOM 2373 C C . VAL A 1 298 ? -26.952 -32.423 48.864 1.00 75.06 298 VAL A C 1
ATOM 2375 O O . VAL A 1 298 ? -27.726 -31.536 49.209 1.00 75.06 298 VAL A O 1
ATOM 2378 N N . GLY A 1 299 ? -26.941 -33.638 49.425 1.00 75.88 299 GLY A N 1
ATOM 2379 C CA . GLY A 1 299 ? -27.797 -34.009 50.555 1.00 75.88 299 GLY A CA 1
ATOM 2380 C C . GLY A 1 299 ? -27.471 -33.178 51.794 1.00 75.88 299 GLY A C 1
ATOM 2381 O O . GLY A 1 299 ? -28.336 -32.471 52.299 1.00 75.88 299 GLY A O 1
ATOM 2382 N N . ALA A 1 300 ? -26.197 -33.172 52.195 1.00 76.06 300 ALA A N 1
ATOM 2383 C CA . ALA A 1 300 ? -25.717 -32.385 53.329 1.00 76.06 300 ALA A CA 1
ATOM 2384 C C . ALA A 1 300 ? -25.957 -30.875 53.150 1.00 76.06 300 ALA A C 1
ATOM 2386 O O . ALA A 1 300 ? -26.393 -30.201 54.078 1.00 76.06 300 ALA A O 1
ATOM 2387 N N . LEU A 1 301 ? -25.727 -30.334 51.947 1.00 79.25 301 LEU A N 1
ATOM 2388 C CA . LEU A 1 301 ? -26.010 -28.922 51.678 1.00 79.25 301 LEU A CA 1
ATOM 2389 C C . LEU A 1 301 ? -27.504 -28.604 51.807 1.00 79.25 301 LEU A C 1
ATOM 2391 O O . LEU A 1 301 ? -27.866 -27.573 52.365 1.00 79.25 301 LEU A O 1
ATOM 2395 N N . TRP A 1 302 ? -28.374 -29.474 51.294 1.00 81.31 302 TRP A N 1
ATOM 2396 C CA . TRP A 1 302 ? -29.818 -29.276 51.380 1.00 81.31 302 TRP A CA 1
ATOM 2397 C C . TRP A 1 302 ? -30.324 -29.282 52.826 1.00 81.31 302 TRP A C 1
ATOM 2399 O O . TRP A 1 302 ? -31.197 -28.484 53.161 1.00 81.31 302 TRP A O 1
ATOM 2409 N N . GLU A 1 303 ? -29.776 -30.151 53.676 1.00 80.50 303 GLU A N 1
ATOM 2410 C CA . GLU A 1 303 ? -30.115 -30.190 55.102 1.00 80.50 303 GLU A CA 1
ATOM 2411 C C . GLU A 1 303 ? -29.741 -28.881 55.801 1.00 80.50 303 GLU A C 1
ATOM 2413 O O . GLU A 1 303 ? -30.605 -28.286 56.443 1.00 80.50 303 GLU A O 1
ATOM 2418 N N . ILE A 1 304 ? -28.519 -28.379 55.580 1.00 81.12 304 ILE A N 1
ATOM 2419 C CA . ILE A 1 304 ? -28.052 -27.099 56.141 1.00 81.12 304 ILE A CA 1
ATOM 2420 C C . ILE A 1 304 ? -28.968 -25.947 55.701 1.00 81.12 304 ILE A C 1
ATOM 2422 O O . ILE A 1 304 ? -29.410 -25.147 56.520 1.00 81.12 304 ILE A O 1
ATOM 2426 N N . LEU A 1 305 ? -29.313 -25.883 54.411 1.00 82.56 305 LEU A N 1
ATOM 2427 C CA . LEU A 1 305 ? -30.184 -24.826 53.889 1.00 82.56 305 LEU A CA 1
ATOM 2428 C C . LEU A 1 305 ? -31.619 -24.923 54.412 1.00 82.56 305 LEU A C 1
ATOM 2430 O O . LEU A 1 305 ? -32.265 -23.898 54.619 1.00 82.56 305 LEU A O 1
ATOM 2434 N N . CYS A 1 306 ? -32.135 -26.136 54.616 1.00 81.44 306 CYS A N 1
ATOM 2435 C CA . CYS A 1 306 ? -33.451 -26.324 55.217 1.00 81.44 306 CYS A CA 1
ATOM 2436 C C . CYS A 1 306 ? -33.466 -25.906 56.681 1.00 81.44 306 CYS A C 1
ATOM 2438 O O . CYS A 1 306 ? -34.446 -25.305 57.111 1.00 81.44 306 CYS A O 1
ATOM 2440 N N . GLU A 1 307 ? -32.412 -26.218 57.431 1.00 78.38 307 GLU A N 1
ATOM 2441 C CA . GLU A 1 307 ? -32.278 -25.826 58.831 1.00 78.38 307 GLU A CA 1
ATOM 2442 C C . GLU A 1 307 ? -32.252 -24.299 58.967 1.00 78.38 307 GLU A C 1
ATOM 2444 O O . GLU A 1 307 ? -33.087 -23.740 59.682 1.00 78.38 307 GLU A O 1
ATOM 2449 N N . ASP A 1 308 ? -31.406 -23.625 58.184 1.00 77.88 308 ASP A N 1
ATOM 2450 C CA . ASP A 1 308 ? -31.325 -22.161 58.146 1.00 77.88 308 ASP A CA 1
ATOM 2451 C C . ASP A 1 308 ? -32.666 -21.529 57.725 1.00 77.88 308 ASP A C 1
ATOM 2453 O O . ASP A 1 308 ? -33.179 -20.621 58.383 1.00 77.88 308 ASP A O 1
ATOM 2457 N N . ALA A 1 309 ? -33.294 -22.043 56.661 1.00 74.69 309 ALA A N 1
ATOM 2458 C CA . ALA A 1 309 ? -34.575 -21.529 56.180 1.00 74.69 309 ALA A CA 1
ATOM 2459 C C . ALA A 1 309 ? -35.709 -21.735 57.195 1.00 74.69 309 ALA A C 1
ATOM 2461 O O . ALA A 1 309 ? -36.548 -20.847 57.360 1.00 74.69 309 ALA A O 1
ATOM 2462 N N . CYS A 1 310 ? -35.762 -22.880 57.883 1.00 77.94 310 CYS A N 1
ATOM 2463 C CA . CYS A 1 310 ? -36.759 -23.137 58.926 1.00 77.94 310 CYS A CA 1
ATOM 2464 C C . CYS A 1 310 ? -36.531 -22.237 60.148 1.00 77.94 310 CYS A C 1
ATOM 2466 O O . CYS A 1 310 ? -37.506 -21.759 60.727 1.00 77.94 310 CYS A O 1
ATOM 2468 N N . PHE A 1 311 ? -35.271 -21.971 60.507 1.00 70.81 311 PHE A N 1
ATOM 2469 C CA . PHE A 1 311 ? -34.911 -21.078 61.606 1.00 70.81 311 PHE A CA 1
ATOM 2470 C C . PHE A 1 311 ? -35.325 -19.624 61.334 1.00 70.81 311 PHE A C 1
ATOM 2472 O O . PHE A 1 311 ? -35.943 -18.998 62.192 1.00 70.81 311 PHE A O 1
ATOM 2479 N N . GLU A 1 312 ? -35.049 -19.095 60.137 1.00 72.25 312 GLU A N 1
ATOM 2480 C CA . GLU A 1 312 ? -35.377 -17.701 59.801 1.00 72.25 312 GLU A CA 1
ATOM 2481 C C . GLU A 1 312 ? -36.871 -17.472 59.516 1.00 72.25 312 GLU A C 1
ATOM 2483 O O . GLU A 1 312 ? -37.425 -16.440 59.894 1.00 72.25 312 GLU A O 1
ATOM 2488 N N . SER A 1 313 ? -37.546 -18.416 58.850 1.00 73.56 313 SER A N 1
ATOM 2489 C CA . SER A 1 313 ? -38.953 -18.258 58.436 1.00 73.56 313 SER A CA 1
ATOM 2490 C C . SER A 1 313 ? -39.977 -18.810 59.434 1.00 73.56 313 SER A C 1
ATOM 2492 O O . SER A 1 313 ? -41.173 -18.533 59.307 1.00 73.56 313 SER A O 1
ATOM 2494 N N . GLY A 1 314 ? -39.541 -19.640 60.389 1.00 73.06 314 GLY A N 1
ATOM 2495 C CA . GLY A 1 314 ? -40.416 -20.398 61.288 1.00 73.06 314 GLY A CA 1
ATOM 2496 C C . GLY A 1 314 ? -41.239 -21.490 60.589 1.00 73.06 314 GLY A C 1
ATOM 2497 O O . GLY A 1 314 ? -42.214 -21.990 61.153 1.00 73.06 314 GLY A O 1
ATOM 2498 N N . TRP A 1 315 ? -40.919 -21.844 59.339 1.00 77.88 315 TRP A N 1
ATOM 2499 C CA . TRP A 1 315 ? -41.653 -22.868 58.596 1.00 77.88 315 TRP A CA 1
ATOM 2500 C C . TRP A 1 315 ? -41.323 -24.280 59.080 1.00 77.88 315 TRP A C 1
ATOM 2502 O O . TRP A 1 315 ? -40.194 -24.595 59.439 1.00 77.88 315 TRP A O 1
ATOM 2512 N N . SER A 1 316 ? -42.316 -25.174 59.031 1.00 75.12 316 SER A N 1
ATOM 2513 C CA . SER A 1 316 ? -42.083 -26.593 59.301 1.00 75.12 316 SER A CA 1
ATOM 2514 C C . SER A 1 316 ? -41.254 -27.229 58.169 1.00 75.12 316 SER A C 1
ATOM 2516 O O . SER A 1 316 ? -41.610 -27.011 57.001 1.00 75.12 316 SER A O 1
ATOM 2518 N N . PRO A 1 317 ? -40.295 -28.129 58.464 1.00 70.94 317 PRO A N 1
ATOM 2519 C CA . PRO A 1 317 ? -39.449 -28.801 57.461 1.00 70.94 317 PRO A CA 1
ATOM 2520 C C . PRO A 1 317 ? -40.234 -29.535 56.363 1.00 70.94 317 PRO A C 1
ATOM 2522 O O . PRO A 1 317 ? -39.785 -29.686 55.232 1.00 70.94 317 PRO A O 1
ATOM 2525 N N . GLN A 1 318 ? -41.465 -29.943 56.671 1.00 73.81 318 GLN A N 1
ATOM 2526 C CA . GLN A 1 318 ? -42.388 -30.624 55.758 1.00 73.81 318 GLN A CA 1
ATOM 2527 C C . GLN A 1 318 ? -42.780 -29.772 54.536 1.00 73.81 318 GLN A C 1
ATOM 2529 O O . GLN A 1 318 ? -43.241 -30.313 53.531 1.00 73.81 318 GLN A O 1
ATOM 2534 N N . ARG A 1 319 ? -42.590 -28.445 54.597 1.00 73.81 319 ARG A N 1
ATOM 2535 C CA . ARG A 1 319 ? -42.849 -27.516 53.485 1.00 73.81 319 ARG A CA 1
ATOM 2536 C C . ARG A 1 319 ? -41.690 -27.420 52.487 1.00 73.81 319 ARG A C 1
ATOM 2538 O O . ARG A 1 319 ? -41.878 -26.842 51.420 1.00 73.81 319 ARG A O 1
ATOM 2545 N N . LEU A 1 320 ? -40.536 -28.014 52.796 1.00 72.62 320 LEU A N 1
ATOM 2546 C CA . LEU A 1 320 ? -39.317 -27.988 51.980 1.00 72.62 320 LEU A CA 1
ATOM 2547 C C . LEU A 1 320 ? -38.917 -29.419 51.547 1.00 72.62 320 LEU A C 1
ATOM 2549 O O . LEU A 1 320 ? -37.876 -29.930 51.959 1.00 72.62 320 LEU A O 1
ATOM 2553 N N . PRO A 1 321 ? -39.730 -30.126 50.734 1.00 71.38 321 PRO A N 1
ATOM 2554 C CA . PRO A 1 321 ? -39.408 -31.493 50.335 1.00 71.38 321 PRO A CA 1
ATOM 2555 C C . PRO A 1 321 ? -38.219 -31.538 49.362 1.00 71.38 321 PRO A C 1
ATOM 2557 O O . PRO A 1 321 ? -38.299 -31.014 48.249 1.00 71.38 321 PRO A O 1
ATOM 2560 N N . CYS A 1 322 ? -37.152 -32.254 49.731 1.00 66.81 322 CYS A N 1
ATOM 2561 C CA . CYS A 1 322 ? -36.080 -32.599 48.797 1.00 66.81 322 CYS A CA 1
ATOM 2562 C C . CYS A 1 322 ? -36.528 -33.746 47.887 1.00 66.81 322 CYS A C 1
ATOM 2564 O O . CYS A 1 322 ? -36.748 -34.863 48.354 1.00 66.81 322 CYS A O 1
ATOM 2566 N N . ARG A 1 323 ? -36.644 -33.508 46.578 1.00 65.06 323 ARG A N 1
ATOM 2567 C CA . ARG A 1 323 ? -36.834 -34.579 45.585 1.00 65.06 323 ARG A CA 1
ATOM 2568 C C . ARG A 1 323 ? -35.629 -34.632 44.657 1.00 65.06 323 ARG A C 1
ATOM 2570 O O . ARG A 1 323 ? -35.667 -34.090 43.556 1.00 65.06 323 ARG A O 1
ATOM 2577 N N . LEU A 1 324 ? -34.561 -35.284 45.107 1.00 58.44 324 LEU A N 1
ATOM 2578 C CA . LEU A 1 324 ? -33.423 -35.631 44.257 1.00 58.44 324 LEU A CA 1
ATOM 2579 C C . LEU A 1 324 ? -33.591 -37.082 43.770 1.00 58.44 324 LEU A C 1
ATOM 2581 O O . LEU A 1 324 ? -33.738 -37.976 44.603 1.00 58.44 324 LEU A O 1
ATOM 2585 N N . PRO A 1 325 ? -33.602 -37.350 42.451 1.00 53.91 325 PRO A N 1
ATOM 2586 C CA . PRO A 1 325 ? -33.700 -38.713 41.938 1.00 53.91 325 PRO A CA 1
ATOM 2587 C C . PRO A 1 325 ? -32.449 -39.523 42.307 1.00 53.91 325 PRO A C 1
ATOM 2589 O O . PRO A 1 325 ? -31.318 -39.052 42.147 1.00 53.91 325 PRO A O 1
ATOM 2592 N N . ALA A 1 326 ? -32.657 -40.750 42.789 1.00 45.59 326 ALA A N 1
ATOM 2593 C CA . ALA A 1 326 ? -31.586 -41.688 43.100 1.00 45.59 326 ALA A CA 1
ATOM 2594 C C . ALA A 1 326 ? -30.813 -42.061 41.821 1.00 45.59 326 ALA A C 1
ATOM 2596 O O . ALA A 1 326 ? -31.412 -42.442 40.821 1.00 45.59 326 ALA A O 1
ATOM 2597 N N . ALA A 1 327 ? -29.486 -41.914 41.868 1.00 45.66 327 ALA A N 1
ATOM 2598 C CA . ALA A 1 327 ? -28.507 -42.514 40.956 1.00 45.66 327 ALA A CA 1
ATOM 2599 C C . ALA A 1 327 ? -28.907 -42.625 39.462 1.00 45.66 327 ALA A C 1
ATOM 2601 O O . ALA A 1 327 ? -28.951 -43.710 38.898 1.00 45.66 327 ALA A O 1
ATOM 2602 N N . GLY A 1 328 ? -29.128 -41.497 38.782 1.00 39.22 328 GLY A N 1
ATOM 2603 C CA . GLY A 1 328 ? -29.212 -41.456 37.314 1.00 39.22 328 GLY A CA 1
ATOM 2604 C C . GLY A 1 328 ? -28.571 -40.181 36.789 1.00 39.22 328 GLY A C 1
ATOM 2605 O O . GLY A 1 328 ? -29.125 -39.104 37.003 1.00 39.22 328 GLY A O 1
ATOM 2606 N N . GLY A 1 329 ? -27.356 -40.284 36.234 1.00 36.25 329 GLY A N 1
ATOM 2607 C CA . GLY A 1 329 ? -26.511 -39.161 35.801 1.00 36.25 329 GLY A CA 1
ATOM 2608 C C . GLY A 1 329 ? -27.280 -38.060 35.065 1.00 36.25 329 GLY A C 1
ATOM 2609 O O . GLY A 1 329 ? -28.182 -38.347 34.288 1.00 36.25 329 GLY A O 1
ATOM 2610 N N . LEU A 1 330 ? -26.937 -36.796 35.335 1.00 34.50 330 LEU A N 1
ATOM 2611 C CA . LEU A 1 330 ? -27.431 -35.667 34.544 1.00 34.50 330 LEU A CA 1
ATOM 2612 C C . LEU A 1 330 ? -27.054 -35.914 33.072 1.00 34.50 330 LEU A C 1
ATOM 2614 O O . LEU A 1 330 ? -25.858 -36.026 32.791 1.00 34.50 330 LEU A O 1
ATOM 2618 N N . PRO A 1 331 ? -28.015 -36.009 32.136 1.00 34.78 331 PRO A N 1
ATOM 2619 C CA . PRO A 1 331 ? -27.673 -36.019 30.728 1.00 34.78 331 PRO A CA 1
ATOM 2620 C C . PRO A 1 331 ? -27.080 -34.651 30.383 1.00 34.78 331 PRO A C 1
ATOM 2622 O O . PRO A 1 331 ? -27.648 -33.609 30.716 1.00 34.78 331 PRO A O 1
ATOM 2625 N N . GLY A 1 332 ? -25.908 -34.658 29.746 1.00 34.41 332 GLY A N 1
ATOM 2626 C CA . GLY A 1 332 ? -25.339 -33.457 29.143 1.00 34.41 332 GLY A CA 1
ATOM 2627 C C . GLY A 1 332 ? -26.302 -32.854 28.109 1.00 34.41 332 GLY A C 1
ATOM 2628 O O . GLY A 1 332 ? -27.216 -33.540 27.637 1.00 34.41 332 GLY A O 1
ATOM 2629 N N . PRO A 1 333 ? -26.127 -31.575 27.746 1.00 31.20 333 PRO A N 1
ATOM 2630 C CA . PRO A 1 333 ? -27.022 -30.902 26.816 1.00 31.20 333 PRO A CA 1
ATOM 2631 C C . PRO A 1 333 ? -26.898 -31.570 25.440 1.00 31.20 333 PRO A C 1
ATOM 2633 O O . PRO A 1 333 ? -25.908 -31.371 24.742 1.00 31.20 333 PRO A O 1
ATOM 2636 N N . GLY A 1 334 ? -27.871 -32.408 25.068 1.00 33.59 334 GLY A N 1
ATOM 2637 C CA . GLY A 1 334 ? -27.888 -33.038 23.744 1.00 33.59 334 GLY A CA 1
ATOM 2638 C C . GLY A 1 334 ? -28.751 -34.284 23.536 1.00 33.59 334 GLY A C 1
ATOM 2639 O O . GLY A 1 334 ? -28.877 -34.695 22.390 1.00 33.59 334 GLY A O 1
ATOM 2640 N N . GLN A 1 335 ? -29.354 -34.906 24.556 1.00 29.61 335 GLN A N 1
ATOM 2641 C CA . GLN A 1 335 ? -30.156 -36.125 24.338 1.00 29.61 335 GLN A CA 1
ATOM 2642 C C . GLN A 1 335 ? -31.487 -36.073 25.091 1.00 29.61 335 GLN A C 1
ATOM 2644 O O . GLN A 1 335 ? -31.630 -36.556 26.209 1.00 29.61 335 GLN A O 1
ATOM 2649 N N . SER A 1 336 ? -32.467 -35.450 24.441 1.00 33.25 336 SER A N 1
ATOM 2650 C CA . SER A 1 336 ? -33.890 -35.563 24.744 1.00 33.25 336 SER A CA 1
ATOM 2651 C C . SER A 1 336 ? -34.525 -36.244 23.543 1.00 33.25 336 SER A C 1
ATOM 2653 O O . SER A 1 336 ? -34.768 -35.569 22.552 1.00 33.25 336 SER A O 1
ATOM 2655 N N . GLU A 1 337 ? -34.764 -37.551 23.624 1.00 34.84 337 GLU A N 1
ATOM 2656 C CA . GLU A 1 337 ? -35.942 -38.206 23.047 1.00 34.84 337 GLU A CA 1
ATOM 2657 C C . GLU A 1 337 ? -35.907 -39.708 23.350 1.00 34.84 337 GLU A C 1
ATOM 2659 O O . GLU A 1 337 ? -34.898 -40.373 23.143 1.00 34.84 337 GLU A O 1
ATOM 2664 N N . ARG A 1 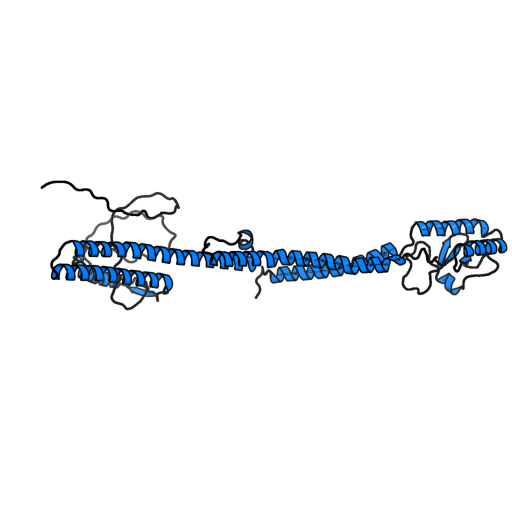338 ? -37.065 -40.228 23.780 1.00 32.31 338 ARG A N 1
ATOM 2665 C CA . ARG A 1 338 ? -37.409 -41.642 24.030 1.00 32.31 338 ARG A CA 1
ATOM 2666 C C . ARG A 1 338 ? -36.950 -42.244 25.362 1.00 32.31 338 ARG A C 1
ATOM 2668 O O . ARG A 1 338 ? -35.891 -42.843 25.461 1.00 32.31 338 ARG A O 1
ATOM 2675 N N . ALA A 1 339 ? -37.864 -42.239 26.330 1.00 30.30 339 ALA A N 1
ATOM 2676 C CA . ALA A 1 339 ? -38.336 -43.473 26.969 1.00 30.30 339 ALA A CA 1
ATOM 2677 C C . ALA A 1 339 ? -39.596 -43.152 27.784 1.00 30.30 339 ALA A C 1
ATOM 2679 O O . ALA A 1 339 ? -39.551 -42.399 28.754 1.00 30.30 339 ALA A O 1
ATOM 2680 N N . GLY A 1 340 ? -40.732 -43.676 27.331 1.00 29.27 340 GLY A N 1
ATOM 2681 C CA . GLY A 1 340 ? -41.987 -43.645 28.065 1.00 29.27 340 GLY A CA 1
ATOM 2682 C C . GLY A 1 340 ? -42.195 -44.906 28.904 1.00 29.27 340 GLY A C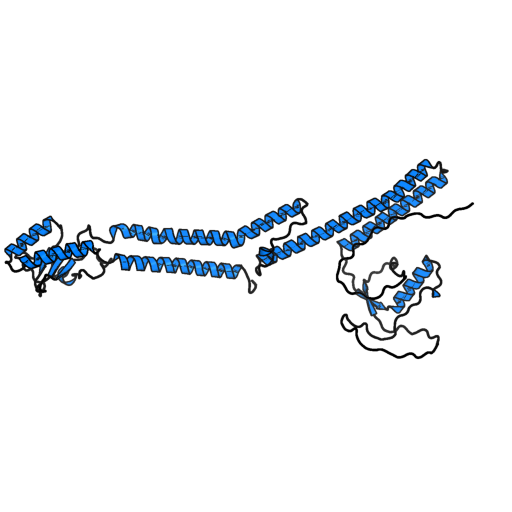 1
ATOM 2683 O O . GLY A 1 340 ? -41.514 -45.907 28.712 1.00 29.27 340 GLY A O 1
ATOM 2684 N N . ALA A 1 341 ? -43.234 -44.813 29.736 1.00 30.03 341 ALA A N 1
ATOM 2685 C CA . ALA A 1 341 ? -44.009 -45.884 30.365 1.00 30.03 341 ALA A CA 1
ATOM 2686 C C . ALA A 1 341 ? -43.341 -46.709 31.483 1.00 30.03 341 ALA A C 1
ATOM 2688 O O . ALA A 1 341 ? -42.355 -47.408 31.289 1.00 30.03 341 ALA A O 1
ATOM 2689 N N . GLY A 1 342 ? -43.983 -46.681 32.656 1.00 26.27 342 GLY A N 1
ATOM 2690 C CA . GLY A 1 342 ? -43.680 -47.545 33.796 1.00 26.27 342 GLY A CA 1
ATOM 2691 C C . GLY A 1 342 ? -44.280 -47.004 35.091 1.00 26.27 342 GLY A C 1
ATOM 2692 O O . GLY A 1 342 ? -43.560 -46.465 35.922 1.00 26.27 342 GLY A O 1
ATOM 2693 N N . ALA A 1 343 ? -45.604 -47.095 35.231 1.00 32.38 343 ALA A N 1
ATOM 2694 C CA . ALA A 1 343 ? -46.298 -46.888 36.499 1.00 32.38 343 ALA A CA 1
ATOM 2695 C C . ALA A 1 343 ? -46.153 -48.138 37.387 1.00 32.38 343 ALA A C 1
ATOM 2697 O O . ALA A 1 343 ? -46.229 -49.257 36.884 1.00 32.38 343 ALA A O 1
ATOM 2698 N N . GLY A 1 344 ? -45.983 -47.940 38.694 1.00 26.42 344 GLY A N 1
ATOM 2699 C CA . GLY A 1 344 ? -45.990 -49.003 39.697 1.00 26.42 344 GLY A CA 1
ATOM 2700 C C . GLY A 1 344 ? -45.837 -48.424 41.103 1.00 26.42 344 GLY A C 1
ATOM 2701 O O . GLY A 1 344 ? -44.816 -47.825 41.425 1.00 26.42 344 GLY A O 1
ATOM 2702 N N . GLU A 1 345 ? -46.894 -48.549 41.898 1.00 30.02 345 GLU A N 1
ATOM 2703 C CA . GLU A 1 345 ? -47.039 -48.074 43.275 1.00 30.02 345 GLU A CA 1
ATOM 2704 C C . GLU A 1 345 ? -46.138 -48.841 44.262 1.00 30.02 345 GLU A C 1
ATOM 2706 O O . GLU A 1 345 ? -45.955 -50.043 44.111 1.00 30.02 345 GLU A O 1
ATOM 2711 N N . HIS A 1 346 ? -45.635 -48.168 45.308 1.00 28.56 346 HIS A N 1
ATOM 2712 C CA . HIS A 1 346 ? -45.642 -48.662 46.698 1.00 28.56 346 HIS A CA 1
ATOM 2713 C C . HIS A 1 346 ? -45.133 -47.581 47.681 1.00 28.56 346 HIS A C 1
ATOM 2715 O O . HIS A 1 346 ? -44.139 -46.909 47.393 1.00 28.56 346 HIS A O 1
ATOM 2721 N N . PRO A 1 347 ? -45.772 -47.412 48.859 1.00 39.44 347 PRO A N 1
ATOM 2722 C CA . PRO A 1 347 ? -45.333 -46.497 49.903 1.00 39.44 347 PRO A CA 1
ATOM 2723 C C . PRO A 1 347 ? -44.406 -47.227 50.882 1.00 39.44 347 PRO A C 1
ATOM 2725 O O . PRO A 1 347 ? -44.793 -48.215 51.501 1.00 39.44 347 PRO A O 1
ATOM 2728 N N . ALA A 1 348 ? -43.185 -46.733 51.063 1.00 25.53 348 ALA A N 1
ATOM 2729 C CA . ALA A 1 348 ? -42.336 -47.158 52.167 1.00 25.53 348 ALA A CA 1
ATOM 2730 C C . ALA A 1 348 ? -41.449 -45.997 52.612 1.00 25.53 348 ALA A C 1
ATOM 2732 O O . ALA A 1 348 ? -40.576 -45.532 51.882 1.00 25.53 348 ALA A O 1
ATOM 2733 N N . GLN A 1 349 ? -41.701 -45.545 53.839 1.00 35.75 349 GLN A N 1
ATOM 2734 C CA . GLN A 1 349 ? -40.783 -44.753 54.644 1.00 35.75 349 GLN A CA 1
ATOM 2735 C C . GLN A 1 349 ? -39.402 -45.413 54.632 1.00 35.75 349 GLN A C 1
ATOM 2737 O O . GLN A 1 349 ? -39.212 -46.457 55.252 1.00 35.75 349 GLN A O 1
ATOM 2742 N N . ARG A 1 350 ? -38.430 -44.807 53.953 1.00 26.75 350 ARG A N 1
ATOM 2743 C CA . ARG A 1 350 ? -37.006 -45.031 54.210 1.00 26.75 350 ARG A CA 1
ATOM 2744 C C . ARG A 1 350 ? -36.274 -43.725 53.958 1.00 26.75 350 ARG A C 1
ATOM 2746 O O . ARG A 1 350 ? -36.354 -43.182 52.861 1.00 26.75 350 ARG A O 1
ATOM 2753 N N . HIS A 1 351 ? -35.569 -43.240 54.975 1.00 31.94 351 HIS A N 1
ATOM 2754 C CA . HIS A 1 351 ? -34.483 -42.284 54.794 1.00 31.94 351 HIS A CA 1
ATOM 2755 C C . HIS A 1 351 ? -33.491 -42.896 53.792 1.00 31.94 351 HIS A C 1
ATOM 2757 O O . HIS A 1 351 ? -32.926 -43.952 54.095 1.00 31.94 351 HIS A O 1
ATOM 2763 N N . PRO A 1 352 ? -33.295 -42.324 52.593 1.00 33.16 352 PRO A N 1
ATOM 2764 C CA . PRO A 1 352 ? -32.257 -42.816 51.710 1.00 33.16 352 PRO A CA 1
ATOM 2765 C C . PRO A 1 352 ? -30.914 -42.296 52.231 1.00 33.16 352 PRO A C 1
ATOM 2767 O O . PRO A 1 352 ? -30.739 -41.097 52.416 1.00 33.16 352 PRO A O 1
ATOM 2770 N N . SER A 1 353 ? -29.959 -43.193 52.480 1.00 36.06 353 SER A N 1
ATOM 2771 C CA . SER A 1 353 ? -28.573 -42.800 52.740 1.00 36.06 353 SER A CA 1
ATOM 2772 C C . SER A 1 353 ? -28.020 -42.071 51.509 1.00 36.06 353 SER A C 1
ATOM 2774 O O . SER A 1 353 ? -27.978 -42.646 50.418 1.00 36.06 353 SER A O 1
ATOM 2776 N N . PHE A 1 354 ? -27.595 -40.821 51.682 1.00 42.03 354 PHE A N 1
ATOM 2777 C CA . PHE A 1 354 ? -27.234 -39.864 50.626 1.00 42.03 354 PHE A CA 1
ATOM 2778 C C . PHE A 1 354 ? -25.839 -40.074 50.004 1.00 42.03 354 PHE A C 1
ATOM 2780 O O . PHE A 1 354 ? -25.168 -39.133 49.590 1.00 42.03 354 PHE A O 1
ATOM 2787 N N . ALA A 1 355 ? -25.383 -41.316 49.865 1.00 34.12 355 ALA A N 1
ATOM 2788 C CA . ALA A 1 355 ? -24.058 -41.575 49.317 1.00 34.12 355 ALA A CA 1
ATOM 2789 C C . ALA A 1 355 ? -23.982 -41.246 47.807 1.00 34.12 355 ALA A C 1
ATOM 2791 O O . ALA A 1 355 ? -24.492 -41.987 46.967 1.00 34.12 355 ALA A O 1
ATOM 2792 N N . GLY A 1 356 ? -23.266 -40.170 47.451 1.00 40.75 356 GLY A N 1
ATOM 2793 C CA . GLY A 1 356 ? -22.423 -40.198 46.246 1.00 40.75 356 GLY A CA 1
ATOM 2794 C C . GLY A 1 356 ? -22.570 -39.109 45.178 1.00 40.75 356 GLY A C 1
ATOM 2795 O O . GLY A 1 356 ? -21.882 -39.213 44.163 1.00 40.75 356 GLY A O 1
ATOM 2796 N N . ARG A 1 357 ? -23.373 -38.045 45.344 1.00 42.72 357 ARG A N 1
ATOM 2797 C CA . ARG A 1 357 ? -23.347 -36.907 44.393 1.00 42.72 357 ARG A CA 1
ATOM 2798 C C . ARG A 1 357 ? -22.557 -35.725 44.928 1.00 42.72 357 ARG A C 1
ATOM 2800 O O . ARG A 1 357 ? -23.007 -35.021 45.824 1.00 42.72 357 ARG A O 1
ATOM 2807 N N . ARG A 1 358 ? -21.404 -35.487 44.304 1.00 42.06 358 ARG A N 1
ATOM 2808 C CA . ARG A 1 358 ? -20.588 -34.287 44.489 1.00 42.06 358 ARG A CA 1
ATOM 2809 C C . ARG A 1 358 ? -20.895 -33.317 43.353 1.00 42.06 358 ARG A C 1
ATOM 2811 O O . ARG A 1 358 ? -20.542 -33.589 42.207 1.00 42.06 358 ARG A O 1
ATOM 2818 N N . LEU A 1 359 ? -21.576 -32.217 43.659 1.00 44.28 359 LEU A N 1
ATOM 2819 C CA . LEU A 1 359 ? -21.654 -31.073 42.751 1.00 44.28 359 LEU A CA 1
ATOM 2820 C C . LEU A 1 359 ? -20.470 -30.161 43.060 1.00 44.28 359 LEU A C 1
ATOM 2822 O O . LEU A 1 359 ? -20.112 -29.957 44.218 1.00 44.28 359 LEU A O 1
ATOM 2826 N N . ARG A 1 360 ? -19.833 -29.645 42.010 1.00 34.41 360 ARG A N 1
ATOM 2827 C CA . ARG A 1 360 ? -18.816 -28.607 42.156 1.00 34.41 360 ARG A CA 1
ATOM 2828 C C . ARG A 1 360 ? -19.542 -27.294 42.400 1.00 34.41 360 ARG A C 1
ATOM 2830 O O . ARG A 1 360 ? -20.189 -26.787 41.487 1.00 34.41 360 ARG A O 1
ATOM 2837 N N . LEU A 1 361 ? -19.457 -26.788 43.622 1.00 41.84 361 LEU A N 1
ATOM 2838 C CA . LEU A 1 361 ? -20.040 -25.509 44.009 1.00 41.84 361 LEU A CA 1
ATOM 2839 C C . LEU A 1 361 ? -18.929 -24.524 44.379 1.00 41.84 361 LEU A C 1
ATOM 2841 O O . LEU A 1 361 ? -17.852 -24.954 44.796 1.00 41.84 361 LEU A O 1
ATOM 2845 N N . PRO A 1 362 ? -19.160 -23.214 44.193 1.00 38.47 362 PRO A N 1
ATOM 2846 C CA . PRO A 1 362 ? -18.225 -22.187 44.628 1.00 38.47 362 PRO A CA 1
ATOM 2847 C C . PRO A 1 362 ? -17.998 -22.285 46.143 1.00 38.47 362 PRO A C 1
ATOM 2849 O O . PRO A 1 362 ? -18.933 -22.121 46.923 1.00 38.47 362 PRO A O 1
ATOM 2852 N N . GLY A 1 363 ? -16.771 -22.584 46.566 1.00 38.34 363 GLY A N 1
ATOM 2853 C CA . GLY A 1 363 ? -16.406 -22.712 47.972 1.00 38.34 363 GLY A CA 1
ATOM 2854 C C . GLY A 1 363 ? -15.951 -21.380 48.561 1.00 38.34 363 GLY A C 1
ATOM 2855 O O . GLY A 1 363 ? -14.922 -20.842 48.152 1.00 38.34 363 GLY A O 1
ATOM 2856 N N . ARG A 1 364 ? -16.669 -20.867 49.573 1.00 43.41 364 ARG A N 1
ATOM 2857 C CA . ARG A 1 364 ? -16.022 -20.115 50.659 1.00 43.41 364 ARG A CA 1
ATOM 2858 C C . ARG A 1 364 ? -16.787 -20.173 51.982 1.00 43.41 364 ARG A C 1
ATOM 2860 O O . ARG A 1 364 ? -17.988 -19.946 52.063 1.00 43.41 364 ARG A O 1
ATOM 2867 N N . SER A 1 365 ? -16.001 -20.419 53.027 1.00 36.62 365 SER A N 1
ATOM 2868 C CA . SER A 1 365 ? -16.284 -20.359 54.462 1.00 36.62 365 SER A CA 1
ATOM 2869 C C . SER A 1 365 ? -16.795 -18.981 54.919 1.00 36.62 365 SER A C 1
ATOM 2871 O O . SER A 1 365 ? -16.045 -18.163 55.457 1.00 36.62 365 SER A O 1
ATOM 2873 N N . SER A 1 366 ? -18.081 -18.701 54.743 1.00 32.25 366 SER A N 1
ATOM 2874 C CA . SER A 1 366 ? -18.790 -17.659 55.494 1.00 32.25 366 SER A CA 1
ATOM 2875 C C . SER A 1 366 ? -20.249 -18.072 55.622 1.00 32.25 366 SER A C 1
ATOM 2877 O O . SER A 1 366 ? -20.969 -18.172 54.639 1.00 32.25 366 SER A O 1
ATOM 2879 N N . ARG A 1 367 ? -20.657 -18.353 56.858 1.00 34.06 367 ARG A N 1
ATOM 2880 C CA . ARG A 1 367 ? -21.931 -18.941 57.311 1.00 34.06 367 ARG A CA 1
ATOM 2881 C C . ARG A 1 367 ? -23.198 -18.114 57.009 1.00 34.06 367 ARG A C 1
ATOM 2883 O O . ARG A 1 367 ? -24.185 -18.240 57.719 1.00 34.06 367 ARG A O 1
ATOM 2890 N N . ARG A 1 368 ? -23.180 -17.210 56.031 1.00 35.81 368 ARG A N 1
ATOM 2891 C CA . ARG A 1 368 ? -24.307 -16.328 55.722 1.00 35.81 368 ARG A CA 1
ATOM 2892 C C . ARG A 1 368 ? -24.451 -16.180 54.214 1.00 35.81 368 ARG A C 1
ATOM 2894 O O . ARG A 1 368 ? -23.515 -15.737 53.563 1.00 35.81 368 ARG A O 1
ATOM 2901 N N . ARG A 1 369 ? -25.671 -16.437 53.732 1.00 40.28 369 ARG A N 1
ATOM 2902 C CA . ARG A 1 369 ? -26.209 -16.137 52.389 1.00 40.28 369 ARG A CA 1
ATOM 2903 C C . ARG A 1 369 ? -26.002 -17.213 51.318 1.00 40.28 369 ARG A C 1
ATOM 2905 O O . ARG A 1 369 ? -25.331 -17.019 50.315 1.00 40.28 369 ARG A O 1
ATOM 2912 N N . LEU A 1 370 ? -26.737 -18.308 51.491 1.00 32.19 370 LEU A N 1
ATOM 2913 C CA . LEU A 1 370 ? -27.283 -19.116 50.393 1.00 32.19 370 LEU A CA 1
ATOM 2914 C C . LEU A 1 370 ? -28.823 -19.099 50.484 1.00 32.19 370 LEU A C 1
ATOM 2916 O O . LEU A 1 370 ? -29.486 -20.125 50.486 1.00 32.19 370 LEU A O 1
ATOM 2920 N N . LEU A 1 371 ? -29.414 -17.909 50.604 1.00 31.59 371 LEU A N 1
ATOM 2921 C CA . LEU A 1 371 ? -30.868 -17.720 50.600 1.00 31.59 371 LEU A CA 1
ATOM 2922 C C . LEU A 1 371 ? -31.255 -16.863 49.397 1.00 31.59 371 LEU A C 1
ATOM 2924 O O . LEU A 1 371 ? -31.515 -15.671 49.508 1.00 31.59 371 LEU A O 1
ATOM 2928 N N . ALA A 1 372 ? -31.267 -17.481 48.218 1.00 28.03 372 ALA A N 1
ATOM 2929 C CA . ALA A 1 372 ? -31.976 -16.939 47.070 1.00 28.03 372 ALA A CA 1
ATOM 2930 C C . ALA A 1 372 ? -32.455 -18.077 46.160 1.00 28.03 372 ALA A C 1
ATOM 2932 O O . ALA A 1 372 ? -31.663 -18.886 45.688 1.00 28.03 372 ALA A O 1
ATOM 2933 N N . ALA A 1 373 ? -33.763 -18.061 45.891 1.00 29.23 373 ALA A N 1
ATOM 2934 C CA . ALA A 1 373 ? -34.487 -18.810 44.861 1.00 29.23 373 ALA A CA 1
ATOM 2935 C C . ALA A 1 373 ? -34.968 -20.239 45.186 1.00 29.23 373 ALA A C 1
ATOM 2937 O O . ALA A 1 373 ? -34.518 -21.209 44.585 1.00 29.23 373 ALA A O 1
ATOM 2938 N N . VAL A 1 374 ? -36.046 -20.347 45.977 1.00 25.89 374 VAL A N 1
ATOM 2939 C CA . VAL A 1 374 ? -37.116 -21.329 45.700 1.00 25.89 374 VAL A CA 1
ATOM 2940 C C . VAL A 1 374 ? -38.487 -20.681 45.940 1.00 25.89 374 VAL A C 1
ATOM 2942 O O . VAL A 1 374 ? -39.079 -20.794 47.006 1.00 25.89 374 VAL A O 1
ATOM 2945 N N . GLY A 1 375 ? -39.004 -19.993 44.921 1.00 24.88 375 GLY A N 1
ATOM 2946 C CA . GLY A 1 375 ? -40.415 -19.620 44.807 1.00 24.88 375 GLY A CA 1
ATOM 2947 C C . GLY A 1 375 ? -40.982 -20.259 43.542 1.00 24.88 375 GLY A C 1
ATOM 2948 O O . GLY A 1 375 ? -40.487 -20.000 42.449 1.00 24.88 375 GLY A O 1
ATOM 2949 N N . ARG A 1 376 ? -41.971 -21.147 43.679 1.00 25.69 376 ARG A N 1
ATOM 2950 C CA . ARG A 1 376 ? -42.579 -21.905 42.572 1.00 25.69 376 ARG A CA 1
ATOM 2951 C C . ARG A 1 376 ? -44.007 -21.416 42.339 1.00 25.69 376 ARG A C 1
ATOM 2953 O O . ARG A 1 376 ? -44.779 -21.355 43.290 1.00 25.69 376 ARG A O 1
ATOM 2960 N N . GLY A 1 377 ? -44.385 -21.183 41.081 1.00 22.45 377 GLY A N 1
ATOM 2961 C CA . GLY A 1 377 ? -45.780 -20.956 40.707 1.00 22.45 377 GLY A CA 1
ATOM 2962 C C . GLY A 1 377 ? -46.030 -20.864 39.200 1.00 22.45 377 GLY A C 1
ATOM 2963 O O . GLY A 1 377 ? -45.787 -19.827 38.605 1.00 22.45 377 GLY A O 1
ATOM 2964 N N . SER A 1 378 ? -46.628 -21.932 38.658 1.00 23.34 378 SER A N 1
ATOM 2965 C CA . SER A 1 378 ? -47.414 -22.018 37.411 1.00 23.34 378 SER A CA 1
ATOM 2966 C C . SER A 1 378 ? -46.688 -22.053 36.057 1.00 23.34 378 SER A C 1
ATOM 2968 O O . SER A 1 378 ? -45.876 -21.202 35.721 1.00 23.34 378 SER A O 1
ATOM 2970 N N . GLY A 1 379 ? -47.020 -23.075 35.262 1.00 27.06 379 GLY A N 1
ATOM 2971 C CA . GLY A 1 379 ? -46.396 -23.387 33.981 1.00 27.06 379 GLY A CA 1
ATOM 2972 C C . GLY A 1 379 ? -47.000 -22.687 32.764 1.00 27.06 379 GLY A C 1
ATOM 2973 O O . GLY A 1 379 ? -48.098 -22.140 32.808 1.00 27.06 379 GLY A O 1
ATOM 2974 N N . ALA A 1 380 ? -46.287 -22.804 31.645 1.00 24.12 380 ALA A N 1
ATOM 2975 C CA . ALA A 1 380 ? -46.803 -22.587 30.302 1.00 24.12 380 ALA A CA 1
ATOM 2976 C C . ALA A 1 380 ? -46.106 -23.564 29.339 1.00 24.12 380 ALA A C 1
ATOM 2978 O O . ALA A 1 380 ? -44.884 -23.710 29.340 1.00 24.12 380 ALA A O 1
ATOM 2979 N N . ARG A 1 381 ? -46.924 -24.292 28.575 1.00 24.98 381 ARG A N 1
ATOM 2980 C CA . ARG A 1 381 ? -46.537 -25.214 27.502 1.00 24.98 381 ARG A CA 1
ATOM 2981 C C . ARG A 1 381 ? -45.939 -24.448 26.318 1.00 24.98 381 ARG A C 1
ATOM 2983 O O . ARG A 1 381 ? -46.473 -23.414 25.952 1.00 24.98 381 ARG A O 1
ATOM 2990 N N . GLY A 1 382 ? -44.932 -25.069 25.700 1.00 25.75 382 GLY A N 1
ATOM 2991 C CA . GLY A 1 382 ? -44.733 -25.222 24.252 1.00 25.75 382 GLY A CA 1
ATOM 2992 C C . GLY A 1 382 ? -44.854 -23.999 23.336 1.00 25.75 382 GLY A C 1
ATOM 2993 O O . GLY A 1 382 ? -45.944 -23.495 23.105 1.00 25.75 382 GLY A O 1
ATOM 2994 N N . GLY A 1 383 ? -43.748 -23.658 22.677 1.00 22.72 383 GLY A N 1
ATOM 2995 C CA . GLY A 1 383 ? -43.728 -22.801 21.492 1.00 22.72 383 GLY A CA 1
ATOM 2996 C C . GLY A 1 383 ? -42.322 -22.274 21.253 1.00 22.72 383 GLY A C 1
ATOM 2997 O O . GLY A 1 383 ? -41.837 -21.455 22.024 1.00 22.72 383 GLY A O 1
ATOM 2998 N N . GLY A 1 384 ? -41.629 -22.811 20.249 1.00 29.25 384 GLY A N 1
ATOM 2999 C CA . GLY A 1 384 ? -40.294 -22.356 19.889 1.00 29.25 384 GLY A CA 1
ATOM 3000 C C . GLY A 1 384 ? -40.344 -21.007 19.188 1.00 29.25 384 GLY A C 1
ATOM 3001 O O . GLY A 1 384 ? -41.091 -20.861 18.236 1.00 29.25 384 GLY A O 1
ATOM 3002 N N . GLU A 1 385 ? -39.511 -20.069 19.628 1.00 24.67 385 GLU A N 1
ATOM 3003 C CA . GLU A 1 385 ? -38.968 -18.989 18.804 1.00 24.67 385 GLU A CA 1
ATOM 3004 C C . GLU A 1 385 ? -37.840 -18.296 19.576 1.00 24.67 385 GLU A C 1
ATOM 3006 O O . GLU A 1 385 ? -37.953 -17.977 20.759 1.00 24.67 385 GLU A O 1
ATOM 3011 N N . ARG A 1 386 ? -36.699 -18.115 18.907 1.00 35.53 386 ARG A N 1
ATOM 3012 C CA . ARG A 1 386 ? -35.585 -17.302 19.395 1.00 35.53 386 ARG A CA 1
ATOM 3013 C C . ARG A 1 386 ? -35.996 -15.834 19.270 1.00 35.53 386 ARG A C 1
ATOM 3015 O O . ARG A 1 386 ? -35.994 -15.320 18.159 1.00 35.53 386 ARG A O 1
ATOM 3022 N N . ALA A 1 387 ? -36.295 -15.158 20.374 1.00 25.00 387 ALA A N 1
ATOM 3023 C CA . ALA A 1 387 ? -36.397 -13.700 20.408 1.00 25.00 387 ALA A CA 1
ATOM 3024 C C . ALA A 1 387 ? -36.178 -13.166 21.830 1.00 25.00 387 ALA A C 1
ATOM 3026 O O . ALA A 1 387 ? -36.598 -13.771 22.814 1.00 25.00 387 ALA A O 1
ATOM 3027 N N . ALA A 1 388 ? -35.478 -12.037 21.908 1.00 32.34 388 ALA A N 1
ATOM 3028 C CA . ALA A 1 388 ? -35.144 -11.296 23.113 1.00 32.34 388 ALA A CA 1
ATOM 3029 C C . ALA A 1 388 ? -36.382 -10.972 23.970 1.00 32.34 388 ALA A C 1
ATOM 3031 O O . ALA A 1 388 ? -37.373 -10.455 23.459 1.00 32.34 388 ALA A O 1
ATOM 3032 N N . ALA A 1 389 ? -36.302 -11.218 25.280 1.00 23.38 389 ALA A N 1
ATOM 3033 C CA . ALA A 1 389 ? -37.323 -10.811 26.239 1.00 23.38 389 ALA A CA 1
ATOM 3034 C C . ALA A 1 389 ? -36.782 -9.681 27.127 1.00 23.38 389 ALA A C 1
ATOM 3036 O O . ALA A 1 389 ? -36.040 -9.909 28.081 1.00 23.38 389 ALA A O 1
ATOM 3037 N N . HIS A 1 390 ? -37.172 -8.455 26.773 1.00 24.58 390 HIS A N 1
ATOM 3038 C CA . HIS A 1 390 ? -37.234 -7.303 27.669 1.00 24.58 390 HIS A CA 1
ATOM 3039 C C . HIS A 1 390 ? -38.041 -7.655 28.933 1.00 24.58 390 HIS A C 1
ATOM 3041 O O . HIS A 1 390 ? -39.142 -8.196 28.837 1.00 24.58 390 HIS A O 1
ATOM 3047 N N . LEU A 1 391 ? -37.522 -7.300 30.110 1.00 26.12 391 LEU A N 1
ATOM 3048 C CA . LEU A 1 391 ? -38.271 -7.290 31.371 1.00 26.12 391 LEU A CA 1
ATOM 3049 C C . LEU A 1 391 ? -39.215 -6.070 31.407 1.00 26.12 391 LEU A C 1
ATOM 3051 O O . LEU A 1 391 ? -38.728 -4.946 31.257 1.00 26.12 391 LEU A O 1
ATOM 3055 N N . PRO A 1 392 ? -40.536 -6.236 31.618 1.00 25.84 392 PRO A N 1
ATOM 3056 C CA . PRO A 1 392 ? -41.434 -5.116 31.858 1.00 25.84 392 PRO A CA 1
ATOM 3057 C C . PRO A 1 392 ? -41.402 -4.704 33.336 1.00 25.84 392 PRO A C 1
ATOM 3059 O O . PRO A 1 392 ? -41.413 -5.536 34.243 1.00 25.84 392 PRO A O 1
ATOM 3062 N N . ALA A 1 393 ? -41.387 -3.391 33.556 1.00 27.16 393 ALA A N 1
ATOM 3063 C CA . ALA A 1 393 ? -41.523 -2.747 34.854 1.00 27.16 393 ALA A CA 1
ATOM 3064 C C . ALA A 1 393 ? -42.885 -3.061 35.503 1.00 27.16 393 ALA A C 1
ATOM 3066 O O . ALA A 1 393 ? -43.923 -2.991 34.843 1.00 27.16 393 ALA A O 1
ATOM 3067 N N . LEU A 1 394 ? -42.894 -3.344 36.809 1.00 27.11 394 LEU A N 1
ATOM 3068 C CA . LEU A 1 394 ? -44.117 -3.481 37.603 1.00 27.11 394 LEU A CA 1
ATOM 3069 C C . LEU A 1 394 ? -44.297 -2.260 38.515 1.00 27.11 394 LEU A C 1
ATOM 3071 O O . LEU A 1 394 ? -43.649 -2.120 39.546 1.00 27.11 394 LEU A O 1
ATOM 3075 N N . HIS A 1 395 ? -45.222 -1.391 38.107 1.00 25.45 395 HIS A N 1
ATOM 3076 C CA . HIS A 1 395 ? -45.867 -0.367 38.930 1.00 25.45 395 HIS A CA 1
ATOM 3077 C C . HIS A 1 395 ? -46.974 -1.030 39.783 1.00 25.45 395 HIS A C 1
ATOM 3079 O O . HIS A 1 395 ? -47.710 -1.864 39.247 1.00 25.45 395 HIS A O 1
ATOM 3085 N N . PRO A 1 396 ? -47.183 -0.662 41.061 1.00 29.67 396 PRO A N 1
ATOM 3086 C CA . PRO A 1 396 ? -48.298 -1.187 41.844 1.00 29.67 396 PRO A CA 1
ATOM 3087 C C . PRO A 1 396 ? -49.569 -0.364 41.587 1.00 29.67 396 PRO A C 1
ATOM 3089 O O . PRO A 1 396 ? -49.619 0.829 41.887 1.00 29.67 396 PRO A O 1
ATOM 3092 N N . ALA A 1 397 ? -50.614 -0.999 41.048 1.00 28.73 397 ALA A N 1
ATOM 3093 C CA . ALA A 1 397 ? -51.951 -0.423 40.935 1.00 28.73 397 ALA A CA 1
ATOM 3094 C C . ALA A 1 397 ? -52.903 -1.051 41.963 1.00 28.73 397 ALA A C 1
ATOM 3096 O O . ALA A 1 397 ? -53.068 -2.266 42.051 1.00 28.73 397 ALA A O 1
ATOM 3097 N N . GLN A 1 398 ? -53.533 -0.162 42.724 1.00 30.41 398 GLN A N 1
ATOM 3098 C CA . GLN A 1 398 ? -54.637 -0.387 43.645 1.00 30.41 398 GLN A CA 1
ATOM 3099 C C . GLN A 1 398 ? -55.809 -1.142 42.997 1.00 30.41 398 GLN A C 1
ATOM 3101 O O . GLN A 1 398 ? -56.169 -0.854 41.858 1.00 30.41 398 GLN A O 1
ATOM 3106 N N . ARG A 1 399 ? -56.526 -1.949 43.791 1.00 27.33 399 ARG A N 1
ATOM 3107 C CA . ARG A 1 399 ? -58.001 -1.992 43.779 1.00 27.33 399 ARG A CA 1
ATOM 3108 C C . ARG A 1 399 ? -58.542 -2.529 45.112 1.00 27.33 399 ARG A C 1
ATOM 3110 O O . ARG A 1 399 ? -58.231 -3.640 45.521 1.00 27.33 399 ARG A O 1
ATOM 3117 N N . ARG A 1 400 ? -59.344 -1.685 45.775 1.00 30.25 400 ARG A N 1
ATOM 3118 C CA . ARG A 1 400 ? -60.223 -1.992 46.923 1.00 30.25 400 ARG A CA 1
ATOM 3119 C C . ARG A 1 400 ? -61.295 -3.033 46.544 1.00 30.25 400 ARG A C 1
ATOM 3121 O O . ARG A 1 400 ? -61.587 -3.189 45.357 1.00 30.25 400 ARG A O 1
ATOM 3128 N N . PRO A 1 401 ? -62.000 -3.590 47.544 1.00 29.55 401 PRO A N 1
ATOM 3129 C CA . PRO A 1 401 ? -63.391 -3.152 47.707 1.00 29.55 401 PRO A CA 1
ATOM 3130 C C . PRO A 1 401 ? -63.798 -2.842 49.166 1.00 29.55 401 PRO A C 1
ATOM 3132 O O . PRO A 1 401 ? -63.561 -3.615 50.079 1.00 29.55 401 PRO A O 1
ATOM 3135 N N . SER A 1 402 ? -64.405 -1.657 49.316 1.00 27.45 402 SER A N 1
ATOM 3136 C CA . SER A 1 402 ? -65.605 -1.283 50.096 1.00 27.45 402 SER A CA 1
ATOM 3137 C C . SER A 1 402 ? -65.967 -1.907 51.463 1.00 27.45 402 SER A C 1
ATOM 3139 O O . SER A 1 402 ? -66.124 -3.120 51.553 1.00 27.45 402 SER A O 1
ATOM 3141 N N . ARG A 1 403 ? -66.421 -0.994 52.356 1.00 28.86 403 ARG A N 1
ATOM 3142 C CA . ARG A 1 403 ? -67.344 -1.144 53.515 1.00 28.86 403 ARG A CA 1
ATOM 3143 C C . ARG A 1 403 ? -66.716 -1.808 54.758 1.00 28.86 403 ARG A C 1
ATOM 3145 O O . ARG A 1 403 ? -66.159 -2.884 54.632 1.00 28.86 403 ARG A O 1
ATOM 3152 N N . TRP A 1 404 ? -66.749 -1.262 55.974 1.00 34.22 404 TRP A N 1
ATOM 3153 C CA . TRP A 1 404 ? -67.500 -0.178 56.623 1.00 34.22 404 TRP A CA 1
ATOM 3154 C C . TRP A 1 404 ? -66.562 0.672 57.481 1.00 34.22 404 TRP A C 1
ATOM 3156 O O . TRP A 1 404 ? -65.545 0.106 57.940 1.00 34.22 404 TRP A O 1
#

InterPro domains:
  IPR003660 HAMP domain [PF00672] (170-223)
  IPR003660 HAMP domain [PS50885] (172-227)
  IPR003660 HAMP domain [SM00304] (172-227)
  IPR003661 Signal transduction histidine kinase, dimerisation/phosphoacceptor domain [PF00512] (229-286)
  IPR003661 Signal transduction histidine kinase, dimerisation/phosphoacceptor domain [SM00388] (228-287)
  IPR003661 Signal transduction histidine kinase, dimerisation/phosphoacceptor domain [cd00082] (228-282)
  IPR031930 Two-component histidine kinase, sensor domain [PF16750] (39-143)
  IPR036097 Signal transduction histidine kinase, dimerisation/phosphoacceptor domain superfamily [SSF47384] (212-286)
  IPR038428 Two-component histidine kinase, sensor domain superfamily [G3DSA:3.30.450.170] (26-143)
  IPR050428 Two-component system sensor histidine kinase [PTHR45436] (10-295)

Radius of gyration: 52.31 Å; chains: 1; bounding box: 113×69×136 Å

Organism: NCBI:txid1328314

Secondary structure (DSSP, 8-state):
---TT-HHHHHHHHHHHHHHHHHHHHHHHHHHHHHHHSSPPHHHHHHHHHHHHHHHHHTTS-HHHHHHHHHHHHHHS-S-EEEEETTS-BSSSS--S-HHHHTT-EETTS---TT-SSPPEEEEEPTTSSEEEEEEPPGGG-TTTTHHHHHHHHHHHHHHHHHHHHHHHHIIIIIHHHHHHHHHHHHHTTT-TT----HHHHT-SSHHHHHHHHHHHHHHHHHHHHHHHHHHHHHHHHHHHHHHHHHHHHHHTT--HHHHHHHHHHHHHHHHHHHHHHHHHHHHHHH-----EEEEEHHHHHHHHHHHHHHHH---GGGS---PPSS--PPPTT--------------------TT-EEEEE----SS---------------------PPPP-----------

Sequence (404 aa):
MPGRHSLFWRLAALLVTFCLLVISLSGSWGSWIDLQTSYLSGEARRVLQGYADEAGRIAWEGPEAVDAFRDDLKQREPGALDLLDAHLQSLGSRPSIEPSRLTRMRRLEWPMSRRSQTLPLISIPLVEGRGYLAIQLPERYRPWRYRALLQAVALYLIPAGLTLLFCIGLYRVLIAPLARLRELANALHADNLGARVDPRVARRSDELGELGRAFDHMAERLDESLGLQRQLLRDLSHELRTPLSRLQVASEAGLSGAELEERVRREVDVMRTLVDSTLELAWMDTERPQPVLEPVEVGALWEILCEDACFESGWSPQRLPCRLPAAGGLPGPGQSERAGAGAGEHPAQRHPSFAGRRLRLPGRSSRRRLLAAVGRGSGARGGGERAAAHLPALHPAQRRPSRW

Foldseek 3Di:
DQDPQAPVVVLVVVVVVLVCCLVCQLVVVLVVLLVVLLAFDPVLVVVVQVLLQVCLVQLPVAQVSQVVSVVVVCVVAVFQKFKAFPVRDGSHPDHRDDPVLSVQEDENGDGHDPPDPAQHWHWDAHPPRGTTITTRRGPVRPSCPCVVVVSVCSSPVVSVVSVVVSVVVVCVVPVVLVVVVVVLVVVLVVVPLVRARDVVQCPDPYPSVVVRVVSRVVSVVVCVLVVVVVVLVVVLVVQLVVLVVQLVCLVVVPDDPVVNVVSNVVSVVSNVVSVVVSVVVNCCVVCVPPFQFDFDQPVVVLVLVLVVCCVVVVDDSVVPDDDDDPDDDDDDPDDDDDDDDDDDDDDDDDDDDSPDHTDGDRDDPDSDDPDDDDDDDDDDDDDDDDDDDDDDDDDDDDDDDDDD